Protein AF-0000000078759781 (afdb_homodimer)

Organism: Enterococcus faecium (strain ATCC BAA-472 / TX0016 / DO) (NCBI:txid333849)

Structure (mmCIF, N/CA/C/O backbone):
data_AF-0000000078759781-model_v1
#
loop_
_entity.id
_entity.type
_entity.pdbx_description
1 polymer Metallophosphoesterase
#
loop_
_atom_site.group_PDB
_atom_site.id
_atom_site.type_symbol
_atom_site.label_atom_id
_atom_site.label_alt_id
_atom_site.label_comp_id
_atom_site.label_asym_id
_atom_site.label_entity_id
_atom_site.label_seq_id
_atom_site.pdbx_PDB_ins_code
_atom_site.Cartn_x
_atom_site.Cartn_y
_atom_site.Cartn_z
_atom_site.occupancy
_atom_site.B_iso_or_equiv
_atom_site.auth_seq_id
_atom_site.auth_comp_id
_atom_site.auth_asym_id
_atom_site.auth_atom_id
_atom_site.pdbx_PDB_model_num
ATOM 1 N N . MET A 1 1 ? -5.164 -27.109 3.744 1 97.38 1 MET A N 1
ATOM 2 C CA . MET A 1 1 ? -3.898 -26.891 3.049 1 97.38 1 MET A CA 1
ATOM 3 C C . MET A 1 1 ? -3.252 -25.578 3.5 1 97.38 1 MET A C 1
ATOM 5 O O . MET A 1 1 ? -3.943 -24.578 3.699 1 97.38 1 MET A O 1
ATOM 9 N N . ARG A 1 2 ? -1.979 -25.547 3.719 1 98.38 2 ARG A N 1
ATOM 10 C CA . ARG A 1 2 ? -1.232 -24.344 4.059 1 98.38 2 ARG A CA 1
ATOM 11 C C . ARG A 1 2 ? -0.363 -23.891 2.891 1 98.38 2 ARG A C 1
ATOM 13 O O . ARG A 1 2 ? 0.387 -24.672 2.322 1 98.38 2 ARG A O 1
ATOM 20 N N . VAL A 1 3 ? -0.505 -22.578 2.518 1 98.88 3 VAL A N 1
ATOM 21 C CA . VAL A 1 3 ? 0.229 -22 1.396 1 98.88 3 VAL A CA 1
ATOM 22 C C . VAL A 1 3 ? 1.074 -20.828 1.882 1 98.88 3 VAL A C 1
ATOM 24 O O . VAL A 1 3 ? 0.579 -19.938 2.596 1 98.88 3 VAL A O 1
ATOM 27 N N . LEU A 1 4 ? 2.35 -20.875 1.632 1 98.94 4 LEU A N 1
ATOM 28 C CA . LEU A 1 4 ? 3.25 -19.75 1.868 1 98.94 4 LEU A CA 1
ATOM 29 C C . LEU A 1 4 ? 3.5 -18.984 0.58 1 98.94 4 LEU A C 1
ATOM 31 O O . LEU A 1 4 ? 3.877 -19.562 -0.439 1 98.94 4 LEU A O 1
ATOM 35 N N . PHE A 1 5 ? 3.191 -17.734 0.579 1 98.94 5 PHE A N 1
ATOM 36 C CA . PHE A 1 5 ? 3.457 -16.875 -0.567 1 98.94 5 PHE A CA 1
ATOM 37 C C . PHE A 1 5 ? 4.438 -15.773 -0.196 1 98.94 5 PHE A C 1
ATOM 39 O O . PHE A 1 5 ? 4.215 -15.031 0.761 1 98.94 5 PHE A O 1
ATOM 46 N N . ILE A 1 6 ? 5.539 -15.664 -0.89 1 98.94 6 ILE A N 1
ATOM 47 C CA . ILE A 1 6 ? 6.551 -14.633 -0.684 1 98.94 6 ILE A CA 1
ATOM 48 C C . ILE A 1 6 ? 6.551 -13.672 -1.866 1 98.94 6 ILE A C 1
ATOM 50 O O . ILE A 1 6 ? 6.57 -14.094 -3.023 1 98.94 6 ILE A O 1
ATOM 54 N N . GLY A 1 7 ? 6.527 -12.414 -1.564 1 98.69 7 GLY A N 1
ATOM 55 C CA . GLY A 1 7 ? 6.285 -11.352 -2.535 1 98.69 7 GLY A CA 1
ATOM 56 C C . GLY A 1 7 ? 7.504 -11.031 -3.381 1 98.69 7 GLY A C 1
ATOM 57 O O . GLY A 1 7 ? 8.516 -11.734 -3.316 1 98.69 7 GLY A O 1
ATOM 58 N N . ASP A 1 8 ? 7.52 -10.008 -4.215 1 98.81 8 ASP A N 1
ATOM 59 C CA . ASP A 1 8 ? 8.445 -9.594 -5.262 1 98.81 8 ASP A CA 1
ATOM 60 C C . ASP A 1 8 ? 9.898 -9.742 -4.801 1 98.81 8 ASP A C 1
ATOM 62 O O . ASP A 1 8 ? 10.406 -8.906 -4.051 1 98.81 8 ASP A O 1
ATOM 66 N N . VAL A 1 9 ? 10.547 -10.797 -5.23 1 98.94 9 VAL A N 1
ATOM 67 C CA . VAL A 1 9 ? 11.961 -11.008 -4.953 1 98.94 9 VAL A CA 1
ATOM 68 C C . VAL A 1 9 ? 12.805 -10.094 -5.844 1 98.94 9 VAL A C 1
ATOM 70 O O . VAL A 1 9 ? 12.711 -10.156 -7.07 1 98.94 9 VAL A O 1
ATOM 73 N N . VAL A 1 10 ? 13.68 -9.32 -5.203 1 98.81 10 VAL A N 1
ATOM 74 C CA . VAL A 1 10 ? 14.383 -8.289 -5.969 1 98.81 10 VAL A CA 1
ATOM 75 C C . VAL A 1 10 ? 15.891 -8.516 -5.867 1 98.81 10 VAL A C 1
ATOM 77 O O . VAL A 1 10 ? 16.469 -8.398 -4.785 1 98.81 10 VAL A O 1
ATOM 80 N N . GLY A 1 11 ? 16.484 -8.859 -6.953 1 98.38 11 GLY A N 1
ATOM 81 C CA . GLY A 1 11 ? 17.938 -8.898 -7.055 1 98.38 11 GLY A CA 1
ATOM 82 C C . GLY A 1 11 ? 18.562 -9.984 -6.203 1 98.38 11 GLY A C 1
ATOM 83 O O . GLY A 1 11 ? 17.875 -10.906 -5.758 1 98.38 11 GLY A O 1
ATOM 84 N N . SER A 1 12 ? 19.906 -9.852 -6.043 1 98.38 12 SER A N 1
ATOM 85 C CA . SER A 1 12 ? 20.672 -10.859 -5.328 1 98.38 12 SER A CA 1
ATOM 86 C C . SER A 1 12 ? 20.297 -10.898 -3.85 1 98.38 12 SER A C 1
ATOM 88 O O . SER A 1 12 ? 20.219 -11.977 -3.252 1 98.38 12 SER A O 1
ATOM 90 N N . MET A 1 13 ? 20.047 -9.789 -3.305 1 98.56 13 MET A N 1
ATOM 91 C CA . MET A 1 13 ? 19.672 -9.734 -1.896 1 98.56 13 MET A CA 1
ATOM 92 C C . MET A 1 13 ? 18.359 -10.461 -1.655 1 98.56 13 MET A C 1
ATOM 94 O O . MET A 1 13 ? 18.203 -11.148 -0.645 1 98.56 13 MET A O 1
ATOM 98 N N . GLY A 1 14 ? 17.406 -10.258 -2.562 1 98.75 14 GLY A N 1
ATOM 99 C CA . GLY A 1 14 ? 16.156 -11.008 -2.465 1 98.75 14 GLY A CA 1
ATOM 100 C C . GLY A 1 14 ? 16.359 -12.508 -2.576 1 98.75 14 GLY A C 1
ATOM 101 O O . GLY A 1 14 ? 15.781 -13.273 -1.798 1 98.75 14 GLY A O 1
ATOM 102 N N . ARG A 1 15 ? 17.172 -12.906 -3.525 1 98.81 15 ARG A N 1
ATOM 103 C CA . ARG A 1 15 ? 17.453 -14.328 -3.709 1 98.81 15 ARG A CA 1
ATOM 104 C C . ARG A 1 15 ? 18.125 -14.922 -2.471 1 98.81 15 ARG A C 1
ATOM 106 O O . ARG A 1 15 ? 17.812 -16.047 -2.064 1 98.81 15 ARG A O 1
ATOM 113 N N . GLU A 1 16 ? 18.969 -14.164 -1.903 1 98.62 16 GLU A N 1
ATOM 114 C CA . GLU A 1 16 ? 19.656 -14.609 -0.698 1 98.62 16 GLU A CA 1
ATOM 115 C C . GLU A 1 16 ? 18.688 -14.789 0.464 1 98.62 16 GLU A C 1
ATOM 117 O O . GLU A 1 16 ? 18.812 -15.727 1.254 1 98.62 16 GLU A O 1
ATOM 122 N N . MET A 1 17 ? 17.766 -13.906 0.561 1 98.69 17 MET A N 1
ATOM 123 C CA . MET A 1 17 ? 16.75 -14.023 1.604 1 98.69 17 MET A CA 1
ATOM 124 C C . MET A 1 17 ? 15.945 -15.305 1.439 1 98.69 17 MET A C 1
ATOM 126 O O . MET A 1 17 ? 15.602 -15.961 2.428 1 98.69 17 MET A O 1
ATOM 130 N N . ILE A 1 18 ? 15.602 -15.633 0.215 1 98.81 18 ILE A N 1
ATOM 131 C CA . ILE A 1 18 ? 14.883 -16.875 -0.043 1 98.81 18 ILE A CA 1
ATOM 132 C C . ILE A 1 18 ? 15.727 -18.062 0.41 1 98.81 18 ILE A C 1
ATOM 134 O O . ILE A 1 18 ? 15.242 -18.938 1.137 1 98.81 18 ILE A O 1
ATOM 138 N N . THR A 1 19 ? 16.938 -18.062 -0.002 1 98.69 19 THR A N 1
ATOM 139 C CA . THR A 1 19 ? 17.844 -19.156 0.319 1 98.69 19 THR A CA 1
ATOM 140 C C . THR A 1 19 ? 17.984 -19.312 1.83 1 98.69 19 THR A C 1
ATOM 142 O O . THR A 1 19 ? 18.016 -20.438 2.344 1 98.69 19 THR A O 1
ATOM 145 N N . GLU A 1 20 ? 18.062 -18.25 2.486 1 98.06 20 GLU A N 1
ATOM 146 C CA . GLU A 1 20 ? 18.312 -18.25 3.924 1 98.06 20 GLU A CA 1
ATOM 147 C C . GLU A 1 20 ? 17.047 -18.547 4.715 1 98.06 20 GLU A C 1
ATOM 149 O O . GLU A 1 20 ? 17.062 -19.359 5.641 1 98.06 20 GLU A O 1
ATOM 154 N N . TYR A 1 21 ? 15.945 -17.953 4.34 1 98.31 21 TYR A N 1
ATOM 155 C CA . TYR A 1 21 ? 14.812 -17.922 5.262 1 98.31 21 TYR A CA 1
ATOM 156 C C . TYR A 1 21 ? 13.742 -18.922 4.836 1 98.31 21 TYR A C 1
ATOM 158 O O . TYR A 1 21 ? 12.922 -19.359 5.652 1 98.31 21 TYR A O 1
ATOM 166 N N . LEU A 1 22 ? 13.68 -19.312 3.564 1 98.38 22 LEU A N 1
ATOM 167 C CA . LEU A 1 22 ? 12.602 -20.203 3.139 1 98.38 22 LEU A CA 1
ATOM 168 C C . LEU A 1 22 ? 12.648 -21.516 3.912 1 98.38 22 LEU A C 1
ATOM 170 O O . LEU A 1 22 ? 11.625 -21.969 4.426 1 98.38 22 LEU A O 1
ATOM 174 N N . PRO A 1 23 ? 13.844 -22.141 4.047 1 97.12 23 PRO A N 1
ATOM 175 C CA . PRO A 1 23 ? 13.875 -23.375 4.84 1 97.12 23 PRO A CA 1
ATOM 176 C C . PRO A 1 23 ? 13.406 -23.156 6.277 1 97.12 23 PRO A C 1
ATOM 178 O O . PRO A 1 23 ? 12.719 -24.016 6.836 1 97.12 23 PRO A O 1
ATOM 181 N N . ARG A 1 24 ? 13.75 -22.031 6.859 1 97.5 24 ARG A N 1
ATOM 182 C CA . ARG A 1 24 ? 13.352 -21.719 8.227 1 97.5 24 ARG A CA 1
ATOM 183 C C . ARG A 1 24 ? 11.844 -21.5 8.32 1 97.5 24 ARG A C 1
ATOM 185 O O . ARG A 1 24 ? 11.203 -21.938 9.273 1 97.5 24 ARG A O 1
ATOM 192 N N . LEU A 1 25 ? 11.305 -20.812 7.352 1 98.38 25 LEU A N 1
ATOM 193 C CA . LEU A 1 25 ? 9.859 -20.578 7.297 1 98.38 25 LEU A CA 1
ATOM 194 C C . LEU A 1 25 ? 9.109 -21.891 7.105 1 98.38 25 LEU A C 1
ATOM 196 O O . LEU A 1 25 ? 8.047 -22.094 7.707 1 98.38 25 LEU A O 1
ATOM 200 N N . LYS A 1 26 ? 9.625 -22.766 6.266 1 97.75 26 LYS A N 1
ATOM 201 C CA . LYS A 1 26 ? 9 -24.062 6.035 1 97.75 26 LYS A CA 1
ATOM 202 C C . LYS A 1 26 ? 9.031 -24.922 7.293 1 97.75 26 LYS A C 1
ATOM 204 O O . LYS A 1 26 ? 8.094 -25.672 7.566 1 97.75 26 LYS A O 1
ATOM 209 N N . LYS A 1 27 ? 10.109 -24.812 8.016 1 97.38 27 LYS A N 1
ATOM 210 C CA . LYS A 1 27 ? 10.195 -25.531 9.289 1 97.38 27 LYS A CA 1
ATOM 211 C C . LYS A 1 27 ? 9.148 -25.031 10.281 1 97.38 27 LYS A C 1
ATOM 213 O O . LYS A 1 27 ? 8.484 -25.828 10.945 1 97.38 27 LYS A O 1
ATOM 218 N N . LYS A 1 28 ? 9.016 -23.766 10.367 1 97.38 28 LYS A N 1
ATOM 219 C CA . LYS A 1 28 ? 8.133 -23.156 11.359 1 97.38 28 LYS A CA 1
ATOM 220 C C . LYS A 1 28 ? 6.668 -23.344 10.984 1 97.38 28 LYS A C 1
ATOM 222 O O . LYS A 1 28 ? 5.852 -23.719 11.836 1 97.38 28 LYS A O 1
ATOM 227 N N . TYR A 1 29 ? 6.344 -23.125 9.719 1 97.56 29 TYR A N 1
ATOM 228 C CA . TYR A 1 29 ? 4.938 -23.031 9.344 1 97.56 29 TYR A CA 1
ATOM 229 C C . TYR A 1 29 ? 4.465 -24.297 8.641 1 97.56 29 TYR A C 1
ATOM 231 O O . TYR A 1 29 ? 3.262 -24.531 8.508 1 97.56 29 TYR A O 1
ATOM 239 N N . ARG A 1 30 ? 5.348 -25.078 8.078 1 97.81 30 ARG A N 1
ATOM 240 C CA . ARG A 1 30 ? 5.098 -26.359 7.434 1 97.81 30 ARG A CA 1
ATOM 241 C C . ARG A 1 30 ? 4.086 -26.203 6.301 1 97.81 30 ARG A C 1
ATOM 243 O O . ARG A 1 30 ? 3.096 -26.938 6.242 1 97.81 30 ARG A O 1
ATOM 250 N N . PRO A 1 31 ? 4.336 -25.219 5.441 1 98.56 31 PRO A N 1
ATOM 251 C CA . PRO A 1 31 ? 3.441 -25.109 4.289 1 98.56 31 PRO A CA 1
ATOM 252 C C . PRO A 1 31 ? 3.529 -26.297 3.344 1 98.56 31 PRO A C 1
ATOM 254 O O . PRO A 1 31 ? 4.602 -26.891 3.184 1 98.56 31 PRO A O 1
ATOM 257 N N . GLN A 1 32 ? 2.436 -26.625 2.752 1 98.5 32 GLN A N 1
ATOM 258 C CA . GLN A 1 32 ? 2.418 -27.703 1.757 1 98.5 32 GLN A CA 1
ATOM 259 C C . GLN A 1 32 ? 2.795 -27.172 0.376 1 98.5 32 GLN A C 1
ATOM 261 O O . GLN A 1 32 ? 3.281 -27.922 -0.471 1 98.5 32 GLN A O 1
ATOM 266 N N . VAL A 1 33 ? 2.508 -25.906 0.076 1 98.75 33 VAL A N 1
ATOM 267 C CA . VAL A 1 33 ? 2.889 -25.266 -1.179 1 98.75 33 VAL A CA 1
ATOM 268 C C . VAL A 1 33 ? 3.557 -23.938 -0.891 1 98.75 33 VAL A C 1
ATOM 270 O O . VAL A 1 33 ? 3.08 -23.156 -0.054 1 98.75 33 VAL A O 1
ATOM 273 N N . THR A 1 34 ? 4.648 -23.672 -1.522 1 98.88 34 THR A N 1
ATOM 274 C CA . THR A 1 34 ? 5.367 -22.406 -1.433 1 98.88 34 THR A CA 1
ATOM 275 C C . THR A 1 34 ? 5.395 -21.703 -2.787 1 98.88 34 THR A C 1
ATOM 277 O O . THR A 1 34 ? 5.855 -22.266 -3.777 1 98.88 34 THR A O 1
ATOM 280 N N . ILE A 1 35 ? 4.852 -20.5 -2.832 1 98.94 35 ILE A N 1
ATOM 281 C CA . ILE A 1 35 ? 4.812 -19.672 -4.035 1 98.94 35 ILE A CA 1
ATOM 282 C C . ILE A 1 35 ? 5.695 -18.438 -3.846 1 98.94 35 ILE A C 1
ATOM 284 O O . ILE A 1 35 ? 5.691 -17.828 -2.775 1 98.94 35 ILE A O 1
ATOM 288 N N . VAL A 1 36 ? 6.473 -18.062 -4.824 1 98.94 36 VAL A N 1
ATOM 289 C CA . VAL A 1 36 ? 7.332 -16.875 -4.773 1 98.94 36 VAL A CA 1
ATOM 290 C C . VAL A 1 36 ? 7.156 -16.047 -6.043 1 98.94 36 VAL A C 1
ATOM 292 O O . VAL A 1 36 ? 7.09 -16.609 -7.145 1 98.94 36 VAL A O 1
ATOM 295 N N . ASN A 1 37 ? 7.004 -14.742 -5.91 1 98.94 37 ASN A N 1
ATOM 296 C CA . ASN A 1 37 ? 7.023 -13.883 -7.086 1 98.94 37 ASN A CA 1
ATOM 297 C C . ASN A 1 37 ? 8.445 -13.531 -7.504 1 98.94 37 ASN A C 1
ATOM 299 O O . ASN A 1 37 ? 9.195 -12.945 -6.727 1 98.94 37 ASN A O 1
ATOM 303 N N . GLY A 1 38 ? 8.812 -13.867 -8.695 1 98.88 38 GLY A N 1
ATOM 304 C CA . GLY A 1 38 ? 10.203 -13.758 -9.102 1 98.88 38 GLY A CA 1
ATOM 305 C C . GLY A 1 38 ? 10.43 -12.75 -10.211 1 98.88 38 GLY A C 1
ATOM 306 O O . GLY A 1 38 ? 11.477 -12.758 -10.859 1 98.88 38 GLY A O 1
ATOM 307 N N . GLU A 1 39 ? 9.5 -11.797 -10.445 1 98.31 39 GLU A N 1
ATOM 308 C CA . GLU A 1 39 ? 9.508 -10.977 -11.656 1 98.31 39 GLU A CA 1
ATOM 309 C C . GLU A 1 39 ? 10.648 -9.969 -11.625 1 98.31 39 GLU A C 1
ATOM 311 O O . GLU A 1 39 ? 10.984 -9.367 -12.656 1 98.31 39 GLU A O 1
ATOM 316 N N . ASN A 1 40 ? 11.312 -9.789 -10.438 1 98.5 40 ASN A N 1
ATOM 317 C CA . ASN A 1 40 ? 12.422 -8.852 -10.312 1 98.5 40 ASN A CA 1
ATOM 318 C C . ASN A 1 40 ? 13.703 -9.547 -9.875 1 98.5 40 ASN A C 1
ATOM 320 O O . ASN A 1 40 ? 14.641 -8.906 -9.406 1 98.5 40 ASN A O 1
ATOM 324 N N . ALA A 1 41 ? 13.758 -10.828 -9.977 1 98.38 41 ALA A N 1
ATOM 325 C CA . ALA A 1 41 ? 14.797 -11.625 -9.336 1 98.38 41 ALA A CA 1
ATOM 326 C C . ALA A 1 41 ? 16.156 -11.414 -10.008 1 98.38 41 ALA A C 1
ATOM 328 O O . ALA A 1 41 ? 17.203 -11.539 -9.375 1 98.38 41 ALA A O 1
ATOM 329 N N . ALA A 1 42 ? 16.109 -11.141 -11.336 1 97.69 42 ALA A N 1
ATOM 330 C CA . ALA A 1 42 ? 17.359 -10.953 -12.078 1 97.69 42 ALA A CA 1
ATOM 331 C C . ALA A 1 42 ? 17.75 -9.484 -12.117 1 97.69 42 ALA A C 1
ATOM 333 O O . ALA A 1 42 ? 17.344 -8.75 -13.016 1 97.69 42 ALA A O 1
ATOM 334 N N . SER A 1 43 ? 18.594 -9.031 -11.234 1 94.38 43 SER A N 1
ATOM 335 C CA . SER A 1 43 ? 19.125 -7.672 -11.141 1 94.38 43 SER A CA 1
ATOM 336 C C . SER A 1 43 ? 18 -6.645 -11.172 1 94.38 43 SER A C 1
ATOM 338 O O . SER A 1 43 ? 18.109 -5.613 -11.836 1 94.38 43 SER A O 1
ATOM 340 N N . GLY A 1 44 ? 16.938 -7.047 -10.664 1 94.12 44 GLY A N 1
ATOM 341 C CA . GLY A 1 44 ? 15.844 -6.109 -10.477 1 94.12 44 GLY A CA 1
ATOM 342 C C . GLY A 1 44 ? 14.766 -6.223 -11.539 1 94.12 44 GLY A C 1
ATOM 343 O O . GLY A 1 44 ? 13.68 -5.652 -11.391 1 94.12 44 GLY A O 1
ATOM 344 N N . ARG A 1 45 ? 15.062 -6.914 -12.602 1 95.88 45 ARG A N 1
ATOM 345 C CA . ARG A 1 45 ? 14.062 -7.047 -13.656 1 95.88 45 ARG A CA 1
ATOM 346 C C . ARG A 1 45 ? 14.172 -8.406 -14.352 1 95.88 45 ARG A C 1
ATOM 348 O O . ARG A 1 45 ? 15.242 -8.758 -14.859 1 95.88 45 ARG A O 1
ATOM 355 N N . GLY A 1 46 ? 13.055 -9.07 -14.32 1 97.81 46 GLY A N 1
ATOM 356 C CA . GLY A 1 46 ? 13.016 -10.359 -15 1 97.81 46 GLY A CA 1
ATOM 357 C C . GLY A 1 46 ? 13.617 -11.484 -14.188 1 97.81 46 GLY A C 1
ATOM 358 O O . GLY A 1 46 ? 13.805 -11.352 -12.977 1 97.81 46 GLY A O 1
ATOM 359 N N . ILE A 1 47 ? 13.836 -12.633 -14.867 1 98.56 47 ILE A N 1
ATOM 360 C CA . ILE A 1 47 ? 14.328 -13.859 -14.242 1 98.56 47 ILE A CA 1
ATOM 361 C C . ILE A 1 47 ? 15.156 -14.656 -15.242 1 98.56 47 ILE A C 1
ATOM 363 O O . ILE A 1 47 ? 14.898 -14.602 -16.453 1 98.56 47 ILE A O 1
ATOM 367 N N . THR A 1 48 ? 16.141 -15.328 -14.805 1 98.25 48 THR A N 1
ATOM 368 C CA . THR A 1 48 ? 16.906 -16.25 -15.633 1 98.25 48 THR A CA 1
ATOM 369 C C . THR A 1 48 ? 16.562 -17.703 -15.297 1 98.25 48 THR A C 1
ATOM 371 O O . THR A 1 48 ? 15.969 -17.969 -14.258 1 98.25 48 THR A O 1
ATOM 374 N N . GLU A 1 49 ? 16.953 -18.594 -16.203 1 98.44 49 GLU A N 1
ATOM 375 C CA . GLU A 1 49 ? 16.734 -20.016 -15.938 1 98.44 49 GLU A CA 1
ATOM 376 C C . GLU A 1 49 ? 17.453 -20.469 -14.68 1 98.44 49 GLU A C 1
ATOM 378 O O . GLU A 1 49 ? 16.922 -21.25 -13.891 1 98.44 49 GLU A O 1
ATOM 383 N N . LYS A 1 50 ? 18.656 -19.953 -14.531 1 98.44 50 LYS A N 1
ATOM 384 C CA . LYS A 1 50 ? 19.453 -20.297 -13.359 1 98.44 50 LYS A CA 1
ATOM 385 C C . LYS A 1 50 ? 18.75 -19.891 -12.07 1 98.44 50 LYS A C 1
ATOM 387 O O . LYS A 1 50 ? 18.688 -20.672 -11.117 1 98.44 50 LYS A O 1
ATOM 392 N N . ILE A 1 51 ? 18.234 -18.75 -12 1 98.69 51 ILE A N 1
ATOM 393 C CA . ILE A 1 51 ? 17.516 -18.234 -10.828 1 98.69 51 ILE A CA 1
ATOM 394 C C . ILE A 1 51 ? 16.266 -19.078 -10.586 1 98.69 51 ILE A C 1
ATOM 396 O O . ILE A 1 51 ? 15.984 -19.469 -9.453 1 98.69 51 ILE A O 1
ATOM 400 N N . TYR A 1 52 ? 15.562 -19.359 -11.664 1 98.69 52 TYR A N 1
ATOM 401 C CA . TYR A 1 52 ? 14.359 -20.188 -11.586 1 98.69 52 TYR A CA 1
ATOM 402 C C . TYR A 1 52 ? 14.672 -21.547 -10.969 1 98.69 52 TYR A C 1
ATOM 404 O O . TYR A 1 52 ? 14.008 -21.969 -10.023 1 98.69 52 TYR A O 1
ATOM 412 N N . LYS A 1 53 ? 15.648 -22.172 -11.461 1 98.62 53 LYS A N 1
ATOM 413 C CA . LYS A 1 53 ? 16.047 -23.5 -10.977 1 98.62 53 LYS A CA 1
ATOM 414 C C . LYS A 1 53 ? 16.516 -23.438 -9.523 1 98.62 53 LYS A C 1
ATOM 416 O O . LYS A 1 53 ? 16.234 -24.344 -8.734 1 98.62 53 LYS A O 1
ATOM 421 N N . LYS A 1 54 ? 17.234 -22.359 -9.211 1 98.75 54 LYS A N 1
ATOM 422 C CA . LYS A 1 54 ? 17.688 -22.188 -7.836 1 98.75 54 LYS A CA 1
ATOM 423 C C . LYS A 1 54 ? 16.5 -22.031 -6.887 1 98.75 54 LYS A C 1
ATOM 425 O O . LYS A 1 54 ? 16.516 -22.547 -5.773 1 98.75 54 LYS A O 1
ATOM 430 N N . PHE A 1 55 ? 15.477 -21.25 -7.262 1 98.75 55 PHE A N 1
ATOM 431 C CA . PHE A 1 55 ? 14.266 -21.141 -6.461 1 98.75 55 PHE A CA 1
ATOM 432 C C . PHE A 1 55 ? 13.672 -22.516 -6.176 1 98.75 55 PHE A C 1
ATOM 434 O O . PHE A 1 55 ? 13.328 -22.828 -5.031 1 98.75 55 PHE A O 1
ATOM 441 N N . LEU A 1 56 ? 13.586 -23.359 -7.203 1 98.44 56 LEU A N 1
ATOM 442 C CA . LEU A 1 56 ? 13.031 -24.688 -7.043 1 98.44 56 LEU A CA 1
ATOM 443 C C . LEU A 1 56 ? 13.883 -25.516 -6.09 1 98.44 56 LEU A C 1
ATOM 445 O O . LEU A 1 56 ? 13.352 -26.234 -5.238 1 98.44 56 LEU A O 1
ATOM 449 N N . GLN A 1 57 ? 15.164 -25.359 -6.246 1 98.31 57 GLN A N 1
ATOM 450 C CA . GLN A 1 57 ? 16.094 -26.094 -5.387 1 98.31 57 GLN A CA 1
ATOM 451 C C . GLN A 1 57 ? 15.938 -25.656 -3.93 1 98.31 57 GLN A C 1
ATOM 453 O O . GLN A 1 57 ? 16.109 -26.469 -3.018 1 98.31 57 GLN A O 1
ATOM 458 N N . ASP A 1 58 ? 15.633 -24.375 -3.738 1 98.25 58 ASP A N 1
ATOM 459 C CA . ASP A 1 58 ? 15.477 -23.828 -2.391 1 98.25 58 ASP A CA 1
ATOM 460 C C . ASP A 1 58 ? 14.148 -24.266 -1.775 1 98.25 58 ASP A C 1
ATOM 462 O O . ASP A 1 58 ? 13.898 -24.047 -0.59 1 98.25 58 ASP A O 1
ATOM 466 N N . GLY A 1 59 ? 13.305 -24.844 -2.582 1 97.88 59 GLY A N 1
ATOM 467 C CA . GLY A 1 59 ? 12.07 -25.391 -2.029 1 97.88 59 GLY A CA 1
ATOM 468 C C . GLY A 1 59 ? 10.828 -24.656 -2.51 1 97.88 59 GLY A C 1
ATOM 469 O O . GLY A 1 59 ? 9.742 -24.844 -1.97 1 97.88 59 GLY A O 1
ATOM 470 N N . VAL A 1 60 ? 10.938 -23.828 -3.49 1 98.81 60 VAL A N 1
ATOM 471 C CA . VAL A 1 60 ? 9.797 -23.125 -4.074 1 98.81 60 VAL A CA 1
ATOM 472 C C . VAL A 1 60 ? 9.016 -24.094 -4.973 1 98.81 60 VAL A C 1
ATOM 474 O O . VAL A 1 60 ? 9.609 -24.828 -5.762 1 98.81 60 VAL A O 1
ATOM 477 N N . ASP A 1 61 ? 7.719 -24.078 -4.852 1 98.81 61 ASP A N 1
ATOM 478 C CA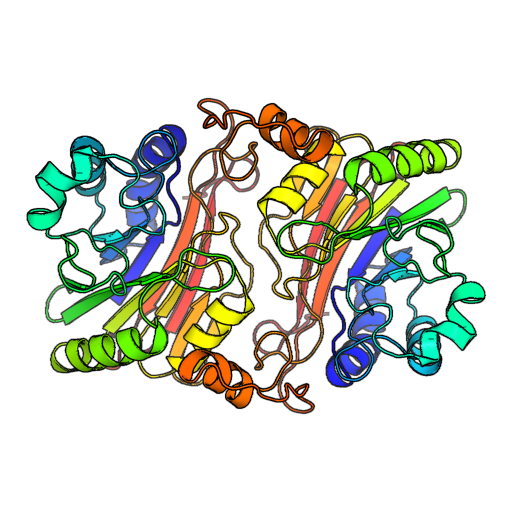 . ASP A 1 61 ? 6.887 -24.969 -5.648 1 98.81 61 ASP A CA 1
ATOM 479 C C . ASP A 1 61 ? 6.395 -24.281 -6.922 1 98.81 61 ASP A C 1
ATOM 481 O O . ASP A 1 61 ? 6.23 -24.922 -7.961 1 98.81 61 ASP A O 1
ATOM 485 N N . VAL A 1 62 ? 6.086 -23 -6.867 1 98.94 62 VAL A N 1
ATOM 486 C CA . VAL A 1 62 ? 5.609 -22.234 -8.016 1 98.94 62 VAL A CA 1
ATOM 487 C C . VAL A 1 62 ? 6.227 -20.828 -7.992 1 98.94 62 VAL A C 1
ATOM 489 O O . VAL A 1 62 ? 6.32 -20.203 -6.934 1 98.94 62 VAL A O 1
ATOM 492 N N . VAL A 1 63 ? 6.652 -20.391 -9.125 1 98.94 63 VAL A N 1
ATOM 493 C CA . VAL A 1 63 ? 7.148 -19.016 -9.297 1 98.94 63 VAL A CA 1
ATOM 494 C C . VAL A 1 63 ? 6.137 -18.203 -10.102 1 98.94 63 VAL A C 1
ATOM 496 O O . VAL A 1 63 ? 5.758 -18.594 -11.211 1 98.94 63 VAL A O 1
ATOM 499 N N . THR A 1 64 ? 5.617 -17.141 -9.539 1 98.94 64 THR A N 1
ATOM 500 C CA . THR A 1 64 ? 4.785 -16.203 -10.289 1 98.94 64 THR A CA 1
ATOM 501 C C . THR A 1 64 ? 5.621 -15.031 -10.789 1 98.94 64 THR A C 1
ATOM 503 O O . THR A 1 64 ? 6.707 -14.766 -10.273 1 98.94 64 THR A O 1
ATOM 506 N N . MET A 1 65 ? 5.117 -14.375 -11.789 1 98.81 65 MET A N 1
ATOM 507 C CA . MET A 1 65 ? 5.828 -13.25 -12.398 1 98.81 65 MET A CA 1
ATOM 508 C C . MET A 1 65 ? 4.977 -11.992 -12.359 1 98.81 65 MET A C 1
ATOM 510 O O . MET A 1 65 ? 4.281 -11.734 -11.375 1 98.81 65 MET A O 1
ATOM 514 N N . GLY A 1 66 ? 5.172 -11.07 -13.266 1 98.5 66 GLY A N 1
ATOM 515 C CA . GLY A 1 66 ? 4.496 -9.781 -13.312 1 98.5 66 GLY A CA 1
ATOM 516 C C . GLY A 1 66 ? 4.855 -8.961 -14.539 1 98.5 66 GLY A C 1
ATOM 517 O O . GLY A 1 66 ? 5.082 -9.508 -15.617 1 98.5 66 GLY A O 1
ATOM 518 N N . ASN A 1 67 ? 4.852 -7.652 -14.375 1 98.31 67 ASN A N 1
ATOM 519 C CA . ASN A 1 67 ? 5.031 -6.77 -15.523 1 98.31 67 ASN A CA 1
ATOM 520 C C . ASN A 1 67 ? 6.457 -6.832 -16.062 1 98.31 67 ASN A C 1
ATOM 522 O O . ASN A 1 67 ? 6.715 -6.426 -17.188 1 98.31 67 ASN A O 1
ATOM 526 N N . HIS A 1 68 ? 7.391 -7.363 -15.336 1 97.94 68 HIS A N 1
ATOM 527 C CA . HIS A 1 68 ? 8.773 -7.441 -15.789 1 97.94 68 HIS A CA 1
ATOM 528 C C . HIS A 1 68 ? 9.109 -8.836 -16.312 1 97.94 68 HIS A C 1
ATOM 530 O O . HIS A 1 68 ? 10.281 -9.211 -16.391 1 97.94 68 HIS A O 1
ATOM 536 N N . THR A 1 69 ? 8.117 -9.609 -16.609 1 98 69 THR A N 1
ATOM 537 C CA . THR A 1 69 ? 8.281 -10.992 -17.031 1 98 69 THR A CA 1
ATOM 538 C C . THR A 1 69 ? 9.289 -11.086 -18.172 1 98 69 THR A C 1
ATOM 540 O O . THR A 1 69 ? 10.164 -11.961 -18.172 1 98 69 THR A O 1
ATOM 543 N N . TRP A 1 70 ? 9.227 -10.148 -19.078 1 97.25 70 TRP A N 1
ATOM 544 C CA . TRP A 1 70 ? 9.953 -10.289 -20.328 1 97.25 70 TRP A CA 1
ATOM 545 C C . TRP A 1 70 ? 11.211 -9.422 -20.344 1 97.25 70 TRP A C 1
ATOM 547 O O . TRP A 1 70 ? 11.859 -9.266 -21.375 1 97.25 70 TRP A O 1
ATOM 557 N N . ASP A 1 71 ? 11.531 -8.852 -19.203 1 96.62 71 ASP A N 1
ATOM 558 C CA . ASP A 1 71 ? 12.586 -7.848 -19.156 1 96.62 71 ASP A CA 1
ATOM 559 C C . ASP A 1 71 ? 13.969 -8.5 -19.25 1 96.62 71 ASP A C 1
ATOM 561 O O . ASP A 1 71 ? 14.969 -7.824 -19.484 1 96.62 71 ASP A O 1
ATOM 565 N N . ASN A 1 72 ? 14.109 -9.789 -18.969 1 96 72 ASN A N 1
ATOM 566 C CA . ASN A 1 72 ? 15.297 -10.586 -19.25 1 96 72 ASN A CA 1
ATOM 567 C C . ASN A 1 72 ? 15.062 -11.547 -20.422 1 96 72 ASN A C 1
ATOM 569 O O . ASN A 1 72 ? 14.297 -12.5 -20.297 1 96 72 ASN A O 1
ATOM 573 N N . ARG A 1 73 ? 15.758 -11.359 -21.469 1 94.94 73 ARG A N 1
ATOM 574 C CA . ARG A 1 73 ? 15.477 -12.039 -22.719 1 94.94 73 ARG A CA 1
ATOM 575 C C . ARG A 1 73 ? 15.734 -13.539 -22.609 1 94.94 73 ARG A C 1
ATOM 577 O O . ARG A 1 73 ? 15.203 -14.32 -23.406 1 94.94 73 ARG A O 1
ATOM 584 N N . GLY A 1 74 ? 16.5 -13.938 -21.672 1 95.69 74 GLY A N 1
ATOM 585 C CA . GLY A 1 74 ? 16.797 -15.352 -21.469 1 95.69 74 GLY A CA 1
ATOM 586 C C . GLY A 1 74 ? 15.555 -16.188 -21.188 1 95.69 74 GLY A C 1
ATOM 587 O O . GLY A 1 74 ? 15.555 -17.391 -21.375 1 95.69 74 GLY A O 1
ATOM 588 N N . ILE A 1 75 ? 14.539 -15.555 -20.75 1 97.19 75 ILE A N 1
ATOM 589 C CA . ILE A 1 75 ? 13.328 -16.266 -20.312 1 97.19 75 ILE A CA 1
ATOM 590 C C . ILE A 1 75 ? 12.711 -16.984 -21.516 1 97.19 75 ILE A C 1
ATOM 592 O O . ILE A 1 75 ? 12.086 -18.031 -21.344 1 97.19 75 ILE A O 1
ATOM 596 N N . PHE A 1 76 ? 12.898 -16.469 -22.734 1 96.88 76 PHE A N 1
ATOM 597 C CA . PHE A 1 76 ? 12.281 -17.031 -23.922 1 96.88 76 PHE A CA 1
ATOM 598 C C . PHE A 1 76 ? 12.859 -18.406 -24.234 1 96.88 76 PHE A C 1
ATOM 600 O O . PHE A 1 76 ? 12.234 -19.219 -24.922 1 96.88 76 PHE A O 1
ATOM 607 N N . GLU A 1 77 ? 13.977 -18.641 -23.672 1 96.88 77 GLU A N 1
ATOM 608 C CA . GLU A 1 77 ? 14.656 -19.906 -23.938 1 96.88 77 GLU A CA 1
ATOM 609 C C . GLU A 1 77 ? 14.078 -21.031 -23.078 1 96.88 77 GLU A C 1
ATOM 611 O O . GLU A 1 77 ? 14.242 -22.219 -23.406 1 96.88 77 GLU A O 1
ATOM 616 N N . PHE A 1 78 ? 13.391 -20.656 -21.984 1 97.94 78 PHE A N 1
ATOM 617 C CA . PHE A 1 78 ? 13.039 -21.75 -21.094 1 97.94 78 PHE A CA 1
ATOM 618 C C . PHE A 1 78 ? 11.602 -21.625 -20.609 1 97.94 78 PHE A C 1
ATOM 620 O O . PHE A 1 78 ? 11.07 -22.547 -19.984 1 97.94 78 PHE A O 1
ATOM 627 N N . VAL A 1 79 ? 10.906 -20.547 -20.859 1 97.94 79 VAL A N 1
ATOM 628 C CA . VAL A 1 79 ? 9.609 -20.25 -20.266 1 97.94 79 VAL A CA 1
ATOM 629 C C . VAL A 1 79 ? 8.609 -21.344 -20.609 1 97.94 79 VAL A C 1
ATOM 631 O O . VAL A 1 79 ? 7.77 -21.719 -19.781 1 97.94 79 VAL A O 1
ATOM 634 N N . ASN A 1 80 ? 8.648 -21.891 -21.812 1 97.44 80 ASN A N 1
ATOM 635 C CA . ASN A 1 80 ? 7.691 -22.906 -22.25 1 97.44 80 ASN A CA 1
ATOM 636 C C . ASN A 1 80 ? 7.941 -24.234 -21.562 1 97.44 80 ASN A C 1
ATOM 638 O O . ASN A 1 80 ? 7.043 -25.078 -21.469 1 97.44 80 ASN A O 1
ATOM 642 N N . GLU A 1 81 ? 9.125 -24.453 -21.047 1 97.12 81 GLU A N 1
ATOM 643 C CA . GLU A 1 81 ? 9.484 -25.688 -20.375 1 97.12 81 GLU A CA 1
ATOM 644 C C . GLU A 1 81 ? 9.367 -25.547 -18.859 1 97.12 81 GLU A C 1
ATOM 646 O O . GLU A 1 81 ? 9.445 -26.531 -18.125 1 97.12 81 GLU A O 1
ATOM 651 N N . ALA A 1 82 ? 9.203 -24.328 -18.391 1 97.44 82 ALA A N 1
ATOM 652 C CA . ALA A 1 82 ? 9.094 -24.062 -16.969 1 97.44 82 ALA A CA 1
ATOM 653 C C . ALA A 1 82 ? 7.703 -24.422 -16.453 1 97.44 82 ALA A C 1
ATOM 655 O O . ALA A 1 82 ? 6.82 -23.562 -16.359 1 97.44 82 ALA A O 1
ATOM 656 N N . LYS A 1 83 ? 7.566 -25.594 -15.977 1 96.88 83 LYS A N 1
ATOM 657 C CA . LYS A 1 83 ? 6.258 -26.141 -15.633 1 96.88 83 LYS A CA 1
ATOM 658 C C . LYS A 1 83 ? 5.758 -25.578 -14.305 1 96.88 83 LYS A C 1
ATOM 660 O O . LYS A 1 83 ? 4.574 -25.703 -13.984 1 96.88 83 LYS A O 1
ATOM 665 N N . LYS A 1 84 ? 6.656 -24.984 -13.531 1 98.5 84 LYS A N 1
ATOM 666 C CA . LYS A 1 84 ? 6.297 -24.469 -12.211 1 98.5 84 LYS A CA 1
ATOM 667 C C . LYS A 1 84 ? 6.379 -22.938 -12.18 1 98.5 84 LYS A C 1
ATOM 669 O O . LYS A 1 84 ? 6.73 -22.344 -11.156 1 98.5 84 LYS A O 1
ATOM 674 N N . MET A 1 85 ? 6.203 -22.297 -13.336 1 98.75 85 MET A N 1
ATOM 675 C CA . MET A 1 85 ? 6.207 -20.844 -13.43 1 98.75 85 MET A CA 1
ATOM 676 C C . MET A 1 85 ? 4.941 -20.344 -14.117 1 98.75 85 MET A C 1
ATOM 678 O O . MET A 1 85 ? 4.496 -20.922 -15.109 1 98.75 85 MET A O 1
ATOM 682 N N . VAL A 1 86 ? 4.355 -19.312 -13.57 1 98.81 86 VAL A N 1
ATOM 683 C CA . VAL A 1 86 ? 3.201 -18.688 -14.195 1 98.81 86 VAL A CA 1
ATOM 684 C C . VAL A 1 86 ? 3.479 -17.203 -14.406 1 98.81 86 VAL A C 1
ATOM 686 O O . VAL A 1 86 ? 4.047 -16.531 -13.539 1 98.81 86 VAL A O 1
ATOM 689 N N . ARG A 1 87 ? 3.174 -16.703 -15.555 1 98.75 87 ARG A N 1
ATOM 690 C CA . ARG A 1 87 ? 3.205 -15.281 -15.898 1 98.75 87 ARG A CA 1
ATOM 691 C C . ARG A 1 87 ? 1.794 -14.727 -16.031 1 98.75 87 ARG A C 1
ATOM 693 O O . ARG A 1 87 ? 0.815 -15.469 -16 1 98.75 87 ARG A O 1
ATOM 700 N N . PRO A 1 88 ? 1.626 -13.406 -16.062 1 98.88 88 PRO A N 1
ATOM 701 C CA . PRO A 1 88 ? 0.261 -12.891 -16.188 1 98.88 88 PRO A CA 1
ATOM 702 C C . PRO A 1 88 ? -0.508 -13.531 -17.344 1 98.88 88 PRO A C 1
ATOM 704 O O . PRO A 1 88 ? -0.039 -13.516 -18.484 1 98.88 88 PRO A O 1
ATOM 707 N N . ALA A 1 89 ? -1.647 -14.023 -16.984 1 98.75 89 ALA A N 1
ATOM 708 C CA . ALA A 1 89 ? -2.426 -14.828 -17.922 1 98.75 89 ALA A CA 1
ATOM 709 C C . ALA A 1 89 ? -3.055 -13.953 -19 1 98.75 89 ALA A C 1
ATOM 711 O O . ALA A 1 89 ? -3.469 -14.453 -20.062 1 98.75 89 ALA A O 1
ATOM 712 N N . ASN A 1 90 ? -3.158 -12.672 -18.703 1 98.62 90 ASN A N 1
ATOM 713 C CA . ASN A 1 90 ? -3.906 -11.82 -19.625 1 98.62 90 ASN A CA 1
ATOM 714 C C . ASN A 1 90 ? -2.99 -11.164 -20.656 1 98.62 90 ASN A C 1
ATOM 716 O O . ASN A 1 90 ? -3.357 -10.164 -21.266 1 98.62 90 ASN A O 1
ATOM 720 N N . PHE A 1 91 ? -1.785 -11.656 -20.828 1 97.62 91 PHE A N 1
ATOM 721 C CA . PHE A 1 91 ? -1.058 -11.344 -22.047 1 97.62 91 PHE A CA 1
ATOM 722 C C . PHE A 1 91 ? -1.812 -11.852 -23.266 1 97.62 91 PHE A C 1
ATOM 724 O O . PHE A 1 91 ? -2.533 -12.844 -23.188 1 97.62 91 PHE A O 1
ATOM 731 N N . PRO A 1 92 ? -1.591 -11.203 -24.312 1 96.19 92 PRO A N 1
ATOM 732 C CA 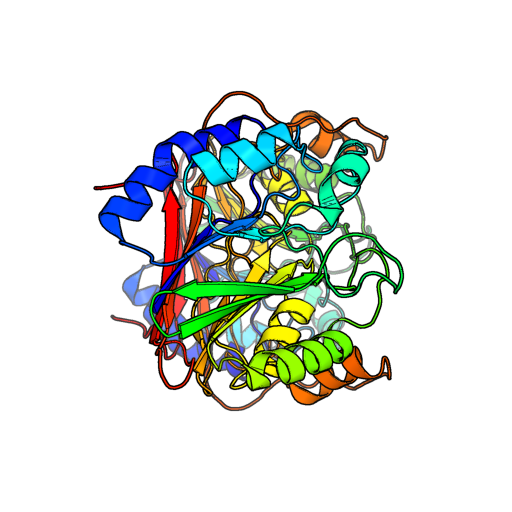. PRO A 1 92 ? -2.34 -11.609 -25.5 1 96.19 92 PRO A CA 1
ATOM 733 C C . PRO A 1 92 ? -2.074 -13.055 -25.906 1 96.19 92 PRO A C 1
ATOM 735 O O . PRO A 1 92 ? -1.036 -13.617 -25.547 1 96.19 92 PRO A O 1
ATOM 738 N N . GLU A 1 93 ? -3.037 -13.594 -26.625 1 94 93 GLU A N 1
ATOM 739 C CA . GLU A 1 93 ? -2.908 -14.961 -27.141 1 94 93 GLU A CA 1
ATOM 740 C C . GLU A 1 93 ? -1.624 -15.125 -27.938 1 94 93 GLU A C 1
ATOM 742 O O . GLU A 1 93 ? -1.251 -14.242 -28.719 1 94 93 GLU A O 1
ATOM 747 N N . GLY A 1 94 ? -0.977 -16.172 -27.812 1 94.69 94 GLY A N 1
ATOM 748 C CA . GLY A 1 94 ? 0.259 -16.438 -28.531 1 94.69 94 GLY A CA 1
ATOM 749 C C . GLY A 1 94 ? 1.501 -16.156 -27.719 1 94.69 94 GLY A C 1
ATOM 750 O O . GLY A 1 94 ? 2.602 -16.578 -28.062 1 94.69 94 GLY A O 1
ATOM 751 N N . THR A 1 95 ? 1.304 -15.453 -26.594 1 96.56 95 THR A N 1
ATOM 752 C CA . THR A 1 95 ? 2.43 -15.164 -25.719 1 96.56 95 THR A CA 1
ATOM 753 C C . THR A 1 95 ? 2.938 -16.453 -25.047 1 96.56 95 THR A C 1
ATOM 755 O O . THR A 1 95 ? 2.146 -17.25 -24.562 1 96.56 95 THR A O 1
ATOM 758 N N . PRO A 1 96 ? 4.23 -16.672 -25.047 1 97.75 96 PRO A N 1
ATOM 759 C CA . PRO A 1 96 ? 4.781 -17.906 -24.484 1 97.75 96 PRO A CA 1
ATOM 760 C C . PRO A 1 96 ? 4.473 -18.047 -22.984 1 97.75 96 PRO A C 1
ATOM 762 O O . PRO A 1 96 ? 4.102 -17.078 -22.328 1 97.75 96 PRO A O 1
ATOM 765 N N . GLY A 1 97 ? 4.645 -19.281 -22.469 1 97.75 97 GLY A N 1
ATOM 766 C CA . GLY A 1 97 ? 4.422 -19.547 -21.047 1 97.75 97 GLY A CA 1
ATOM 767 C C . GLY A 1 97 ? 2.963 -19.812 -20.719 1 97.75 97 GLY A C 1
ATOM 768 O O . GLY A 1 97 ? 2.137 -19.984 -21.625 1 97.75 97 GLY A O 1
ATOM 769 N N . GLN A 1 98 ? 2.715 -19.938 -19.484 1 97.69 98 GLN A N 1
ATOM 770 C CA . GLN A 1 98 ? 1.356 -20.234 -19.047 1 97.69 98 GLN A CA 1
ATOM 771 C C . GLN A 1 98 ? 0.914 -19.281 -17.938 1 97.69 98 GLN A C 1
ATOM 773 O O . GLN A 1 98 ? 1.749 -18.719 -17.219 1 97.69 98 GLN A O 1
ATOM 778 N N . GLY A 1 99 ? -0.399 -19.141 -17.828 1 98.5 99 GLY A N 1
ATOM 779 C CA . GLY A 1 99 ? -0.963 -18.203 -16.859 1 98.5 99 GLY A CA 1
ATOM 780 C C . GLY A 1 99 ? -1.514 -18.906 -15.625 1 98.5 99 GLY A C 1
ATOM 781 O O . GLY A 1 99 ? -1.869 -18.25 -14.648 1 98.5 99 GLY A O 1
ATOM 782 N N . MET A 1 100 ? -1.555 -20.203 -15.664 1 98.81 100 MET A N 1
ATOM 783 C CA . MET A 1 100 ? -2.088 -21.031 -14.586 1 98.81 100 MET A CA 1
ATOM 784 C C . MET A 1 100 ? -1.372 -22.375 -14.523 1 98.81 100 MET A C 1
ATOM 786 O O . MET A 1 100 ? -1.072 -22.969 -15.562 1 98.81 100 MET A O 1
ATOM 790 N N . VAL A 1 101 ? -1.077 -22.828 -13.289 1 98.75 101 VAL A N 1
ATOM 791 C CA . VAL A 1 101 ? -0.542 -24.172 -13.109 1 98.75 101 VAL A CA 1
ATOM 792 C C . VAL A 1 101 ? -1.272 -24.875 -11.961 1 98.75 101 VAL A C 1
ATOM 794 O O . VAL A 1 101 ? -1.912 -24.219 -11.141 1 98.75 101 VAL A O 1
ATOM 797 N N . PHE A 1 102 ? -1.236 -26.188 -11.93 1 98.62 102 PHE A N 1
ATOM 798 C CA . PHE A 1 102 ? -1.807 -27 -10.859 1 98.62 102 PHE A CA 1
ATOM 799 C C . PHE A 1 102 ? -0.709 -27.703 -10.078 1 98.62 102 PHE A C 1
ATOM 801 O O . PHE A 1 102 ? 0.205 -28.297 -10.664 1 98.62 102 PHE A O 1
ATOM 808 N N . VAL A 1 103 ? -0.711 -27.531 -8.797 1 98.38 103 VAL A N 1
ATOM 809 C CA . VAL A 1 103 ? 0.227 -28.219 -7.906 1 98.38 103 VAL A CA 1
ATOM 810 C C . VAL A 1 103 ? -0.501 -29.297 -7.121 1 98.38 103 VAL A C 1
ATOM 812 O O . VAL A 1 103 ? -1.463 -29.016 -6.402 1 98.38 103 VAL A O 1
ATOM 815 N N . LYS A 1 104 ? -0.061 -30.5 -7.234 1 97.38 104 LYS A N 1
ATOM 816 C CA . LYS A 1 104 ? -0.67 -31.609 -6.508 1 97.38 104 LYS A CA 1
ATOM 817 C C . LYS A 1 104 ? -0.163 -31.672 -5.07 1 97.38 104 LYS A C 1
ATOM 819 O O . LYS A 1 104 ? 1.043 -31.594 -4.828 1 97.38 104 LYS A O 1
ATOM 824 N N . VAL A 1 105 ? -1.016 -31.703 -4.098 1 95.62 105 VAL A N 1
ATOM 825 C CA . VAL A 1 105 ? -0.733 -31.906 -2.682 1 95.62 105 VAL A CA 1
ATOM 826 C C . VAL A 1 105 ? -1.569 -33.062 -2.15 1 95.62 105 VAL A C 1
ATOM 828 O O . VAL A 1 105 ? -2.736 -32.906 -1.791 1 95.62 105 VAL A O 1
ATOM 831 N N . ASN A 1 106 ? -0.903 -34.219 -2.004 1 92.94 106 ASN A N 1
ATOM 832 C CA . ASN A 1 106 ? -1.634 -35.438 -1.654 1 92.94 106 ASN A CA 1
ATOM 833 C C . ASN A 1 106 ? -2.777 -35.688 -2.629 1 92.94 106 ASN A C 1
ATOM 835 O O . ASN A 1 106 ? -2.549 -35.875 -3.828 1 92.94 106 ASN A O 1
ATOM 839 N N . GLN A 1 107 ? -4.027 -35.594 -2.141 1 93.31 107 GLN A N 1
ATOM 840 C CA . GLN A 1 107 ? -5.152 -35.969 -2.992 1 93.31 107 GLN A CA 1
ATOM 841 C C . GLN A 1 107 ? -5.844 -34.719 -3.553 1 93.31 107 GLN A C 1
ATOM 843 O O . GLN A 1 107 ? -6.852 -34.844 -4.254 1 93.31 107 GLN A O 1
ATOM 848 N N . VAL A 1 108 ? -5.262 -33.562 -3.213 1 95.38 108 VAL A N 1
ATOM 849 C CA . VAL A 1 108 ? -5.898 -32.344 -3.705 1 95.38 108 VAL A CA 1
ATOM 850 C C . VAL A 1 108 ? -4.906 -31.562 -4.555 1 95.38 108 VAL A C 1
ATOM 852 O O . VAL A 1 108 ? -3.717 -31.875 -4.59 1 95.38 108 VAL A O 1
ATOM 855 N N . GLU A 1 109 ? -5.531 -30.609 -5.34 1 97.94 109 GLU A N 1
ATOM 856 C CA . GLU A 1 109 ? -4.723 -29.734 -6.191 1 97.94 109 GLU A CA 1
ATOM 857 C C . GLU A 1 109 ? -4.941 -28.266 -5.848 1 97.94 109 GLU A C 1
ATOM 859 O O . GLU A 1 109 ? -6.051 -27.859 -5.488 1 97.94 109 GLU A O 1
ATOM 864 N N . LEU A 1 110 ? -3.887 -27.562 -5.926 1 98.75 110 LEU A N 1
ATOM 865 C CA . LEU A 1 110 ? -3.932 -26.094 -5.863 1 98.75 110 LEU A CA 1
ATOM 866 C C . LEU A 1 110 ? -3.719 -25.484 -7.242 1 98.75 110 LEU A C 1
ATOM 868 O O . LEU A 1 110 ? -2.736 -25.797 -7.922 1 98.75 110 LEU A O 1
ATOM 872 N N . ALA A 1 111 ? -4.695 -24.672 -7.695 1 98.88 111 ALA A N 1
ATOM 873 C CA . ALA A 1 111 ? -4.461 -23.875 -8.891 1 98.88 111 ALA A CA 1
ATOM 874 C C . ALA A 1 111 ? -3.803 -22.547 -8.531 1 98.88 111 ALA A C 1
ATOM 876 O O . ALA A 1 111 ? -4.246 -21.844 -7.609 1 98.88 111 ALA A O 1
ATOM 877 N N . VAL A 1 112 ? -2.721 -22.203 -9.18 1 98.94 112 VAL A N 1
ATOM 878 C CA . VAL A 1 112 ? -2.039 -20.922 -9.016 1 98.94 112 VAL A CA 1
ATOM 879 C C . VAL A 1 112 ? -2.164 -20.094 -10.297 1 98.94 112 VAL A C 1
ATOM 881 O O . VAL A 1 112 ? -1.776 -20.547 -11.375 1 98.94 112 VAL A O 1
ATOM 884 N N . ILE A 1 113 ? -2.752 -18.906 -10.188 1 98.94 113 ILE A N 1
ATOM 885 C CA . ILE A 1 113 ? -2.969 -18.016 -11.32 1 98.9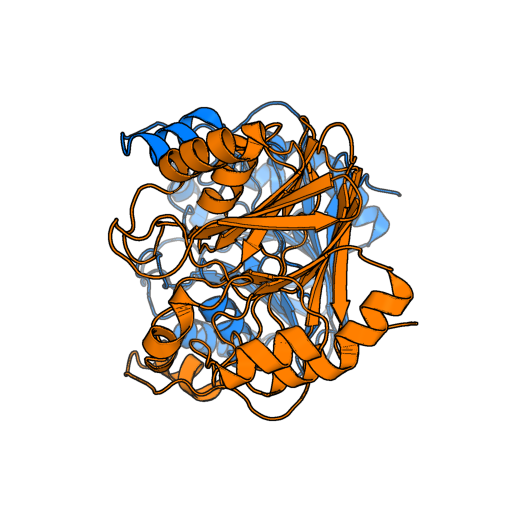4 113 ILE A CA 1
ATOM 886 C C . ILE A 1 113 ? -2.201 -16.719 -11.109 1 98.94 113 ILE A C 1
ATOM 888 O O . ILE A 1 113 ? -2.199 -16.156 -10.008 1 98.94 113 ILE A O 1
ATOM 892 N N . ASN A 1 114 ? -1.501 -16.297 -12.086 1 98.94 114 ASN A N 1
ATOM 893 C CA . ASN A 1 114 ? -0.917 -14.961 -12.141 1 98.94 114 ASN A CA 1
ATOM 894 C C . ASN A 1 114 ? -1.658 -14.062 -13.125 1 98.94 114 ASN A C 1
ATOM 896 O O . ASN A 1 114 ? -2.002 -14.492 -14.227 1 98.94 114 ASN A O 1
ATOM 900 N N . MET A 1 115 ? -2.016 -12.844 -12.742 1 98.94 115 MET A N 1
ATOM 901 C CA . MET A 1 115 ? -2.787 -11.875 -13.508 1 98.94 115 MET A CA 1
ATOM 902 C C . MET A 1 115 ? -2.225 -10.469 -13.328 1 98.94 115 MET A C 1
ATOM 904 O O . MET A 1 115 ? -1.75 -10.117 -12.25 1 98.94 115 MET A O 1
ATOM 908 N N . GLN A 1 116 ? -2.254 -9.641 -14.383 1 98.81 116 GLN A N 1
ATOM 909 C CA . GLN A 1 116 ? -1.756 -8.273 -14.297 1 98.81 116 GLN A CA 1
ATOM 910 C C . GLN A 1 116 ? -2.887 -7.266 -14.477 1 98.81 116 GLN A C 1
ATOM 912 O O . GLN A 1 116 ? -3.715 -7.41 -15.383 1 98.81 116 GLN A O 1
ATOM 917 N N . ALA A 1 117 ? -2.916 -6.297 -13.57 1 98.69 117 ALA A N 1
ATOM 918 C CA . ALA A 1 117 ? -3.865 -5.191 -13.664 1 98.69 117 ALA A CA 1
ATOM 919 C C . ALA A 1 117 ? -3.529 -4.281 -14.844 1 98.69 117 ALA A C 1
ATOM 921 O O . ALA A 1 117 ? -2.529 -4.496 -15.539 1 98.69 117 ALA A O 1
ATOM 922 N N . ARG A 1 118 ? -4.402 -3.248 -15.086 1 97.69 118 ARG A N 1
ATOM 923 C CA . ARG A 1 118 ? -4.203 -2.379 -16.234 1 97.69 118 ARG A CA 1
ATOM 924 C C . ARG A 1 118 ? -4.039 -0.926 -15.812 1 97.69 118 ARG A C 1
ATOM 926 O O . ARG A 1 118 ? -3.438 -0.124 -16.531 1 97.69 118 ARG A O 1
ATOM 933 N N . SER A 1 119 ? -4.598 -0.519 -14.625 1 97.12 119 SER A N 1
ATOM 934 C CA . SER A 1 119 ? -4.547 0.877 -14.203 1 97.12 119 SER A CA 1
ATOM 935 C C . SER A 1 119 ? -3.111 1.339 -13.992 1 97.12 119 SER A C 1
ATOM 937 O O . SER A 1 119 ? -2.414 0.834 -13.109 1 97.12 119 SER A O 1
ATOM 939 N N . PHE A 1 120 ? -2.662 2.363 -14.789 1 96.38 120 PHE A N 1
ATOM 940 C CA . PHE A 1 120 ? -1.328 2.949 -14.766 1 96.38 120 PHE A CA 1
ATOM 941 C C . PHE A 1 120 ? -0.271 1.909 -15.109 1 96.38 120 PHE A C 1
ATOM 943 O O . PHE A 1 120 ? 0.854 1.967 -14.609 1 96.38 120 PHE A O 1
ATOM 950 N N . MET A 1 121 ? -0.646 0.842 -15.852 1 96.81 121 MET A N 1
ATOM 951 C CA . MET A 1 121 ? 0.248 -0.217 -16.312 1 96.81 121 MET A CA 1
ATOM 952 C C . MET A 1 121 ? 0.078 -0.463 -17.797 1 96.81 121 MET A C 1
ATOM 954 O O . MET A 1 121 ? -0.758 0.171 -18.453 1 96.81 121 MET A O 1
ATOM 958 N N . VAL A 1 122 ? 0.94 -1.302 -18.312 1 93 122 VAL A N 1
ATOM 959 C CA . VAL A 1 122 ? 0.828 -1.639 -19.719 1 93 122 VAL A CA 1
ATOM 960 C C . VAL A 1 122 ? -0.55 -2.234 -20 1 93 122 VAL A C 1
ATOM 962 O O . VAL A 1 122 ? -1.074 -3.01 -19.203 1 93 122 VAL A O 1
ATOM 965 N N . ASP A 1 123 ? -1.045 -1.89 -21.125 1 91.06 123 ASP A N 1
ATOM 966 C CA . ASP A 1 123 ? -2.371 -2.371 -21.5 1 91.06 123 ASP A CA 1
ATOM 967 C C . ASP A 1 123 ? -2.324 -3.838 -21.922 1 91.06 123 ASP A C 1
ATOM 969 O O . ASP A 1 123 ? -1.676 -4.18 -22.906 1 91.06 123 ASP A O 1
ATOM 973 N N . LEU A 1 124 ? -2.922 -4.703 -21.219 1 96.88 124 LEU A N 1
ATOM 974 C CA . LEU A 1 124 ? -3.109 -6.117 -21.531 1 96.88 124 LEU A CA 1
ATOM 975 C C . LEU A 1 124 ? -4.59 -6.449 -21.672 1 96.88 124 LEU A C 1
ATOM 977 O O . LEU A 1 124 ? -5.441 -5.562 -21.594 1 96.88 124 LEU A O 1
ATOM 981 N N . ASP A 1 125 ? -4.875 -7.699 -22.062 1 97.31 125 ASP A N 1
ATOM 982 C CA . ASP A 1 125 ? -6.27 -8.125 -22.094 1 97.31 125 ASP A CA 1
ATOM 983 C C . ASP A 1 125 ? -6.949 -7.91 -20.75 1 97.31 125 ASP A C 1
ATOM 985 O O . ASP A 1 125 ? -6.281 -7.805 -19.719 1 97.31 125 ASP A O 1
ATOM 989 N N . ASP A 1 126 ? -8.258 -7.805 -20.75 1 97.19 126 ASP A N 1
ATOM 990 C CA . ASP A 1 126 ? -9.039 -7.523 -19.562 1 97.19 126 ASP A CA 1
ATOM 991 C C . ASP A 1 126 ? -8.797 -8.586 -18.484 1 97.19 126 ASP A C 1
ATOM 993 O O . ASP A 1 126 ? -9.148 -9.75 -18.672 1 97.19 126 ASP A O 1
ATOM 997 N N . PRO A 1 127 ? -8.25 -8.164 -17.391 1 98.31 127 PRO A N 1
ATOM 998 C CA . PRO A 1 127 ? -7.926 -9.156 -16.359 1 98.31 127 PRO A CA 1
ATOM 999 C C . PRO A 1 127 ? -9.164 -9.766 -15.719 1 98.31 127 PRO A C 1
ATOM 1001 O O . PRO A 1 127 ? -9.117 -10.898 -15.227 1 98.31 127 PRO A O 1
ATOM 1004 N N . PHE A 1 128 ? -10.266 -9.086 -15.656 1 98.25 128 PHE A N 1
ATOM 1005 C CA . PHE A 1 128 ? -11.477 -9.602 -15.023 1 98.25 128 PHE A CA 1
ATOM 1006 C C . PHE A 1 128 ? -12.102 -10.703 -15.867 1 98.25 128 PHE A C 1
ATOM 1008 O O . PHE A 1 128 ? -12.445 -11.766 -15.352 1 98.25 128 PHE A O 1
ATOM 1015 N N . ARG A 1 129 ? -12.219 -10.422 -17.141 1 97.38 129 ARG A N 1
ATOM 1016 C CA . ARG A 1 129 ? -12.773 -11.43 -18.031 1 97.38 129 ARG A CA 1
ATOM 1017 C C . ARG A 1 129 ? -11.875 -12.664 -18.109 1 97.38 129 ARG A C 1
ATOM 1019 O O . ARG A 1 129 ? -12.367 -13.797 -18.062 1 97.38 129 ARG A O 1
ATOM 1026 N N . LYS A 1 130 ? -10.633 -12.383 -18.25 1 98.25 130 LYS A N 1
ATOM 1027 C CA . LYS A 1 130 ? -9.688 -13.492 -18.297 1 98.25 130 LYS A CA 1
ATOM 1028 C C . LYS A 1 130 ? -9.727 -14.305 -17.016 1 98.25 130 LYS A C 1
ATOM 1030 O O . LYS A 1 130 ? -9.641 -15.539 -17.047 1 98.25 130 LYS A O 1
ATOM 1035 N N . MET A 1 131 ? -9.828 -13.633 -15.891 1 98.62 131 MET A N 1
ATOM 1036 C CA . MET A 1 131 ? -9.914 -14.305 -14.602 1 98.62 131 MET A CA 1
ATOM 1037 C C . MET A 1 131 ? -11.141 -15.219 -14.539 1 98.62 131 MET A C 1
ATOM 1039 O O . MET A 1 131 ? -11.055 -16.359 -14.078 1 98.62 131 MET A O 1
ATOM 1043 N N . ASN A 1 132 ? -12.242 -14.68 -14.961 1 97.88 132 ASN A N 1
ATOM 1044 C CA . ASN A 1 132 ? -13.453 -15.492 -14.977 1 97.88 132 ASN A CA 1
ATOM 1045 C C . ASN A 1 132 ? -13.25 -16.781 -15.758 1 97.88 132 ASN A C 1
ATOM 1047 O O . ASN A 1 132 ? -13.672 -17.859 -15.312 1 97.88 132 ASN A O 1
ATOM 1051 N N . GLU A 1 133 ? -12.633 -16.672 -16.891 1 98.19 133 GLU A N 1
ATOM 1052 C CA . GLU A 1 133 ? -12.359 -17.828 -17.734 1 98.19 133 GLU A CA 1
ATOM 1053 C C . GLU A 1 133 ? -11.477 -18.844 -17.016 1 98.19 133 GLU A C 1
ATOM 1055 O O . GLU A 1 133 ? -11.789 -20.031 -16.984 1 98.19 133 GLU A O 1
ATOM 1060 N N . LEU A 1 134 ? -10.461 -18.391 -16.422 1 98.75 134 LEU A N 1
ATOM 1061 C CA . LEU A 1 134 ? -9.484 -19.266 -15.797 1 98.75 134 LEU A CA 1
ATOM 1062 C C . LEU A 1 134 ? -10.062 -19.906 -14.547 1 98.75 134 LEU A C 1
ATOM 1064 O O . LEU A 1 134 ? -9.781 -21.078 -14.25 1 98.75 134 LEU A O 1
ATOM 1068 N N . VAL A 1 135 ? -10.812 -19.125 -13.789 1 98.81 135 VAL A N 1
ATOM 1069 C CA . VAL A 1 135 ? -11.422 -19.656 -12.57 1 98.81 135 VAL A CA 1
ATOM 1070 C C . VAL A 1 135 ? -12.406 -20.766 -12.93 1 98.81 135 VAL A C 1
ATOM 1072 O O . VAL A 1 135 ? -12.453 -21.797 -12.258 1 98.81 135 VAL A O 1
ATOM 1075 N N . GLU A 1 136 ? -13.203 -20.516 -13.93 1 98.56 136 GLU A N 1
ATOM 1076 C CA . GLU A 1 136 ? -14.125 -21.547 -14.391 1 98.56 136 GLU A CA 1
ATOM 1077 C C . GLU A 1 136 ? -13.383 -22.828 -14.773 1 98.56 136 GLU A C 1
ATOM 1079 O O . GLU A 1 136 ? -13.82 -23.938 -14.445 1 98.56 136 GLU A O 1
ATOM 1084 N N . GLU A 1 137 ? -12.352 -22.641 -15.453 1 98.62 137 GLU A N 1
ATOM 1085 C CA . GLU A 1 137 ? -11.531 -23.781 -15.852 1 98.62 137 GLU A CA 1
ATOM 1086 C C . GLU A 1 137 ? -10.938 -24.5 -14.641 1 98.62 137 GLU A C 1
ATOM 1088 O O . GLU A 1 137 ? -11 -25.719 -14.547 1 98.62 137 GLU A O 1
ATOM 1093 N N . ALA A 1 138 ? -10.359 -23.781 -13.711 1 98.75 138 ALA A N 1
ATOM 1094 C CA . ALA A 1 138 ? -9.719 -24.344 -12.523 1 98.75 138 ALA A CA 1
ATOM 1095 C C . ALA A 1 138 ? -10.719 -25.094 -11.656 1 98.75 138 ALA A C 1
ATOM 1097 O O . ALA A 1 138 ? -10.406 -26.156 -11.109 1 98.75 138 ALA A O 1
ATOM 1098 N N . ARG A 1 139 ? -11.906 -24.578 -11.555 1 98.06 139 ARG A N 1
ATOM 1099 C CA . ARG A 1 139 ? -12.914 -25.125 -10.656 1 98.06 139 ARG A CA 1
ATOM 1100 C C . ARG A 1 139 ? -13.398 -26.484 -11.133 1 98.06 139 ARG A C 1
ATOM 1102 O O . ARG A 1 139 ? -13.984 -27.25 -10.367 1 98.06 139 ARG A O 1
ATOM 1109 N N . LYS A 1 140 ? -13.172 -26.766 -12.375 1 98 140 LYS A N 1
ATOM 1110 C CA . LYS A 1 140 ? -13.477 -28.109 -12.875 1 98 140 LYS A CA 1
ATOM 1111 C C . LYS A 1 140 ? -12.562 -29.156 -12.234 1 98 140 LYS A C 1
ATOM 1113 O O . LYS A 1 140 ? -12.922 -30.328 -12.156 1 98 140 LYS A O 1
ATOM 1118 N N . ARG A 1 141 ? -11.484 -28.719 -11.727 1 97.38 141 ARG A N 1
ATOM 1119 C CA . ARG A 1 141 ? -10.469 -29.656 -11.234 1 97.38 141 ARG A CA 1
ATOM 1120 C C . ARG A 1 141 ? -10.297 -29.531 -9.727 1 97.38 141 ARG A C 1
ATOM 1122 O O . ARG A 1 141 ? -10.016 -30.516 -9.039 1 97.38 141 ARG A O 1
ATOM 1129 N N . THR A 1 142 ? -10.445 -28.328 -9.18 1 98.44 142 THR A N 1
ATOM 1130 C CA . THR A 1 142 ? -10.156 -28.078 -7.773 1 98.44 142 THR A CA 1
ATOM 1131 C C . THR A 1 142 ? -10.898 -26.844 -7.281 1 98.44 142 THR A C 1
ATOM 1133 O O . THR A 1 142 ? -11.07 -25.875 -8.031 1 98.44 142 THR A O 1
ATOM 1136 N N . PRO A 1 143 ? -11.359 -26.844 -6.02 1 98.31 143 PRO A N 1
ATOM 1137 C CA . PRO A 1 143 ? -11.914 -25.609 -5.43 1 98.31 143 PRO A CA 1
ATOM 1138 C C . PRO A 1 143 ? -10.836 -24.719 -4.809 1 98.31 143 PRO A C 1
ATOM 1140 O O . PRO A 1 143 ? -11.133 -23.609 -4.367 1 98.31 143 PRO A O 1
ATOM 1143 N N . ILE A 1 144 ? -9.562 -25.156 -4.707 1 98.81 144 ILE A N 1
ATOM 1144 C CA . ILE A 1 144 ? -8.477 -24.422 -4.062 1 98.81 144 ILE A CA 1
ATOM 1145 C C . ILE A 1 144 ? -7.699 -23.625 -5.109 1 98.81 144 ILE A C 1
ATOM 1147 O O . ILE A 1 144 ? -6.918 -24.203 -5.875 1 98.81 144 ILE A O 1
ATOM 1151 N N . ILE A 1 145 ? -7.918 -22.312 -5.191 1 98.94 145 ILE A N 1
ATOM 1152 C CA . ILE A 1 145 ? -7.363 -21.453 -6.23 1 98.94 145 ILE A CA 1
ATOM 1153 C C . ILE A 1 145 ? -6.672 -20.25 -5.586 1 98.94 145 ILE A C 1
ATOM 1155 O O . ILE A 1 145 ? -7.285 -19.516 -4.812 1 98.94 145 ILE A O 1
ATOM 1159 N N . PHE A 1 146 ? -5.406 -20.109 -5.816 1 98.94 146 PHE A N 1
ATOM 1160 C CA . PHE A 1 146 ? -4.613 -18.969 -5.383 1 98.94 146 PHE A CA 1
ATOM 1161 C C . PHE A 1 146 ? -4.348 -18.016 -6.547 1 98.94 146 PHE A C 1
ATOM 1163 O O . PHE A 1 146 ? -3.898 -18.438 -7.613 1 98.94 146 PHE A O 1
ATOM 1170 N N . VAL A 1 147 ? -4.582 -16.703 -6.336 1 99 147 VAL A N 1
ATOM 1171 C CA . VAL A 1 147 ? -4.387 -15.695 -7.379 1 99 147 VAL A CA 1
ATOM 1172 C C . VAL A 1 147 ? -3.346 -14.672 -6.922 1 99 147 VAL A C 1
ATOM 1174 O O . VAL A 1 147 ? -3.518 -14.016 -5.895 1 99 147 VAL A O 1
ATOM 1177 N N . ASP A 1 148 ? -2.244 -14.617 -7.617 1 98.94 148 ASP A N 1
ATOM 1178 C CA . ASP A 1 148 ? -1.336 -13.477 -7.547 1 98.94 148 ASP A CA 1
ATOM 1179 C C . ASP A 1 148 ? -1.765 -12.375 -8.516 1 98.94 148 ASP A C 1
ATOM 1181 O O . ASP A 1 148 ? -1.562 -12.492 -9.727 1 98.94 148 ASP A O 1
ATOM 1185 N N . PHE A 1 149 ? -2.375 -11.328 -7.996 1 98.94 149 PHE A N 1
ATOM 1186 C CA . PHE A 1 149 ? -2.846 -10.219 -8.82 1 98.94 149 PHE A CA 1
ATOM 1187 C C . PHE A 1 149 ? -1.854 -9.062 -8.789 1 98.94 149 PHE A C 1
ATOM 1189 O O . PHE A 1 149 ? -1.884 -8.242 -7.875 1 98.94 149 PHE A O 1
ATOM 1196 N N . HIS A 1 150 ? -1.084 -8.945 -9.859 1 98.94 150 HIS A N 1
ATOM 1197 C CA . HIS A 1 150 ? 0.019 -8.008 -10 1 98.94 150 HIS A CA 1
ATOM 1198 C C . HIS A 1 150 ? -0.473 -6.656 -10.516 1 98.94 150 HIS A C 1
ATOM 1200 O O . HIS A 1 150 ? -0.819 -6.523 -11.688 1 98.94 150 HIS A O 1
ATOM 1206 N N . GLY A 1 151 ? -0.514 -5.645 -9.602 1 98.62 151 GLY A N 1
ATOM 1207 C CA . GLY A 1 151 ? -1.108 -4.398 -10.055 1 98.62 151 GLY A CA 1
ATOM 1208 C C . GLY A 1 151 ? -0.655 -3.191 -9.258 1 98.62 151 GLY A C 1
ATOM 1209 O O . GLY A 1 151 ? -0.123 -3.334 -8.156 1 98.62 151 GLY A O 1
ATOM 1210 N N . GLU A 1 152 ? -0.948 -1.997 -9.758 1 98.44 152 GLU A N 1
ATOM 1211 C CA . GLU A 1 152 ? -0.467 -0.735 -9.203 1 98.44 152 GLU A CA 1
ATOM 1212 C C . GLU A 1 152 ? -1.467 -0.155 -8.203 1 98.44 152 GLU A C 1
ATOM 1214 O O . GLU A 1 152 ? -1.115 0.125 -7.059 1 98.44 152 GLU A O 1
ATOM 1219 N N . THR A 1 153 ? -2.713 -0.018 -8.641 1 98.56 153 THR A N 1
ATOM 1220 C CA . THR A 1 153 ? -3.658 0.764 -7.848 1 98.56 153 THR A CA 1
ATOM 1221 C C . THR A 1 153 ? -4.379 -0.122 -6.836 1 98.56 153 THR A C 1
ATOM 1223 O O . THR A 1 153 ? -4.715 -1.27 -7.133 1 98.56 153 THR A O 1
ATOM 1226 N N . THR A 1 154 ? -4.578 0.406 -5.66 1 98.75 154 THR A N 1
ATOM 1227 C CA . THR A 1 154 ? -5.328 -0.304 -4.633 1 98.75 154 THR A CA 1
ATOM 1228 C C . THR A 1 154 ? -6.777 -0.517 -5.066 1 98.75 154 THR A C 1
ATOM 1230 O O . THR A 1 154 ? -7.391 -1.527 -4.723 1 98.75 154 THR A O 1
ATOM 1233 N N . SER A 1 155 ? -7.332 0.37 -5.887 1 98.38 155 SER A N 1
ATOM 1234 C CA . SER A 1 155 ? -8.711 0.256 -6.348 1 98.38 155 SER A CA 1
ATOM 1235 C C . SER A 1 155 ? -8.906 -0.986 -7.211 1 98.38 155 SER A C 1
ATOM 1237 O O . SER A 1 155 ? -9.836 -1.764 -6.988 1 98.38 155 SER A O 1
ATOM 1239 N N . GLU A 1 156 ? -8.047 -1.148 -8.195 1 98.56 156 GLU A N 1
ATOM 1240 C CA . GLU A 1 156 ? -8.18 -2.297 -9.086 1 98.56 156 GLU A CA 1
ATOM 1241 C C . GLU A 1 156 ? -7.926 -3.605 -8.344 1 98.56 156 GLU A C 1
ATOM 1243 O O . GLU A 1 156 ? -8.594 -4.609 -8.602 1 98.56 156 GLU A O 1
ATOM 1248 N N . LYS A 1 157 ? -6.953 -3.631 -7.422 1 98.88 157 LYS A N 1
ATOM 1249 C CA . LYS A 1 157 ? -6.668 -4.816 -6.621 1 98.88 157 LYS A CA 1
ATOM 1250 C C . LYS A 1 157 ? -7.855 -5.184 -5.738 1 98.88 157 LYS A C 1
ATOM 1252 O O . LYS A 1 157 ? -8.258 -6.348 -5.68 1 98.88 157 LYS A O 1
ATOM 1257 N N . GLN A 1 158 ? -8.422 -4.16 -5.09 1 98.88 158 GLN A N 1
ATOM 1258 C CA . GLN A 1 158 ? -9.602 -4.422 -4.27 1 98.88 158 GLN A CA 1
ATOM 1259 C C . GLN A 1 158 ? -10.773 -4.887 -5.125 1 98.88 158 GLN A C 1
ATOM 1261 O O . GLN A 1 158 ? -11.523 -5.785 -4.727 1 98.88 158 GLN A O 1
ATOM 1266 N N . ALA A 1 159 ? -10.938 -4.254 -6.285 1 98.88 159 ALA A N 1
ATOM 1267 C CA . ALA A 1 159 ? -12 -4.66 -7.195 1 98.88 159 ALA A CA 1
ATOM 1268 C C . ALA A 1 159 ? -11.883 -6.137 -7.555 1 98.88 159 ALA A C 1
ATOM 1270 O O . ALA A 1 159 ? -12.883 -6.867 -7.547 1 98.88 159 ALA A O 1
ATOM 1271 N N . MET A 1 160 ? -10.734 -6.566 -7.867 1 98.88 160 MET A N 1
ATOM 1272 C CA . MET A 1 160 ? -10.508 -7.969 -8.195 1 98.88 160 MET A CA 1
ATOM 1273 C C . MET A 1 160 ? -10.82 -8.867 -7.004 1 98.88 160 MET A C 1
ATOM 1275 O O . MET A 1 160 ? -11.422 -9.93 -7.16 1 98.88 160 MET A O 1
ATOM 1279 N N . GLY A 1 161 ? -10.344 -8.445 -5.793 1 98.88 161 GLY A N 1
ATOM 1280 C CA . GLY A 1 161 ? -10.656 -9.195 -4.586 1 98.88 161 GLY A CA 1
ATOM 1281 C C . GLY A 1 161 ? -12.141 -9.422 -4.395 1 98.88 161 GLY A C 1
ATOM 1282 O O . GLY A 1 161 ? -12.57 -10.555 -4.18 1 98.88 161 GLY A O 1
ATOM 1283 N N . TRP A 1 162 ? -12.914 -8.375 -4.5 1 98.81 162 TRP A N 1
ATOM 1284 C CA . TRP A 1 162 ? -14.359 -8.453 -4.305 1 98.81 162 TRP A CA 1
ATOM 1285 C C . TRP A 1 162 ? -15.023 -9.219 -5.441 1 98.81 162 TRP A C 1
ATOM 1287 O O . TRP A 1 162 ? -15.977 -9.969 -5.219 1 98.81 162 TRP A O 1
ATOM 1297 N N . PHE A 1 163 ? -14.539 -9.008 -6.645 1 98.81 163 PHE A N 1
ATOM 1298 C CA . PHE A 1 163 ? -15.047 -9.68 -7.836 1 98.81 163 PHE A CA 1
ATOM 1299 C C . PHE A 1 163 ? -14.945 -11.195 -7.691 1 98.81 163 PHE A C 1
ATOM 1301 O O . PHE A 1 163 ? -15.82 -11.922 -8.164 1 98.81 163 PHE A O 1
ATOM 1308 N N . LEU A 1 164 ? -13.898 -11.648 -7 1 98.88 164 LEU A N 1
ATOM 1309 C CA . LEU A 1 164 ? -13.586 -13.07 -6.941 1 98.88 164 LEU A CA 1
ATOM 1310 C C . LEU A 1 164 ? -14.016 -13.664 -5.598 1 98.88 164 LEU A C 1
ATOM 1312 O O . LEU A 1 164 ? -13.812 -14.852 -5.348 1 98.88 164 LEU A O 1
ATOM 1316 N N . ASP A 1 165 ? -14.555 -12.852 -4.691 1 98.81 165 ASP A N 1
ATOM 1317 C CA . ASP A 1 165 ? -14.938 -13.336 -3.367 1 98.81 165 ASP A CA 1
ATOM 1318 C C . ASP A 1 165 ? -15.891 -14.523 -3.471 1 98.81 165 ASP A C 1
ATOM 1320 O O . ASP A 1 165 ? -16.953 -14.422 -4.098 1 98.81 165 ASP A O 1
ATOM 1324 N N . GLY A 1 166 ? -15.477 -15.609 -2.881 1 98.62 166 GLY A N 1
ATOM 1325 C CA . GLY A 1 166 ? -16.281 -16.812 -2.893 1 98.62 166 GLY A CA 1
ATOM 1326 C C . GLY A 1 166 ? -15.961 -17.734 -4.055 1 98.62 166 GLY A C 1
ATOM 1327 O O . GLY A 1 166 ? -16.391 -18.891 -4.074 1 98.62 166 GLY A O 1
ATOM 1328 N N . LYS A 1 167 ? -15.188 -17.203 -5.012 1 98.62 167 LYS A N 1
ATOM 1329 C CA . LYS A 1 167 ? -14.906 -17.984 -6.219 1 98.62 167 LYS A CA 1
ATOM 1330 C C . LYS A 1 167 ? -13.508 -18.578 -6.168 1 98.62 167 LYS A C 1
ATOM 1332 O O . LYS A 1 167 ? -13.227 -19.578 -6.844 1 98.62 167 LYS A O 1
ATOM 1337 N N . VAL A 1 168 ? -12.641 -17.953 -5.398 1 98.94 168 VAL A N 1
ATOM 1338 C CA . VAL A 1 168 ? -11.266 -18.422 -5.258 1 98.94 168 VAL A CA 1
ATOM 1339 C C . VAL A 1 168 ? -10.875 -18.453 -3.781 1 98.94 168 VAL A C 1
ATOM 1341 O O . VAL A 1 168 ? -11.609 -17.953 -2.93 1 98.94 168 VAL A O 1
ATOM 1344 N N . SER A 1 169 ? -9.75 -19.109 -3.48 1 98.94 169 SER A N 1
ATOM 1345 C CA . SER A 1 169 ? -9.297 -19.234 -2.1 1 98.94 169 SER A CA 1
ATOM 1346 C C . SER A 1 169 ? -8.625 -17.969 -1.609 1 98.94 169 SER A C 1
ATOM 1348 O O . SER A 1 169 ? -8.812 -17.562 -0.461 1 98.94 169 SER A O 1
ATOM 1350 N N . ALA A 1 170 ? -7.871 -17.344 -2.479 1 98.94 170 ALA A N 1
ATOM 1351 C CA . ALA A 1 170 ? -7.109 -16.172 -2.074 1 98.94 170 ALA A CA 1
ATOM 1352 C C . ALA A 1 170 ? -6.777 -15.289 -3.277 1 98.94 170 ALA A C 1
ATOM 1354 O O . ALA A 1 170 ? -6.488 -15.789 -4.363 1 98.94 170 ALA A O 1
ATOM 1355 N N . VAL A 1 171 ? -6.895 -14.008 -3.084 1 99 171 VAL A N 1
ATOM 1356 C CA . VAL A 1 171 ? -6.379 -12.984 -3.986 1 99 171 VAL A CA 1
ATOM 1357 C C . VAL A 1 171 ? -5.34 -12.125 -3.26 1 99 171 VAL A C 1
ATOM 1359 O O . VAL A 1 171 ? -5.68 -11.375 -2.344 1 99 171 VAL A O 1
ATOM 1362 N N . VAL A 1 172 ? -4.094 -12.281 -3.619 1 99 172 VAL A N 1
ATOM 1363 C CA . VAL A 1 172 ? -3 -11.539 -3.002 1 99 172 VAL A CA 1
ATOM 1364 C C . VAL A 1 172 ? -2.297 -10.688 -4.055 1 99 172 VAL A C 1
ATOM 1366 O O . VAL A 1 172 ? -1.893 -11.188 -5.105 1 99 172 VAL A O 1
ATOM 1369 N N . GLY A 1 173 ? -2.225 -9.406 -3.754 1 98.94 173 GLY A N 1
ATOM 1370 C CA . GLY A 1 173 ? -1.622 -8.484 -4.707 1 98.94 173 GLY A CA 1
ATOM 1371 C C . GLY A 1 173 ? -0.112 -8.414 -4.594 1 98.94 173 GLY A C 1
ATOM 1372 O O . GLY A 1 173 ? 0.449 -8.68 -3.527 1 98.94 173 GLY A O 1
ATOM 1373 N N . THR A 1 174 ? 0.589 -8.055 -5.707 1 98.94 174 THR A N 1
ATOM 1374 C CA . THR A 1 174 ? 2.016 -7.77 -5.793 1 98.94 174 THR A CA 1
ATOM 1375 C C . THR A 1 174 ? 2.268 -6.535 -6.656 1 98.94 174 THR A C 1
ATOM 1377 O O . THR A 1 174 ? 1.327 -5.945 -7.191 1 98.94 174 THR A O 1
ATOM 1380 N N . HIS A 1 175 ? 3.488 -6.027 -6.734 1 98.75 175 HIS A N 1
ATOM 1381 C CA . HIS A 1 175 ? 3.934 -5.02 -7.688 1 98.75 175 HIS A CA 1
ATOM 1382 C C . HIS A 1 175 ? 4.43 -3.768 -6.973 1 98.75 175 HIS A C 1
ATOM 1384 O O . HIS A 1 175 ? 5.469 -3.211 -7.34 1 98.75 175 HIS A O 1
ATOM 1390 N N . THR A 1 176 ? 3.734 -3.338 -5.926 1 98.69 176 THR A N 1
ATOM 1391 C CA . THR A 1 176 ? 4.039 -2.029 -5.359 1 98.69 176 THR A CA 1
ATOM 1392 C C . THR A 1 176 ? 5.219 -2.117 -4.395 1 98.69 176 THR A C 1
ATOM 1394 O O . THR A 1 176 ? 5.758 -1.094 -3.973 1 98.69 176 THR A O 1
ATOM 1397 N N . HIS A 1 177 ? 5.629 -3.285 -3.988 1 98.81 177 HIS A N 1
ATOM 1398 C CA . HIS A 1 177 ? 6.84 -3.605 -3.238 1 98.81 177 HIS A CA 1
ATOM 1399 C C . HIS A 1 177 ? 6.703 -3.205 -1.772 1 98.81 177 HIS A C 1
ATOM 1401 O O . HIS A 1 177 ? 7.676 -3.252 -1.018 1 98.81 177 HIS A O 1
ATOM 1407 N N . VAL A 1 178 ? 5.582 -2.744 -1.318 1 98.88 178 VAL A N 1
ATOM 1408 C CA . VAL A 1 178 ? 5.352 -2.404 0.082 1 98.88 178 VAL A CA 1
ATOM 1409 C C . VAL A 1 178 ? 4.172 -3.205 0.621 1 98.88 178 VAL A C 1
ATOM 1411 O O . VAL A 1 178 ? 3.062 -3.127 0.085 1 98.88 178 VAL A O 1
ATOM 1414 N N . GLN A 1 179 ? 4.414 -3.988 1.648 1 98.88 179 GLN A N 1
ATOM 1415 C CA . GLN A 1 179 ? 3.354 -4.805 2.227 1 98.88 179 GLN A CA 1
ATOM 1416 C C . GLN A 1 179 ? 2.242 -3.936 2.809 1 98.88 179 GLN A C 1
ATOM 1418 O O . GLN A 1 179 ? 2.516 -2.926 3.463 1 98.88 179 GLN A O 1
ATOM 1423 N N . THR A 1 180 ? 1.021 -4.289 2.502 1 98.88 180 THR A N 1
ATOM 1424 C CA . THR A 1 180 ? -0.116 -3.592 3.092 1 98.88 180 THR A CA 1
ATOM 1425 C C . THR A 1 180 ? -0.568 -4.281 4.375 1 98.88 180 THR A C 1
ATOM 1427 O O . THR A 1 180 ? -0.129 -5.395 4.676 1 98.88 180 THR A O 1
ATOM 1430 N N . ASN A 1 181 ? -1.354 -3.596 5.129 1 98.56 181 ASN A N 1
ATOM 1431 C CA . ASN A 1 181 ? -1.819 -4.047 6.434 1 98.56 181 ASN A CA 1
ATOM 1432 C C . ASN A 1 181 ? -3.316 -4.34 6.43 1 98.56 181 ASN A C 1
ATOM 1434 O O . ASN A 1 181 ? -4.031 -3.953 7.352 1 98.56 181 ASN A O 1
ATOM 1438 N N . ASP A 1 182 ? -3.834 -4.996 5.32 1 98.56 182 ASP A N 1
ATOM 1439 C CA . ASP A 1 182 ? -5.277 -5.164 5.176 1 98.56 182 ASP A CA 1
ATOM 1440 C C . ASP A 1 182 ? -5.641 -6.629 4.945 1 98.56 182 ASP A C 1
ATOM 1442 O O . ASP A 1 182 ? -6.672 -6.93 4.348 1 98.56 182 ASP A O 1
ATOM 1446 N N . ALA A 1 183 ? -4.758 -7.555 5.398 1 98.75 183 ALA A N 1
ATOM 1447 C CA . ALA A 1 183 ? -5.062 -8.977 5.262 1 98.75 183 ALA A CA 1
ATOM 1448 C C . ALA A 1 183 ? -6.375 -9.32 5.961 1 98.75 183 ALA A C 1
ATOM 1450 O O . ALA A 1 183 ? -6.586 -8.953 7.121 1 98.75 183 ALA A O 1
ATOM 1451 N N . ARG A 1 184 ? -7.25 -10 5.27 1 98.62 184 ARG A N 1
ATOM 1452 C CA . ARG A 1 184 ? -8.523 -10.398 5.863 1 98.62 184 ARG A CA 1
ATOM 1453 C C . ARG A 1 184 ? -9.188 -11.492 5.031 1 98.62 184 ARG A C 1
ATOM 1455 O O . ARG A 1 184 ? -8.766 -11.773 3.908 1 98.62 184 ARG A O 1
ATOM 1462 N N . ILE A 1 185 ? -10.117 -12.188 5.652 1 98.75 185 ILE A N 1
ATOM 1463 C CA . ILE A 1 185 ? -10.992 -13.102 4.926 1 98.75 185 ILE A CA 1
ATOM 1464 C C . ILE A 1 185 ? -12.281 -12.383 4.535 1 98.75 185 ILE A C 1
ATOM 1466 O O . ILE A 1 185 ? -12.992 -11.867 5.395 1 98.75 185 ILE A O 1
ATOM 1470 N N . LEU A 1 186 ? -12.586 -12.266 3.242 1 98.62 186 LEU A N 1
ATOM 1471 C CA . LEU A 1 186 ? -13.805 -11.625 2.754 1 98.62 186 LEU A CA 1
ATOM 1472 C C . LEU A 1 186 ? -15.031 -12.461 3.09 1 98.62 186 LEU A C 1
ATOM 1474 O O . LEU A 1 186 ? -14.906 -13.641 3.428 1 98.62 186 LEU A O 1
ATOM 1478 N N . PRO A 1 187 ? -16.203 -11.945 3.051 1 97.94 187 PRO A N 1
ATOM 1479 C CA . PRO A 1 187 ? -17.406 -12.578 3.602 1 97.94 187 PRO A CA 1
ATOM 1480 C C . PRO A 1 187 ? -17.719 -13.938 2.969 1 97.94 187 PRO A C 1
ATOM 1482 O O . PRO A 1 187 ? -18.297 -14.805 3.619 1 97.94 187 PRO A O 1
ATOM 1485 N N . ARG A 1 188 ? -17.312 -14.125 1.709 1 98.56 188 ARG A N 1
ATOM 1486 C CA . ARG A 1 188 ? -17.656 -15.375 1.05 1 98.56 188 ARG A CA 1
ATOM 1487 C C . ARG A 1 188 ? -16.484 -16.344 1.053 1 98.56 188 ARG A C 1
ATOM 1489 O O . ARG A 1 188 ? -16.484 -17.328 0.307 1 98.56 188 ARG A O 1
ATOM 1496 N N . GLY A 1 189 ? -15.422 -15.984 1.813 1 98.75 189 GLY A N 1
ATOM 1497 C CA . GLY A 1 189 ? -14.445 -17.016 2.148 1 98.75 189 GLY A CA 1
ATOM 1498 C C . GLY A 1 189 ? -13.125 -16.844 1.417 1 98.75 189 GLY A C 1
ATOM 1499 O O . GLY A 1 189 ? -12.25 -17.703 1.495 1 98.75 189 GLY A O 1
ATOM 1500 N N . THR A 1 190 ? -12.938 -15.789 0.678 1 98.94 190 THR A N 1
ATOM 1501 C CA . THR A 1 190 ? -11.688 -15.539 -0.03 1 98.94 190 THR A CA 1
ATOM 1502 C C . THR A 1 190 ? -10.734 -14.719 0.833 1 98.94 190 THR A C 1
ATOM 1504 O O . THR A 1 190 ? -11.117 -13.664 1.351 1 98.94 190 THR A O 1
ATOM 1507 N N . ALA A 1 191 ? -9.508 -15.25 1.047 1 98.94 191 ALA A N 1
ATOM 1508 C CA . ALA A 1 191 ? -8.484 -14.422 1.682 1 98.94 191 ALA A CA 1
ATOM 1509 C C . ALA A 1 191 ? -8.039 -13.297 0.754 1 98.94 191 ALA A C 1
ATOM 1511 O O . ALA A 1 191 ? -7.898 -13.5 -0.454 1 98.94 191 ALA A O 1
ATOM 1512 N N . TYR A 1 192 ? -7.84 -12.164 1.348 1 98.94 192 TYR A N 1
ATOM 1513 C CA . TYR A 1 192 ? -7.461 -11.016 0.539 1 98.94 192 TYR A CA 1
ATOM 1514 C C . TYR A 1 192 ? -6.32 -10.242 1.191 1 98.94 192 TYR A C 1
ATOM 1516 O O . TYR A 1 192 ? -6.289 -10.086 2.414 1 98.94 192 TYR A O 1
ATOM 1524 N N . LEU A 1 193 ? -5.391 -9.781 0.393 1 98.94 193 LEU A N 1
ATOM 1525 C CA . LEU A 1 193 ? -4.32 -8.852 0.725 1 98.94 193 LEU A CA 1
ATOM 1526 C C . LEU A 1 193 ? -3.971 -7.973 -0.472 1 98.94 193 LEU A C 1
ATOM 1528 O O . LEU A 1 193 ? -3.721 -8.477 -1.567 1 98.94 193 LEU A O 1
ATOM 1532 N N . THR A 1 194 ? -3.908 -6.66 -0.267 1 98.94 194 THR A N 1
ATOM 1533 C CA . THR A 1 194 ? -3.725 -5.738 -1.384 1 98.94 194 THR A CA 1
ATOM 1534 C C . THR A 1 194 ? -2.336 -5.902 -1.994 1 98.94 194 THR A C 1
ATOM 1536 O O . THR A 1 194 ? -2.184 -5.883 -3.217 1 98.94 194 THR A O 1
ATOM 1539 N N . ASP A 1 195 ? -1.359 -5.969 -1.148 1 98.94 195 ASP A N 1
ATOM 1540 C CA . ASP A 1 195 ? 0.007 -6.191 -1.61 1 98.94 195 ASP A CA 1
ATOM 1541 C C . ASP A 1 195 ? 0.83 -6.93 -0.557 1 98.94 195 ASP A C 1
ATOM 1543 O O . ASP A 1 195 ? 0.868 -6.52 0.606 1 98.94 195 ASP A O 1
ATOM 1547 N N . VAL A 1 196 ? 1.469 -7.957 -0.997 1 98.94 196 VAL A N 1
ATOM 1548 C CA . VAL A 1 196 ? 2.195 -8.812 -0.063 1 98.94 196 VAL A CA 1
ATOM 1549 C C . VAL A 1 196 ? 3.553 -8.188 0.258 1 98.94 196 VAL A C 1
ATOM 1551 O O . VAL A 1 196 ? 4.141 -8.477 1.305 1 98.94 196 VAL A O 1
ATOM 1554 N N . GLY A 1 197 ? 4.078 -7.324 -0.641 1 98.88 197 GLY A N 1
ATOM 1555 C CA . GLY A 1 197 ? 5.336 -6.633 -0.396 1 98.88 197 GLY A CA 1
ATOM 1556 C C . GLY A 1 197 ? 6.512 -7.258 -1.122 1 98.88 197 GLY A C 1
ATOM 1557 O O . GLY A 1 197 ? 6.336 -8.18 -1.92 1 98.88 197 GLY A O 1
ATOM 1558 N N . MET A 1 198 ? 7.664 -6.773 -0.817 1 98.75 198 MET A N 1
ATOM 1559 C CA . MET A 1 198 ? 8.867 -7.172 -1.541 1 98.75 198 MET A CA 1
ATOM 1560 C C . MET A 1 198 ? 9.82 -7.945 -0.633 1 98.75 198 MET A C 1
ATOM 1562 O O . MET A 1 198 ? 9.766 -7.809 0.591 1 98.75 198 MET A O 1
ATOM 1566 N N . THR A 1 199 ? 10.648 -8.719 -1.215 1 98.88 199 THR A N 1
ATOM 1567 C CA . THR A 1 199 ? 11.789 -9.391 -0.606 1 98.88 199 THR A CA 1
ATOM 1568 C C . THR A 1 199 ? 13.094 -8.961 -1.278 1 98.88 199 THR A C 1
ATOM 1570 O O . THR A 1 199 ? 13.289 -9.195 -2.471 1 98.88 199 THR A O 1
ATOM 1573 N N . GLY A 1 200 ? 13.906 -8.312 -0.603 1 98.62 200 GLY A N 1
ATOM 1574 C CA . GLY A 1 200 ? 15.125 -7.738 -1.151 1 98.62 200 GLY A CA 1
ATOM 1575 C C . GLY A 1 200 ? 15.672 -6.59 -0.322 1 98.62 200 GLY A C 1
ATOM 1576 O O . GLY A 1 200 ? 15.664 -6.648 0.909 1 98.62 200 GLY A O 1
ATOM 1577 N N . PRO A 1 201 ? 16.234 -5.547 -0.958 1 98.5 201 PRO A N 1
ATOM 1578 C CA . PRO A 1 201 ? 16.828 -4.438 -0.212 1 98.5 201 PRO A CA 1
ATOM 1579 C C . PRO A 1 201 ? 15.82 -3.676 0.635 1 98.5 201 PRO A C 1
ATOM 1581 O O . PRO A 1 201 ? 14.781 -3.242 0.124 1 98.5 201 PRO A O 1
ATOM 1584 N N . TYR A 1 202 ? 16.141 -3.498 1.901 1 98 202 TYR A N 1
ATOM 1585 C CA . TYR A 1 202 ? 15.242 -2.865 2.857 1 98 202 TYR A CA 1
ATOM 1586 C C . TYR A 1 202 ? 15.375 -1.347 2.807 1 98 202 TYR A C 1
ATOM 1588 O O . TYR A 1 202 ? 14.406 -0.625 3.049 1 98 202 TYR A O 1
ATOM 1596 N N . ASP A 1 203 ? 16.562 -0.829 2.41 1 97.81 203 ASP A N 1
ATOM 1597 C CA . ASP A 1 203 ? 16.859 0.593 2.559 1 97.81 203 ASP A CA 1
ATOM 1598 C C . ASP A 1 203 ? 16.969 1.278 1.197 1 97.81 203 ASP A C 1
ATOM 1600 O O . ASP A 1 203 ? 17.688 2.268 1.045 1 97.81 203 ASP A O 1
ATOM 1604 N N . GLY A 1 204 ? 16.391 0.747 0.194 1 97.75 204 GLY A N 1
ATOM 1605 C CA . GLY A 1 204 ? 16.25 1.399 -1.099 1 97.75 204 GLY A CA 1
ATOM 1606 C C . GLY A 1 204 ? 14.875 1.966 -1.343 1 97.75 204 GLY A C 1
ATOM 1607 O O . GLY A 1 204 ? 14.039 2.004 -0.432 1 97.75 204 GLY A O 1
ATOM 1608 N N . ILE A 1 205 ? 14.719 2.484 -2.484 1 98.44 205 ILE A N 1
ATOM 1609 C CA . ILE A 1 205 ? 13.391 2.822 -2.986 1 98.44 205 ILE A CA 1
ATOM 1610 C C . ILE A 1 205 ? 12.898 1.72 -3.918 1 98.44 205 ILE A C 1
ATOM 1612 O O . ILE A 1 205 ? 13.352 1.611 -5.059 1 98.44 205 ILE A O 1
ATOM 1616 N N . LEU A 1 206 ? 12.016 0.9 -3.387 1 97.25 206 LEU A N 1
ATOM 1617 C CA . LEU A 1 206 ? 11.477 -0.269 -4.07 1 97.25 206 LEU A CA 1
ATOM 1618 C C . LEU A 1 206 ? 12.594 -1.227 -4.473 1 97.25 206 LEU A C 1
ATOM 1620 O O . LEU A 1 206 ? 12.508 -1.885 -5.512 1 97.25 206 LEU A O 1
ATOM 1624 N N . GLY A 1 207 ? 13.664 -1.191 -3.762 1 97.12 207 GLY A N 1
ATOM 1625 C CA . GLY A 1 207 ? 14.781 -2.09 -4.004 1 97.12 207 GLY A CA 1
ATOM 1626 C C . GLY A 1 207 ? 15.914 -1.442 -4.777 1 97.12 207 GLY A C 1
ATOM 1627 O O . GLY A 1 207 ? 16.984 -2.025 -4.918 1 97.12 207 GLY A O 1
ATOM 1628 N N . MET A 1 208 ? 15.719 -0.242 -5.23 1 97.69 208 MET A N 1
ATOM 1629 C CA . MET A 1 208 ? 16.703 0.473 -6.043 1 97.69 208 MET A CA 1
ATOM 1630 C C . MET A 1 208 ? 17.484 1.465 -5.191 1 97.69 208 MET A C 1
ATOM 1632 O O . MET A 1 208 ? 17.016 1.885 -4.129 1 97.69 208 MET A O 1
ATOM 1636 N N . ARG A 1 209 ? 18.625 1.811 -5.707 1 97.81 209 ARG A N 1
ATOM 1637 C CA . ARG A 1 209 ? 19.391 2.867 -5.055 1 97.81 209 ARG A CA 1
ATOM 1638 C C . ARG A 1 209 ? 18.578 4.148 -4.941 1 97.81 209 ARG A C 1
ATOM 1640 O O . ARG A 1 209 ? 17.859 4.523 -5.879 1 97.81 209 ARG A O 1
ATOM 1647 N N . ARG A 1 210 ? 18.812 4.855 -3.83 1 98 210 ARG A N 1
ATOM 1648 C CA . ARG A 1 210 ? 17.938 5.98 -3.482 1 98 210 ARG A CA 1
ATOM 1649 C C . ARG A 1 210 ? 18.266 7.207 -4.328 1 98 210 ARG A C 1
ATOM 1651 O O . ARG A 1 210 ? 17.375 7.867 -4.852 1 98 210 ARG A O 1
ATOM 1658 N N . GLU A 1 211 ? 19.516 7.422 -4.52 1 97 211 GLU A N 1
ATOM 1659 C CA . GLU A 1 211 ? 19.984 8.703 -5.031 1 97 211 GLU A CA 1
ATOM 1660 C C . GLU A 1 211 ? 19.5 8.945 -6.457 1 97 211 GLU A C 1
ATOM 1662 O O . GLU A 1 211 ? 18.938 10 -6.754 1 97 211 GLU A O 1
ATOM 1667 N N . PRO A 1 212 ? 19.703 7.98 -7.348 1 97 212 PRO A N 1
ATOM 1668 C CA . PRO A 1 212 ? 19.234 8.219 -8.711 1 97 212 PRO A CA 1
ATOM 1669 C C . PRO A 1 212 ? 17.719 8.438 -8.781 1 97 212 PRO A C 1
ATOM 1671 O O . PRO A 1 212 ? 17.25 9.227 -9.594 1 97 212 PRO A O 1
ATOM 1674 N N . VAL A 1 213 ? 16.953 7.738 -7.949 1 96.31 213 VAL A N 1
ATOM 1675 C CA . VAL A 1 213 ? 15.492 7.863 -7.949 1 96.31 213 VAL A CA 1
ATOM 1676 C C . VAL A 1 213 ? 15.094 9.266 -7.492 1 96.31 213 VAL A C 1
ATOM 1678 O O . VAL A 1 213 ? 14.297 9.938 -8.148 1 96.31 213 VAL A O 1
ATOM 1681 N N . ILE A 1 214 ? 15.664 9.734 -6.398 1 97.25 214 ILE A N 1
ATOM 1682 C CA . ILE A 1 214 ? 15.367 11.055 -5.855 1 97.25 214 ILE A CA 1
ATOM 1683 C C . ILE A 1 214 ? 15.781 12.125 -6.859 1 97.25 214 ILE A C 1
ATOM 1685 O O . ILE A 1 214 ? 15.055 13.094 -7.078 1 97.25 214 ILE A O 1
ATOM 1689 N N . GLU A 1 215 ? 16.906 11.891 -7.523 1 96.25 215 GLU A N 1
ATOM 1690 C CA . GLU A 1 215 ? 17.391 12.844 -8.523 1 96.25 215 GLU A CA 1
ATOM 1691 C C . GLU A 1 215 ? 16.422 12.945 -9.695 1 96.25 215 GLU A C 1
ATOM 1693 O O . GLU A 1 215 ? 16.203 14.031 -10.242 1 96.25 215 GLU A O 1
ATOM 1698 N N . LYS A 1 216 ? 15.883 11.836 -10.062 1 95.62 216 LYS A N 1
ATOM 1699 C CA . LYS A 1 216 ? 14.906 11.844 -11.141 1 95.62 216 LYS A CA 1
ATOM 1700 C C . LYS A 1 216 ? 13.688 12.68 -10.773 1 95.62 216 LYS A C 1
ATOM 1702 O O . LYS A 1 216 ? 13.18 13.453 -11.602 1 95.62 216 LYS A O 1
ATOM 1707 N N . PHE A 1 217 ? 13.227 12.586 -9.578 1 94.12 217 PHE A N 1
ATOM 1708 C CA . PHE A 1 217 ? 12.07 13.359 -9.141 1 94.12 217 PHE A CA 1
ATOM 1709 C C . PHE A 1 217 ? 12.406 14.844 -9.055 1 94.12 217 PHE A C 1
ATOM 1711 O O . PHE A 1 217 ? 11.57 15.695 -9.344 1 94.12 217 PHE A O 1
ATOM 1718 N N . LEU A 1 218 ? 13.625 15.164 -8.734 1 94.31 218 LEU A N 1
ATOM 1719 C CA . LEU A 1 218 ? 14.055 16.547 -8.539 1 94.31 218 LEU A CA 1
ATOM 1720 C C . LEU A 1 218 ? 14.305 17.234 -9.875 1 94.31 218 LEU A C 1
ATOM 1722 O O . LEU A 1 218 ? 14.031 18.422 -10.031 1 94.31 218 LEU A O 1
ATOM 1726 N N . THR A 1 219 ? 14.805 16.438 -10.938 1 93.69 219 THR A N 1
ATOM 1727 C CA . THR A 1 219 ? 15.344 17.109 -12.125 1 93.69 219 THR A CA 1
ATOM 1728 C C . THR A 1 219 ? 14.555 16.703 -13.367 1 93.69 219 THR A C 1
ATOM 1730 O O . THR A 1 219 ? 14.68 17.344 -14.414 1 93.69 219 THR A O 1
ATOM 1733 N N . ALA A 1 220 ? 13.812 15.602 -13.211 1 90.44 220 ALA A N 1
ATOM 1734 C CA . ALA A 1 220 ? 13.07 15.023 -14.328 1 90.44 220 ALA A CA 1
ATOM 1735 C C . ALA A 1 220 ? 14.023 14.508 -15.406 1 90.44 220 ALA A C 1
ATOM 1737 O O . ALA A 1 220 ? 13.594 14.195 -16.516 1 90.44 220 ALA A O 1
ATOM 1738 N N . LEU A 1 221 ? 15.281 14.398 -15.102 1 92.12 221 LEU A N 1
ATOM 1739 C CA . LEU A 1 221 ? 16.266 13.859 -16.031 1 92.12 221 LEU A CA 1
ATOM 1740 C C . LEU A 1 221 ? 16.312 12.336 -15.945 1 92.12 221 LEU A C 1
ATOM 1742 O O . LEU A 1 221 ? 16.188 11.773 -14.859 1 92.12 221 LEU A O 1
ATOM 1746 N N . PRO A 1 222 ? 16.422 11.727 -17.141 1 90.44 222 PRO A N 1
ATOM 1747 C CA . PRO A 1 222 ? 16.562 10.266 -17.094 1 90.44 222 PRO A CA 1
ATOM 1748 C C . PRO A 1 222 ? 17.75 9.805 -16.25 1 90.44 222 PRO A C 1
ATOM 1750 O O . PRO A 1 222 ? 18.812 10.438 -16.281 1 90.44 222 PRO A O 1
ATOM 1753 N N . LYS A 1 223 ? 17.484 8.859 -15.406 1 90.06 223 LYS A N 1
ATOM 1754 C CA . LYS A 1 223 ? 18.516 8.227 -14.586 1 90.06 223 LYS A CA 1
ATOM 1755 C C . LYS A 1 223 ? 1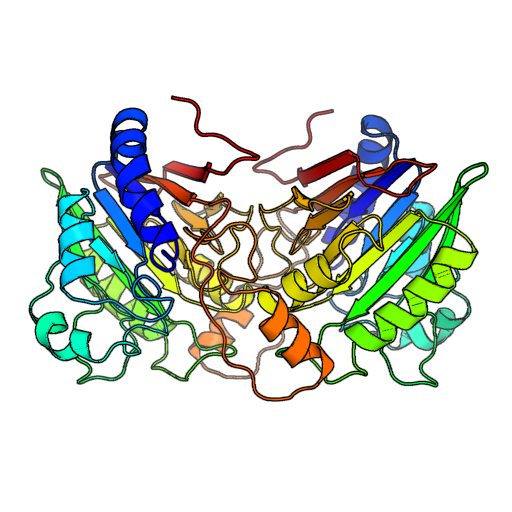8.453 6.707 -14.688 1 90.06 223 LYS A C 1
ATOM 1757 O O . LYS A 1 223 ? 17.375 6.145 -14.93 1 90.06 223 LYS A O 1
ATOM 1762 N N . ARG A 1 224 ? 19.625 6.125 -14.602 1 89.06 224 ARG A N 1
ATOM 1763 C CA . ARG A 1 224 ? 19.656 4.668 -14.539 1 89.06 224 ARG A CA 1
ATOM 1764 C C . ARG A 1 224 ? 19.406 4.172 -13.125 1 89.06 224 ARG A C 1
ATOM 1766 O O . ARG A 1 224 ? 20.094 4.574 -12.188 1 89.06 224 ARG A O 1
ATOM 1773 N N . PHE A 1 225 ? 18.344 3.352 -13.023 1 91.19 225 PHE A N 1
ATOM 1774 C CA . PHE A 1 225 ? 18.047 2.764 -11.719 1 91.19 225 PHE A CA 1
ATOM 1775 C C . PHE A 1 225 ? 18.828 1.466 -11.523 1 91.19 225 PHE A C 1
ATOM 1777 O O . PHE A 1 225 ? 18.844 0.603 -12.406 1 91.19 225 PHE A O 1
ATOM 1784 N N . GLU A 1 226 ? 19.5 1.401 -10.406 1 94.38 226 GLU A N 1
ATOM 1785 C CA . GLU A 1 226 ? 20.281 0.213 -10.062 1 94.38 226 GLU A CA 1
ATOM 1786 C C . GLU A 1 226 ? 19.781 -0.431 -8.781 1 94.38 226 GLU A C 1
ATOM 1788 O O . GLU A 1 226 ? 19.422 0.268 -7.828 1 94.38 226 GLU A O 1
ATOM 1793 N N . VAL A 1 227 ? 19.797 -1.73 -8.82 1 96.5 227 VAL A N 1
ATOM 1794 C CA . VAL A 1 227 ? 19.375 -2.471 -7.633 1 96.5 227 VAL A CA 1
ATOM 1795 C C . VAL A 1 227 ? 20.422 -2.318 -6.535 1 96.5 227 VAL A C 1
ATOM 1797 O O . VAL A 1 227 ? 21.625 -2.33 -6.805 1 96.5 227 VAL A O 1
ATOM 1800 N N . VAL A 1 228 ? 19.984 -2.145 -5.332 1 96.44 228 VAL A N 1
ATOM 1801 C CA . VAL A 1 228 ? 20.875 -2.16 -4.18 1 96.44 228 VAL A CA 1
ATOM 1802 C C . VAL A 1 228 ? 21.453 -3.562 -3.988 1 96.44 228 VAL A C 1
ATOM 1804 O O . VAL A 1 228 ? 20.719 -4.551 -4.023 1 96.44 228 VAL A O 1
ATOM 1807 N N . GLU A 1 229 ? 22.719 -3.691 -3.699 1 96.12 229 GLU A N 1
ATOM 1808 C CA . GLU A 1 229 ? 23.328 -5.012 -3.662 1 96.12 229 GLU A CA 1
ATOM 1809 C C . GLU A 1 229 ? 23.906 -5.312 -2.279 1 96.12 229 GLU A C 1
ATOM 1811 O O . GLU A 1 229 ? 24.375 -6.426 -2.023 1 96.12 229 GLU A O 1
ATOM 1816 N N . GLN A 1 230 ? 23.875 -4.293 -1.44 1 96.38 230 GLN A N 1
ATOM 1817 C CA . GLN A 1 230 ? 24.391 -4.484 -0.086 1 96.38 230 GLN A CA 1
ATOM 1818 C C . GLN A 1 230 ? 23.547 -3.713 0.93 1 96.38 230 GLN A C 1
ATOM 1820 O O . GLN A 1 230 ? 22.906 -2.723 0.584 1 96.38 230 GLN A O 1
ATOM 1825 N N . GLY A 1 231 ? 23.625 -4.199 2.154 1 97.31 231 GLY A N 1
ATOM 1826 C CA . GLY A 1 231 ? 22.891 -3.535 3.221 1 97.31 231 GLY A CA 1
ATOM 1827 C C . GLY A 1 231 ? 21.828 -4.422 3.863 1 97.31 231 GLY A C 1
ATOM 1828 O O . GLY A 1 231 ? 21.969 -5.648 3.861 1 97.31 231 GLY A O 1
ATOM 1829 N N . ARG A 1 232 ? 20.875 -3.787 4.551 1 98.19 232 ARG A N 1
ATOM 1830 C CA . ARG A 1 232 ? 19.828 -4.527 5.25 1 98.19 232 ARG A CA 1
ATOM 1831 C C . ARG A 1 232 ? 18.766 -5.023 4.273 1 98.19 232 ARG A C 1
ATOM 1833 O O . ARG A 1 232 ? 18.516 -4.395 3.24 1 98.19 232 ARG A O 1
ATOM 1840 N N . SER A 1 233 ? 18.094 -6.191 4.609 1 98.56 233 SER A N 1
ATOM 1841 C CA . SER A 1 233 ? 17.125 -6.84 3.732 1 98.56 233 SER A CA 1
ATOM 1842 C C . SER A 1 233 ? 15.758 -6.957 4.41 1 98.56 233 SER A C 1
ATOM 1844 O O . SER A 1 233 ? 15.648 -6.797 5.625 1 98.56 233 SER A O 1
ATOM 1846 N N . ILE A 1 234 ? 14.805 -7.172 3.602 1 98.69 234 ILE A N 1
ATOM 1847 C CA . ILE A 1 234 ? 13.453 -7.426 4.074 1 98.69 234 ILE A CA 1
ATOM 1848 C C . ILE A 1 234 ? 12.859 -8.617 3.326 1 98.69 234 ILE A C 1
ATOM 1850 O O . ILE A 1 234 ? 13.094 -8.781 2.127 1 98.69 234 ILE A O 1
ATOM 1854 N N . LEU A 1 235 ? 12.211 -9.531 3.994 1 98.88 235 LEU A N 1
ATOM 1855 C CA . LEU A 1 235 ? 11.367 -10.57 3.416 1 98.88 235 LEU A CA 1
ATOM 1856 C C . LEU A 1 235 ? 9.898 -10.328 3.75 1 98.88 235 LEU A C 1
ATOM 1858 O O . LEU A 1 235 ? 9.539 -10.188 4.922 1 98.88 235 LEU A O 1
ATOM 1862 N N . SER A 1 236 ? 9.07 -10.172 2.717 1 98.88 236 SER A N 1
ATOM 1863 C CA . SER A 1 236 ? 7.629 -10 2.887 1 98.88 236 SER A CA 1
ATOM 1864 C C . SER A 1 236 ? 6.855 -11.18 2.32 1 98.88 236 SER A C 1
ATOM 1866 O O . SER A 1 236 ? 7.117 -11.625 1.198 1 98.88 236 SER A O 1
ATOM 1868 N N . GLY A 1 237 ? 5.941 -11.68 3.037 1 98.88 237 GLY A N 1
ATOM 1869 C CA . GLY A 1 237 ? 5.117 -12.797 2.609 1 98.88 237 GLY A CA 1
ATOM 1870 C C . GLY A 1 237 ? 3.857 -12.953 3.438 1 98.88 237 GLY A C 1
ATOM 1871 O O . GLY A 1 237 ? 3.49 -12.062 4.199 1 98.88 237 GLY A O 1
ATOM 1872 N N . CYS A 1 238 ? 3.111 -13.992 3.141 1 98.94 238 CYS A N 1
ATOM 1873 C CA . CYS A 1 238 ? 1.953 -14.352 3.947 1 98.94 238 CYS A CA 1
ATOM 1874 C C . CYS A 1 238 ? 1.745 -15.867 3.951 1 98.94 238 CYS A C 1
ATOM 1876 O O . CYS A 1 238 ? 2.215 -16.562 3.051 1 98.94 238 CYS A O 1
ATOM 1878 N N . ILE A 1 239 ? 1.158 -16.344 5 1 98.81 239 ILE A N 1
ATOM 1879 C CA . ILE A 1 239 ? 0.782 -17.75 5.137 1 98.81 239 ILE A CA 1
ATOM 1880 C C . ILE A 1 239 ? -0.74 -17.875 5.141 1 98.81 239 ILE A C 1
ATOM 1882 O O . ILE A 1 239 ? -1.432 -17.109 5.805 1 98.81 239 ILE A O 1
ATOM 1886 N N . LEU A 1 240 ? -1.22 -18.797 4.32 1 98.88 240 LEU A N 1
ATOM 1887 C CA . LEU A 1 240 ? -2.65 -19.047 4.184 1 98.88 240 LEU A CA 1
ATOM 1888 C C . LEU A 1 240 ? -3.01 -20.438 4.707 1 98.88 240 LEU A C 1
ATOM 1890 O O . LEU A 1 240 ? -2.27 -21.391 4.492 1 98.88 240 LEU A O 1
ATOM 1894 N N . GLU A 1 241 ? -4.066 -20.5 5.438 1 98.88 241 GLU A N 1
ATOM 1895 C CA . GLU A 1 241 ? -4.719 -21.781 5.738 1 98.88 241 GLU A CA 1
ATOM 1896 C C . GLU A 1 241 ? -6.027 -21.922 4.965 1 98.88 241 GLU A C 1
ATOM 1898 O O . GLU A 1 241 ? -6.953 -21.125 5.148 1 98.88 241 GLU A O 1
ATOM 1903 N N . LEU A 1 242 ? -6.094 -22.906 4.117 1 98.69 242 LEU A N 1
ATOM 1904 C CA . LEU A 1 242 ? -7.227 -23.094 3.217 1 98.69 242 LEU A CA 1
ATOM 1905 C C . LEU A 1 242 ? -7.957 -24.391 3.516 1 98.69 242 LEU A C 1
ATOM 1907 O O . LEU A 1 242 ? -7.324 -25.406 3.82 1 98.69 242 LEU A O 1
ATOM 1911 N N . ASP A 1 243 ? -9.25 -24.406 3.459 1 98.25 243 ASP A N 1
ATOM 1912 C CA . ASP A 1 243 ? -10.062 -25.609 3.59 1 98.25 243 ASP A CA 1
ATOM 1913 C C . ASP A 1 243 ? -9.945 -26.484 2.35 1 98.25 243 ASP A C 1
ATOM 1915 O O . ASP A 1 243 ? -10.289 -26.062 1.245 1 98.25 243 ASP A O 1
ATOM 1919 N N . ASP A 1 244 ? -9.594 -27.719 2.516 1 96.06 244 ASP A N 1
ATOM 1920 C CA . ASP A 1 244 ? -9.273 -28.609 1.402 1 96.06 244 ASP A CA 1
ATOM 1921 C C . ASP A 1 244 ? -10.531 -29.047 0.66 1 96.06 244 ASP A C 1
ATOM 1923 O O . ASP A 1 244 ? -10.461 -29.516 -0.479 1 96.06 244 ASP A O 1
ATOM 1927 N N . THR A 1 245 ? -11.633 -28.922 1.309 1 96.44 245 THR A N 1
ATOM 1928 C CA . THR A 1 245 ? -12.883 -29.391 0.714 1 96.44 245 THR A CA 1
ATOM 1929 C C . THR A 1 245 ? -13.578 -28.25 -0.032 1 96.44 245 THR A C 1
ATOM 1931 O O . THR A 1 245 ? -13.969 -28.406 -1.192 1 96.44 245 THR A O 1
ATOM 1934 N N . THR A 1 246 ? -13.617 -27.078 0.582 1 97.38 246 THR A N 1
ATOM 1935 C CA . THR A 1 246 ? -14.391 -25.984 0.018 1 97.38 246 THR A CA 1
ATOM 1936 C C . THR A 1 246 ? -13.492 -25.016 -0.748 1 97.38 246 THR A C 1
ATOM 1938 O O . THR A 1 246 ? -13.969 -24.25 -1.58 1 97.38 246 THR A O 1
ATOM 1941 N N . GLY A 1 247 ? -12.242 -24.953 -0.4 1 98.06 247 GLY A N 1
ATOM 1942 C CA . GLY A 1 247 ? -11.312 -23.969 -0.951 1 98.06 247 GLY A CA 1
ATOM 1943 C C . GLY A 1 247 ? -11.344 -22.641 -0.217 1 98.06 247 GLY A C 1
ATOM 1944 O O . GLY A 1 247 ? -10.516 -21.766 -0.485 1 98.06 247 GLY A O 1
ATOM 1945 N N . HIS A 1 248 ? -12.242 -22.5 0.711 1 98.5 248 HIS A N 1
ATOM 1946 C CA . HIS A 1 248 ? -12.344 -21.266 1.459 1 98.5 248 HIS A CA 1
ATOM 1947 C C . HIS A 1 248 ? -11.148 -21.062 2.385 1 98.5 248 HIS A C 1
ATOM 1949 O O . HIS A 1 248 ? -10.602 -22.047 2.91 1 98.5 248 HIS A O 1
ATOM 1955 N N . ALA A 1 249 ? -10.812 -19.844 2.551 1 98.88 249 ALA A N 1
ATOM 1956 C CA . ALA A 1 249 ? -9.703 -19.531 3.449 1 98.88 249 ALA A CA 1
ATOM 1957 C C . ALA A 1 249 ? -10.172 -19.469 4.898 1 98.88 249 ALA A C 1
ATOM 1959 O O . ALA A 1 249 ? -11.266 -18.984 5.188 1 98.88 249 ALA A O 1
ATOM 1960 N N . LYS A 1 250 ? -9.32 -20.016 5.754 1 98.62 250 LYS A N 1
ATOM 1961 C CA . LYS A 1 250 ? -9.578 -19.969 7.188 1 98.62 250 LYS A CA 1
ATOM 1962 C C . LYS A 1 250 ? -8.773 -18.859 7.855 1 98.62 250 LYS A C 1
ATOM 1964 O O . LYS A 1 250 ? -9.242 -18.234 8.812 1 98.62 250 LYS A O 1
ATOM 1969 N N . GLU A 1 251 ? -7.613 -18.688 7.332 1 98.5 251 GLU A N 1
ATOM 1970 C CA . GLU A 1 251 ? -6.707 -17.734 7.949 1 98.5 251 GLU A CA 1
ATOM 1971 C C . GLU A 1 251 ? -5.73 -17.156 6.926 1 98.5 251 GLU A C 1
ATOM 1973 O O . GLU A 1 251 ? -5.398 -17.828 5.938 1 98.5 251 GLU A O 1
ATOM 1978 N N . ILE A 1 252 ? -5.355 -15.945 7.141 1 98.81 252 ILE A N 1
ATOM 1979 C CA . ILE A 1 252 ? -4.23 -15.312 6.461 1 98.81 252 ILE A CA 1
ATOM 1980 C C . ILE A 1 252 ? -3.373 -14.555 7.469 1 98.81 252 ILE A C 1
ATOM 1982 O O . ILE A 1 252 ? -3.891 -13.75 8.25 1 98.81 252 ILE A O 1
ATOM 1986 N N . GLN A 1 253 ? -2.104 -14.82 7.465 1 98.38 253 GLN A N 1
ATOM 1987 C CA . GLN A 1 253 ? -1.157 -14.18 8.367 1 98.38 253 GLN A CA 1
ATOM 1988 C C . GLN A 1 253 ? 0.002 -13.555 7.598 1 98.38 253 GLN A C 1
ATOM 1990 O O . GLN A 1 253 ? 0.57 -14.188 6.703 1 98.38 253 GLN A O 1
ATOM 1995 N N . LEU A 1 254 ? 0.322 -12.352 7.98 1 98.62 254 LEU A N 1
ATOM 1996 C CA . LEU A 1 254 ? 1.425 -11.664 7.32 1 98.62 254 LEU A CA 1
ATOM 1997 C C . LEU A 1 254 ? 2.766 -12.109 7.891 1 98.62 254 LEU A C 1
ATOM 1999 O O . LEU A 1 254 ? 2.861 -12.445 9.078 1 98.62 254 LEU A O 1
ATOM 2003 N N . ILE A 1 255 ? 3.715 -12.125 7.062 1 98.56 255 ILE A N 1
ATOM 2004 C CA . ILE A 1 255 ? 5.105 -12.375 7.43 1 98.56 255 ILE A CA 1
ATOM 2005 C C . ILE A 1 255 ? 5.977 -11.211 6.965 1 98.56 255 ILE A C 1
ATOM 2007 O O . ILE A 1 255 ? 5.914 -10.797 5.805 1 98.56 255 ILE A O 1
ATOM 2011 N N . GLN A 1 256 ? 6.68 -10.68 7.805 1 98.19 256 GLN A N 1
ATOM 2012 C CA . GLN A 1 256 ? 7.676 -9.656 7.5 1 98.19 256 GLN A CA 1
ATOM 2013 C C . GLN A 1 256 ? 8.93 -9.844 8.352 1 98.19 256 GLN A C 1
ATOM 2015 O O . GLN A 1 256 ? 8.859 -9.891 9.578 1 98.19 256 GLN A O 1
ATOM 2020 N N . ILE A 1 257 ? 10.055 -9.992 7.695 1 98.44 257 ILE A N 1
ATOM 2021 C CA . ILE A 1 257 ? 11.32 -10.219 8.375 1 98.44 257 ILE A CA 1
ATOM 2022 C C . ILE A 1 257 ? 12.336 -9.164 7.941 1 98.44 257 ILE A C 1
ATOM 2024 O O . ILE A 1 257 ? 12.586 -8.984 6.746 1 98.44 257 ILE A O 1
ATOM 2028 N N . ASN A 1 258 ? 12.859 -8.469 8.789 1 97.5 258 ASN A N 1
ATOM 2029 C CA . ASN A 1 258 ? 13.961 -7.523 8.602 1 97.5 258 ASN A CA 1
ATOM 2030 C C . ASN A 1 258 ? 14.672 -7.234 9.922 1 97.5 258 ASN A C 1
ATOM 2032 O O . ASN A 1 258 ? 14.367 -7.848 10.945 1 97.5 258 ASN A O 1
ATOM 2036 N N . ASP A 1 259 ? 15.648 -6.309 9.906 1 94.81 259 ASP A N 1
ATOM 2037 C CA . ASP A 1 259 ? 16.438 -6.02 11.094 1 94.81 259 ASP A CA 1
ATOM 2038 C C . ASP A 1 259 ? 15.57 -5.434 12.203 1 94.81 259 ASP A C 1
ATOM 2040 O O . ASP A 1 259 ? 15.836 -5.652 13.391 1 94.81 259 ASP A O 1
ATOM 2044 N N . ASP A 1 260 ? 14.539 -4.73 11.836 1 93.06 260 ASP A N 1
ATOM 2045 C CA . ASP A 1 260 ? 13.641 -4.117 12.812 1 93.06 260 ASP A CA 1
ATOM 2046 C C . ASP A 1 260 ? 12.656 -5.145 13.367 1 93.06 260 ASP A C 1
ATOM 2048 O O . ASP A 1 260 ? 12.109 -4.965 14.461 1 93.06 260 ASP A O 1
ATOM 2052 N N . ARG A 1 261 ? 12.406 -6.152 12.555 1 95 261 ARG A N 1
ATOM 2053 C CA . ARG A 1 261 ? 11.516 -7.258 12.898 1 95 261 ARG A CA 1
ATOM 2054 C C . ARG A 1 261 ? 12.188 -8.602 12.617 1 95 261 ARG A C 1
ATOM 2056 O O . ARG A 1 261 ? 11.781 -9.32 11.703 1 95 261 ARG A O 1
ATOM 2063 N N . PRO A 1 262 ? 13.094 -9.047 13.492 1 95.31 262 PRO A N 1
ATOM 2064 C CA . PRO A 1 262 ? 13.836 -10.281 13.219 1 95.31 262 PRO A CA 1
ATOM 2065 C C . PRO A 1 262 ? 12.961 -11.531 13.32 1 95.31 262 PRO A C 1
ATOM 2067 O O . PRO A 1 262 ? 11.992 -11.555 14.086 1 95.31 262 PRO A O 1
ATOM 2070 N N . PHE A 1 263 ? 13.344 -12.477 12.586 1 94 263 PHE A N 1
ATOM 2071 C CA . PHE A 1 263 ? 12.625 -13.742 12.586 1 94 263 PHE A CA 1
ATOM 2072 C C . PHE A 1 263 ? 12.867 -14.5 13.891 1 94 263 PHE A C 1
ATOM 2074 O O . PHE A 1 263 ? 14.016 -14.719 14.273 1 94 263 PHE A O 1
ATOM 2081 N N . MET A 1 264 ? 11.828 -14.742 14.617 1 86.12 264 MET A N 1
ATOM 2082 C CA . MET A 1 264 ? 11.938 -15.516 15.852 1 86.12 264 MET A CA 1
ATOM 2083 C C . MET A 1 264 ? 11.508 -16.969 15.625 1 86.12 264 MET A C 1
ATOM 2085 O O . MET A 1 264 ? 10.367 -17.219 15.227 1 86.12 264 MET A O 1
ATOM 2089 N N . GLU A 1 265 ? 12.383 -17.922 15.742 1 76.38 265 GLU A N 1
ATOM 2090 C CA . GLU A 1 265 ? 12.125 -19.344 15.516 1 76.38 265 GLU A CA 1
ATOM 2091 C C . GLU A 1 265 ? 11.156 -19.906 16.547 1 76.38 265 GLU A C 1
ATOM 2093 O O . GLU A 1 265 ? 11.133 -19.438 17.703 1 76.38 265 GLU A O 1
ATOM 2098 N N . MET B 1 1 ? 6.836 14.742 22.531 1 97.31 1 MET B N 1
ATOM 2099 C CA . MET B 1 1 ? 5.5 15.07 22.031 1 97.31 1 MET B CA 1
ATOM 2100 C C . MET B 1 1 ? 4.844 13.859 21.375 1 97.31 1 MET B C 1
ATOM 2102 O O . MET B 1 1 ? 5.504 13.094 20.672 1 97.31 1 MET B O 1
ATOM 2106 N N . ARG B 1 2 ? 3.6 13.609 21.609 1 98.31 2 ARG B N 1
ATOM 2107 C CA . ARG B 1 2 ? 2.836 12.539 20.984 1 98.31 2 ARG B CA 1
ATOM 2108 C C . ARG B 1 2 ? 1.84 13.102 19.969 1 98.31 2 ARG B C 1
ATOM 2110 O O . ARG B 1 2 ? 1.077 14.016 20.297 1 98.31 2 ARG B O 1
ATOM 2117 N N . VAL B 1 3 ? 1.881 12.539 18.719 1 98.88 3 VAL B N 1
ATOM 2118 C CA . VAL B 1 3 ? 1.015 12.992 17.641 1 98.88 3 VAL B CA 1
ATOM 2119 C C . VAL B 1 3 ? 0.167 11.828 17.141 1 98.88 3 VAL B C 1
ATOM 2121 O O . VAL B 1 3 ? 0.687 10.742 16.875 1 98.88 3 VAL B O 1
ATOM 2124 N N . LEU B 1 4 ? -1.12 12 17.141 1 98.94 4 LEU B N 1
ATOM 2125 C CA . LEU B 1 4 ? -2.045 11.055 16.531 1 98.94 4 LEU B CA 1
ATOM 2126 C C . LEU B 1 4 ? -2.453 11.531 15.133 1 98.94 4 LEU B C 1
ATOM 2128 O O . LEU B 1 4 ? -2.898 12.664 14.969 1 98.94 4 LEU B O 1
ATOM 2132 N N . PHE B 1 5 ? -2.207 10.742 14.156 1 98.94 5 PHE B N 1
ATOM 2133 C CA . PHE B 1 5 ? -2.621 11.047 12.797 1 98.94 5 PHE B CA 1
ATOM 2134 C C . PHE B 1 5 ? -3.613 10.008 12.281 1 98.94 5 PHE B C 1
ATOM 2136 O O . PHE B 1 5 ? -3.33 8.812 12.305 1 98.94 5 PHE B O 1
ATOM 2143 N N . ILE B 1 6 ? -4.773 10.422 11.867 1 98.94 6 ILE B N 1
ATOM 2144 C CA . ILE B 1 6 ? -5.805 9.555 11.312 1 98.94 6 ILE B CA 1
ATOM 2145 C C . ILE B 1 6 ? -5.969 9.836 9.82 1 98.94 6 ILE B C 1
ATOM 2147 O O . ILE B 1 6 ? -6.086 10.992 9.406 1 98.94 6 ILE B O 1
ATOM 2151 N N . GLY B 1 7 ? -5.977 8.789 9.055 1 98.69 7 GLY B N 1
ATOM 2152 C CA . GLY B 1 7 ? -5.879 8.859 7.605 1 98.69 7 GLY B CA 1
ATOM 2153 C C . GLY B 1 7 ? -7.184 9.242 6.938 1 98.69 7 GLY B C 1
ATOM 2154 O O . GLY B 1 7 ? -8.156 9.602 7.613 1 98.69 7 GLY B O 1
ATOM 2155 N N . ASP B 1 8 ? -7.332 9.219 5.625 1 98.81 8 ASP B N 1
ATOM 2156 C CA . ASP B 1 8 ? -8.375 9.711 4.73 1 98.81 8 ASP B CA 1
ATOM 2157 C C . ASP B 1 8 ? -9.766 9.391 5.277 1 98.81 8 ASP B C 1
ATOM 2159 O O . ASP B 1 8 ? -10.234 8.258 5.164 1 98.81 8 ASP B O 1
ATOM 2163 N N . VAL B 1 9 ? -10.398 10.367 5.871 1 98.94 9 VAL B N 1
ATOM 2164 C CA . VAL B 1 9 ? -11.773 10.227 6.348 1 98.94 9 VAL B CA 1
ATOM 2165 C C . VAL B 1 9 ? -12.742 10.281 5.164 1 98.94 9 VAL B C 1
ATOM 2167 O O . VAL B 1 9 ? -12.766 11.266 4.422 1 98.94 9 VAL B O 1
ATOM 2170 N N . VAL B 1 10 ? -13.578 9.25 5.066 1 98.81 10 VAL B N 1
ATOM 2171 C CA . VAL B 1 10 ? -14.398 9.141 3.863 1 98.81 10 VAL B CA 1
ATOM 2172 C C . VAL B 1 10 ? -15.875 9.141 4.242 1 98.81 10 VAL B C 1
ATOM 2174 O O . VAL B 1 10 ? -16.359 8.211 4.902 1 98.81 10 VAL B O 1
ATOM 2177 N N . GLY B 1 11 ? -16.562 10.164 3.871 1 98.38 11 GLY B N 1
ATOM 2178 C CA . GLY B 1 11 ? -18.016 10.203 3.977 1 98.38 11 GLY B CA 1
ATOM 2179 C C . GLY B 1 11 ? -18.5 10.219 5.41 1 98.38 11 GLY B C 1
ATOM 2180 O O . GLY B 1 11 ? -17.734 10.508 6.332 1 98.38 11 GLY B O 1
ATOM 2181 N N . SER B 1 12 ? -19.828 9.945 5.547 1 98.44 12 SER B N 1
ATOM 2182 C CA . SER B 1 12 ? -20.484 10.016 6.852 1 98.44 12 SER B CA 1
ATOM 2183 C C . SER B 1 12 ? -19.953 8.938 7.785 1 98.44 12 SER B C 1
ATOM 2185 O O . SER B 1 12 ? -19.766 9.18 8.984 1 98.44 12 SER B O 1
ATOM 2187 N N . MET B 1 13 ? -19.703 7.816 7.262 1 98.62 13 MET B N 1
ATOM 2188 C CA . MET B 1 13 ? -19.188 6.723 8.086 1 98.62 13 MET B CA 1
ATOM 2189 C C . MET B 1 13 ? -17.828 7.07 8.664 1 98.62 13 MET B C 1
ATOM 2191 O O . MET B 1 13 ? -17.547 6.75 9.82 1 98.62 13 MET B O 1
ATOM 2195 N N . GLY B 1 14 ? -16.984 7.672 7.832 1 98.75 14 GLY B N 1
ATOM 2196 C CA . GLY B 1 14 ? -15.703 8.133 8.344 1 98.75 14 GLY B CA 1
ATOM 2197 C C . GLY B 1 14 ? -15.836 9.18 9.438 1 98.75 14 GLY B C 1
ATOM 2198 O O . GLY B 1 14 ? -15.156 9.109 10.461 1 98.75 14 GLY B O 1
ATOM 2199 N N . ARG B 1 15 ? -16.719 10.133 9.219 1 98.81 15 ARG B N 1
ATOM 2200 C CA . ARG B 1 15 ? -16.953 11.172 10.211 1 98.81 15 ARG B CA 1
ATOM 2201 C C . ARG B 1 15 ? -17.469 10.578 11.523 1 98.81 15 ARG B C 1
ATOM 2203 O O . ARG B 1 15 ? -17.062 11.008 12.602 1 98.81 15 ARG B O 1
ATOM 2210 N N . GLU B 1 16 ? -18.297 9.617 11.391 1 98.62 16 GLU B N 1
ATOM 2211 C CA . GLU B 1 16 ? -18.844 8.953 12.57 1 98.62 16 GLU B CA 1
ATOM 2212 C C . GLU B 1 16 ? -17.75 8.227 13.352 1 98.62 16 GLU B C 1
ATOM 2214 O O . GLU B 1 16 ? -17.766 8.227 14.586 1 98.62 16 GLU B O 1
ATOM 2219 N N . MET B 1 17 ? -16.875 7.629 12.656 1 98.69 17 MET B N 1
ATOM 2220 C CA . MET B 1 17 ? -15.75 6.957 13.312 1 98.69 17 MET B CA 1
ATOM 2221 C C . MET B 1 17 ? -14.906 7.945 14.109 1 98.69 17 MET B C 1
ATOM 2223 O O . MET B 1 17 ? -14.438 7.633 15.203 1 98.69 17 MET B O 1
ATOM 2227 N N . ILE B 1 18 ? -14.68 9.109 13.531 1 98.81 18 ILE B N 1
ATOM 2228 C CA . ILE B 1 18 ? -13.93 10.141 14.242 1 98.81 18 ILE B CA 1
ATOM 2229 C C . ILE B 1 18 ? -14.672 10.523 15.523 1 98.81 18 ILE B C 1
ATOM 2231 O O . ILE B 1 18 ? -14.078 10.555 16.609 1 98.81 18 ILE B O 1
ATOM 2235 N N . THR B 1 19 ? -15.922 10.773 15.375 1 98.69 19 THR B N 1
ATOM 2236 C CA . THR B 1 19 ? -16.734 11.203 16.516 1 98.69 19 THR B CA 1
ATOM 2237 C C . THR B 1 19 ? -16.734 10.141 17.609 1 98.69 19 THR B C 1
ATOM 2239 O O . THR B 1 19 ? -16.641 10.469 18.797 1 98.69 19 THR B O 1
ATOM 2242 N N . GLU B 1 20 ? -16.766 8.945 17.234 1 98.06 20 GLU B N 1
ATOM 2243 C CA . GLU B 1 20 ? -16.891 7.848 18.172 1 98.06 20 GLU B CA 1
ATOM 2244 C C . GLU B 1 20 ? -15.531 7.492 18.781 1 98.06 20 GLU B C 1
ATOM 2246 O O . GLU B 1 20 ? -15.422 7.309 20 1 98.06 20 GLU B O 1
ATOM 2251 N N . TYR B 1 21 ? -14.508 7.438 17.969 1 98.31 21 TYR B N 1
ATOM 2252 C CA . TYR B 1 21 ? -13.289 6.77 18.438 1 98.31 21 TYR B CA 1
ATOM 2253 C C . TYR B 1 21 ? -12.227 7.789 18.812 1 98.31 21 TYR B C 1
ATOM 2255 O O . TYR B 1 21 ? -11.312 7.48 19.594 1 98.31 21 TYR B O 1
ATOM 2263 N N . LEU B 1 22 ? -12.273 9.008 18.297 1 98.31 22 LEU B N 1
ATOM 2264 C CA . LEU B 1 22 ? -11.203 9.961 18.594 1 98.31 22 LEU B CA 1
ATOM 2265 C C . LEU B 1 22 ? -11.117 10.211 20.094 1 98.31 22 LEU B C 1
ATOM 2267 O O . LEU B 1 22 ? -10.023 10.164 20.672 1 98.31 22 LEU B O 1
ATOM 2271 N N . PRO B 1 23 ? -12.258 10.453 20.766 1 97.12 23 PRO B N 1
ATOM 2272 C CA . PRO B 1 23 ? -12.164 10.641 22.219 1 97.12 23 PRO B CA 1
ATOM 2273 C C . PRO B 1 23 ? -11.562 9.43 22.922 1 97.12 23 PRO B C 1
ATOM 2275 O O . PRO B 1 23 ? -10.789 9.594 23.875 1 97.12 23 PRO B O 1
ATOM 2278 N N . ARG B 1 24 ? -11.906 8.242 22.484 1 97.44 24 ARG B N 1
ATOM 2279 C CA . ARG B 1 24 ? -11.383 7.02 23.078 1 97.44 24 ARG B CA 1
ATOM 2280 C C . ARG B 1 24 ? -9.891 6.879 22.828 1 97.44 24 ARG B C 1
ATOM 2282 O O . ARG B 1 24 ? -9.141 6.461 23.703 1 97.44 24 ARG B O 1
ATOM 2289 N N . LEU B 1 25 ? -9.477 7.199 21.625 1 98.38 25 LEU B N 1
ATOM 2290 C CA . LEU B 1 25 ? -8.062 7.152 21.281 1 98.38 25 LEU B CA 1
ATOM 2291 C C . LEU B 1 25 ? -7.27 8.18 22.078 1 98.38 25 LEU B C 1
ATOM 2293 O O . LEU B 1 25 ? -6.152 7.898 22.516 1 98.38 25 LEU B O 1
ATOM 2297 N N . LYS B 1 26 ? -7.82 9.359 22.266 1 97.75 26 LYS B N 1
ATOM 2298 C CA . LYS B 1 26 ? -7.16 10.398 23.047 1 97.75 26 LYS B CA 1
ATOM 2299 C C . LYS B 1 26 ? -7.035 9.992 24.516 1 97.75 26 LYS B C 1
ATOM 2301 O O . LYS B 1 26 ? -6.039 10.312 25.156 1 97.75 26 LYS B O 1
ATOM 2306 N N . LYS B 1 27 ? -8.039 9.32 25 1 97.38 27 LYS B N 1
ATOM 2307 C CA . LYS B 1 27 ? -7.969 8.805 26.375 1 97.38 27 LYS B CA 1
ATOM 2308 C C . LYS B 1 27 ? -6.855 7.773 26.516 1 97.38 27 LYS B C 1
ATOM 2310 O O . LYS B 1 27 ? -6.09 7.809 27.484 1 97.38 27 LYS B O 1
ATOM 2315 N N . LYS B 1 28 ? -6.766 6.898 25.578 1 97.44 28 LYS B N 1
ATOM 2316 C CA . LYS B 1 28 ? -5.82 5.789 25.656 1 97.44 28 LYS B CA 1
ATOM 2317 C C . LYS B 1 28 ? -4.391 6.266 25.438 1 97.44 28 LYS B C 1
ATOM 2319 O O . LYS B 1 28 ? -3.479 5.887 26.172 1 97.44 28 LYS B O 1
ATOM 2324 N N . TYR B 1 29 ? -4.211 7.109 24.422 1 97.62 29 TYR B N 1
ATOM 2325 C CA . TYR B 1 29 ? -2.854 7.391 23.969 1 97.62 29 TYR B CA 1
ATOM 2326 C C . TYR B 1 29 ? -2.395 8.766 24.438 1 97.62 29 TYR B C 1
ATOM 2328 O O . TYR B 1 29 ? -1.2 9.07 24.422 1 97.62 29 TYR B O 1
ATOM 2336 N N . ARG B 1 30 ? -3.287 9.656 24.766 1 97.88 30 ARG B N 1
ATOM 2337 C CA . ARG B 1 30 ? -3.039 10.992 25.312 1 97.88 30 ARG B CA 1
ATOM 2338 C C . ARG B 1 30 ? -2.148 11.797 24.375 1 97.88 30 ARG B C 1
ATOM 2340 O O . ARG B 1 30 ? -1.135 12.359 24.797 1 97.88 30 ARG B O 1
ATOM 2347 N N . PRO B 1 31 ? -2.529 11.805 23.094 1 98.56 31 PRO B N 1
ATOM 2348 C CA . PRO B 1 31 ? -1.754 12.641 22.172 1 98.56 31 PRO B CA 1
ATOM 2349 C C . PRO B 1 31 ? -1.875 14.133 22.484 1 98.56 31 PRO B C 1
ATOM 2351 O O . PRO B 1 31 ? -2.93 14.586 22.938 1 98.56 31 PRO B O 1
ATOM 2354 N N . GLN B 1 32 ? -0.817 14.852 22.266 1 98.5 32 GLN B N 1
ATOM 2355 C CA . GLN B 1 32 ? -0.846 16.297 22.438 1 98.5 32 GLN B CA 1
ATOM 2356 C C . GLN B 1 32 ? -1.382 17 21.188 1 98.5 32 GLN B C 1
ATOM 2358 O O . GLN B 1 32 ? -1.909 18.109 21.266 1 98.5 32 GLN B O 1
ATOM 2363 N N . VAL B 1 33 ? -1.196 16.438 20 1 98.75 33 VAL B N 1
ATOM 2364 C CA . VAL B 1 33 ? -1.728 16.953 18.75 1 98.75 33 VAL B CA 1
ATOM 2365 C C . VAL B 1 33 ? -2.426 15.844 17.984 1 98.75 33 VAL B C 1
ATOM 2367 O O . VAL B 1 33 ? -1.905 14.727 17.875 1 98.75 33 VAL B O 1
ATOM 2370 N N . THR B 1 34 ? -3.584 16.094 17.484 1 98.88 34 THR B N 1
ATOM 2371 C CA . THR B 1 34 ? -4.344 15.18 16.641 1 98.88 34 THR B CA 1
ATOM 2372 C C . THR B 1 34 ? -4.539 15.766 15.242 1 98.88 34 THR B C 1
ATOM 2374 O O . THR B 1 34 ? -5.062 16.859 15.094 1 98.88 34 THR B O 1
ATOM 2377 N N . ILE B 1 35 ? -4.059 15.055 14.242 1 98.94 35 ILE B N 1
ATOM 2378 C CA . ILE B 1 35 ? -4.176 15.445 12.844 1 98.94 35 ILE B CA 1
ATOM 2379 C C . ILE B 1 35 ? -5.094 14.461 12.109 1 98.94 35 ILE B C 1
ATOM 2381 O O . ILE B 1 35 ? -5.012 13.25 12.32 1 98.94 35 ILE B O 1
ATOM 2385 N N . VAL B 1 36 ? -5.977 14.93 11.273 1 98.94 36 VAL B N 1
ATOM 2386 C CA . VAL B 1 36 ? -6.879 14.094 10.492 1 98.94 36 VAL B CA 1
ATOM 2387 C C . VAL B 1 36 ? -6.871 14.539 9.031 1 98.94 36 VAL B C 1
ATOM 2389 O O . VAL B 1 36 ? -6.891 15.742 8.742 1 98.94 36 VAL B O 1
ATOM 2392 N N . ASN B 1 37 ? -6.77 13.594 8.102 1 98.94 37 ASN B N 1
ATOM 2393 C CA . ASN B 1 37 ? -6.938 13.938 6.695 1 98.94 37 ASN B CA 1
ATOM 2394 C C . ASN B 1 37 ? -8.414 13.961 6.301 1 98.94 37 ASN B C 1
ATOM 2396 O O . ASN B 1 37 ? -9.109 12.961 6.422 1 98.94 37 ASN B O 1
ATOM 2400 N N . GLY B 1 38 ? -8.875 15.078 5.832 1 98.88 38 GLY B N 1
ATOM 2401 C CA . GLY B 1 38 ? -10.305 15.25 5.629 1 98.88 38 GLY B CA 1
ATOM 2402 C C . GLY B 1 38 ? -10.688 15.438 4.172 1 98.88 38 GLY B C 1
ATOM 2403 O O . GLY B 1 38 ? -11.789 15.883 3.863 1 98.88 38 GLY B O 1
ATOM 2404 N N . GLU B 1 39 ? -9.836 15.047 3.201 1 98.31 39 GLU B N 1
ATOM 2405 C CA . GLU B 1 39 ? -10 15.438 1.806 1 98.31 39 GLU B CA 1
ATOM 2406 C C . GLU B 1 39 ? -11.18 14.711 1.167 1 98.31 39 GLU B C 1
ATOM 2408 O O . GLU B 1 39 ? -11.641 15.094 0.09 1 98.31 39 GLU B O 1
ATOM 2413 N N . ASN B 1 40 ? -11.727 13.664 1.849 1 98.5 40 ASN B N 1
ATOM 2414 C CA . ASN B 1 40 ? -12.852 12.906 1.322 1 98.5 40 ASN B CA 1
ATOM 2415 C C . ASN B 1 40 ? -14.055 12.961 2.262 1 98.5 40 ASN B C 1
ATOM 2417 O O . ASN B 1 40 ? -14.969 12.148 2.16 1 98.5 40 ASN B O 1
ATOM 2421 N N . ALA B 1 41 ? -14.062 13.859 3.178 1 98.38 41 ALA B N 1
ATOM 2422 C CA . ALA B 1 41 ? -15 13.836 4.297 1 98.38 41 ALA B CA 1
ATOM 2423 C C . ALA B 1 41 ? -16.422 14.156 3.832 1 98.38 41 ALA B C 1
ATOM 2425 O O . ALA B 1 41 ? -17.391 13.703 4.434 1 98.38 41 ALA B O 1
ATOM 2426 N N . ALA B 1 42 ? -16.516 15.008 2.775 1 97.69 42 ALA B N 1
ATOM 2427 C CA . ALA B 1 42 ? -17.828 15.391 2.281 1 97.69 42 ALA B CA 1
ATOM 2428 C C . ALA B 1 42 ? -18.297 14.461 1.171 1 97.69 42 ALA B C 1
ATOM 2430 O O . ALA B 1 42 ? -18 14.688 -0.005 1 97.69 42 ALA B O 1
ATOM 2431 N N . SER B 1 43 ? -19.078 13.453 1.486 1 94.38 43 SER B N 1
ATOM 2432 C CA . SER B 1 43 ? -19.641 12.484 0.559 1 94.38 43 SER B CA 1
ATOM 2433 C C . SER B 1 43 ? -18.578 11.891 -0.353 1 94.38 43 SER B C 1
ATOM 2435 O O . SER B 1 43 ? -18.797 11.719 -1.554 1 94.38 43 SER B O 1
ATOM 2437 N N . GLY B 1 44 ? -17.453 11.812 0.169 1 94.12 44 GLY B N 1
ATOM 2438 C CA . GLY B 1 44 ? -16.391 11.102 -0.53 1 94.12 44 GLY B CA 1
ATOM 2439 C C . GLY B 1 44 ? -15.422 12.031 -1.23 1 94.12 44 GLY B C 1
ATOM 2440 O O . GLY B 1 44 ? -14.359 11.602 -1.675 1 94.12 44 GLY B O 1
ATOM 2441 N N . ARG B 1 45 ? -15.789 13.281 -1.36 1 95.88 45 ARG B N 1
ATOM 2442 C CA . ARG B 1 45 ? -14.891 14.219 -2.033 1 95.88 45 ARG B CA 1
ATOM 2443 C C . ARG B 1 45 ? -15.016 15.617 -1.434 1 95.88 45 ARG B C 1
ATOM 2445 O O . ARG B 1 45 ? -16.109 16.188 -1.394 1 95.88 45 ARG B O 1
ATOM 2452 N N . GLY B 1 46 ? -13.859 16.078 -1.008 1 97.81 46 GLY B N 1
ATOM 2453 C CA . GLY B 1 46 ? -13.828 17.422 -0.47 1 97.81 46 GLY B CA 1
ATOM 2454 C C . GLY B 1 46 ? -14.297 17.5 0.972 1 97.81 46 GLY B C 1
ATOM 2455 O O . GLY B 1 46 ? -14.367 16.484 1.663 1 97.81 46 GLY B O 1
ATOM 2456 N N . ILE B 1 47 ? -14.523 18.75 1.434 1 98.56 47 ILE B N 1
ATOM 2457 C CA . ILE B 1 47 ? -14.898 19.047 2.814 1 98.56 47 ILE B CA 1
ATOM 2458 C C . ILE B 1 47 ? -15.781 20.297 2.863 1 98.56 47 ILE B C 1
ATOM 2460 O O . ILE B 1 47 ? -15.641 21.188 2.029 1 98.56 47 ILE B O 1
ATOM 2464 N N . THR B 1 48 ? -16.688 20.344 3.76 1 98.31 48 THR B N 1
ATOM 2465 C CA . THR B 1 48 ? -17.484 21.531 4.008 1 98.31 48 THR B CA 1
ATOM 2466 C C . THR B 1 48 ? -17.047 22.234 5.293 1 98.31 48 THR B C 1
ATOM 2468 O O . THR B 1 48 ? -16.328 21.641 6.109 1 98.31 48 THR B O 1
ATOM 2471 N N . GLU B 1 49 ? -17.469 23.484 5.441 1 98.44 49 GLU B N 1
ATOM 2472 C CA . GLU B 1 49 ? -17.156 24.203 6.668 1 98.44 49 GLU B CA 1
ATOM 2473 C C . GLU B 1 49 ? -17.75 23.5 7.891 1 98.44 49 GLU B C 1
ATOM 2475 O O . GLU B 1 49 ? -17.094 23.438 8.938 1 98.44 49 GLU B O 1
ATOM 2480 N N . LYS B 1 50 ? -18.953 23.016 7.715 1 98.44 50 LYS B N 1
ATOM 2481 C CA . LYS B 1 50 ? -19.609 22.297 8.797 1 98.44 50 LYS B CA 1
ATOM 2482 C C . LYS B 1 50 ? -18.797 21.094 9.242 1 98.44 50 LYS B C 1
ATOM 2484 O O . LYS B 1 50 ? -18.625 20.859 10.445 1 98.44 50 LYS B O 1
ATOM 2489 N N . ILE B 1 51 ? -18.328 20.328 8.359 1 98.69 51 ILE B N 1
ATOM 2490 C CA . ILE B 1 51 ? -17.531 19.141 8.656 1 98.69 51 ILE B CA 1
ATOM 2491 C C . ILE B 1 51 ? -16.219 19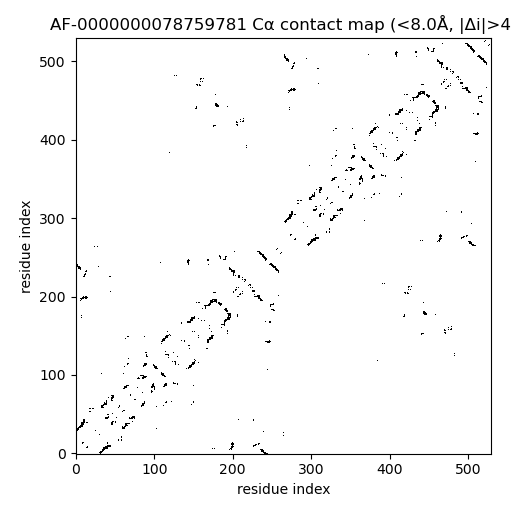.547 9.328 1 98.69 51 ILE B C 1
ATOM 2493 O O . ILE B 1 51 ? -15.82 18.938 10.328 1 98.69 51 ILE B O 1
ATOM 2497 N N . TYR B 1 52 ? -15.609 20.578 8.789 1 98.69 52 TYR B N 1
ATOM 2498 C CA . TYR B 1 52 ? -14.375 21.109 9.344 1 98.69 52 TYR B CA 1
ATOM 2499 C C . TYR B 1 52 ? -14.562 21.5 10.805 1 98.69 52 TYR B C 1
ATOM 2501 O O . TYR B 1 52 ? -13.789 21.078 11.6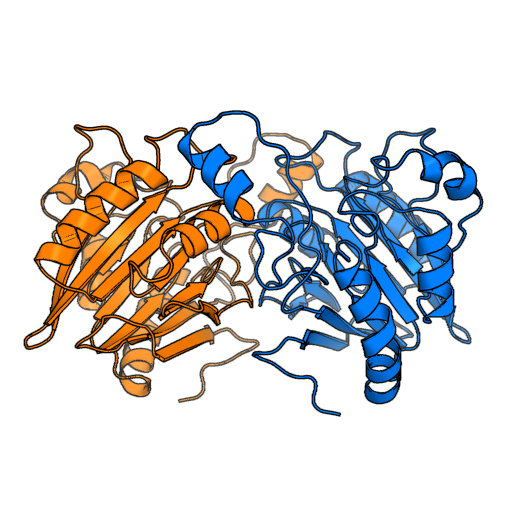72 1 98.69 52 TYR B O 1
ATOM 2509 N N . LYS B 1 53 ? -15.555 22.234 11.078 1 98.62 53 LYS B N 1
ATOM 2510 C CA . LYS B 1 53 ? -15.844 22.688 12.43 1 98.62 53 LYS B CA 1
ATOM 2511 C C . LYS B 1 53 ? -16.156 21.516 13.352 1 98.62 53 LYS B C 1
ATOM 2513 O O . LYS B 1 53 ? -15.773 21.516 14.523 1 98.62 53 LYS B O 1
ATOM 2518 N N . LYS B 1 54 ? -16.906 20.562 12.805 1 98.75 54 LYS B N 1
ATOM 2519 C CA . LYS B 1 54 ? -17.234 19.375 13.594 1 98.75 54 LYS B CA 1
ATOM 2520 C C . LYS B 1 54 ? -15.969 18.609 13.961 1 98.75 54 LYS B C 1
ATOM 2522 O O . LYS B 1 54 ? -15.852 18.094 15.078 1 98.75 54 LYS B O 1
ATOM 2527 N N . PHE B 1 55 ? -15.023 18.438 13.039 1 98.75 55 PHE B N 1
ATOM 2528 C CA . PHE B 1 55 ? -13.742 17.812 13.344 1 98.75 55 PHE B CA 1
ATOM 2529 C C . PHE B 1 55 ? -13.062 18.5 14.516 1 98.75 55 PHE B C 1
ATOM 2531 O O . PHE B 1 55 ? -12.594 17.844 15.445 1 98.75 55 PHE B O 1
ATOM 2538 N N . LEU B 1 56 ? -13.031 19.828 14.484 1 98.44 56 LEU B N 1
ATOM 2539 C CA . LEU B 1 56 ? -12.398 20.594 15.555 1 98.44 56 LEU B CA 1
ATOM 2540 C C . LEU B 1 56 ? -13.117 20.359 16.875 1 98.44 56 LEU B C 1
ATOM 2542 O O . LEU B 1 56 ? -12.469 20.188 17.922 1 98.44 56 LEU B O 1
ATOM 2546 N N . GLN B 1 57 ? -14.414 20.328 16.781 1 98.31 57 GLN B N 1
ATOM 2547 C CA . GLN B 1 57 ? -15.211 20.094 17.984 1 98.31 57 GLN B CA 1
ATOM 2548 C C . GLN B 1 57 ? -14.945 18.719 18.562 1 98.31 57 GLN B C 1
ATOM 2550 O O . GLN B 1 57 ? -14.984 18.531 19.781 1 98.31 57 GLN B O 1
ATOM 2555 N N . ASP B 1 58 ? -14.688 17.75 17.672 1 98.19 58 ASP B N 1
ATOM 2556 C CA . ASP B 1 58 ? -14.43 16.375 18.109 1 98.19 58 ASP B CA 1
ATOM 2557 C C . ASP B 1 58 ? -13.023 16.25 18.703 1 98.19 58 ASP B C 1
ATOM 2559 O O . ASP B 1 58 ? -12.68 15.203 19.266 1 98.19 58 ASP B O 1
ATOM 2563 N N . GLY B 1 59 ? -12.234 17.281 18.547 1 97.88 59 GLY B N 1
ATOM 2564 C CA . GLY B 1 59 ? -10.93 17.266 19.188 1 97.88 59 GLY B CA 1
ATOM 2565 C C . GLY B 1 59 ? -9.781 17.203 18.203 1 97.88 59 GLY B C 1
ATOM 2566 O O . GLY B 1 59 ? -8.633 16.984 18.594 1 97.88 59 GLY B O 1
ATOM 2567 N N . VAL B 1 60 ? -10.031 17.406 16.953 1 98.81 60 VAL B N 1
ATOM 2568 C CA . VAL B 1 60 ? -8.977 17.469 15.938 1 98.81 60 VAL B CA 1
ATOM 2569 C C . VAL B 1 60 ? -8.25 18.812 16.031 1 98.81 60 VAL B C 1
ATOM 2571 O O . VAL B 1 60 ? -8.883 19.859 16.141 1 98.81 60 VAL B O 1
ATOM 2574 N N . ASP B 1 61 ? -6.945 18.781 15.953 1 98.81 61 ASP B N 1
ATOM 2575 C CA . ASP B 1 61 ? -6.156 20 16.047 1 98.81 61 ASP B CA 1
ATOM 2576 C C . ASP B 1 61 ? -5.824 20.547 14.664 1 98.81 61 ASP B C 1
ATOM 2578 O O . ASP B 1 61 ? -5.734 21.766 14.477 1 98.81 61 ASP B O 1
ATOM 2582 N N . VAL B 1 62 ? -5.566 19.688 13.695 1 98.94 62 VAL B N 1
ATOM 2583 C CA . VAL B 1 62 ? -5.242 20.094 12.336 1 98.94 62 VAL B CA 1
ATOM 2584 C C . VAL B 1 62 ? -5.914 19.156 11.344 1 98.94 62 VAL B C 1
ATOM 2586 O O . VAL B 1 62 ? -5.938 17.938 11.547 1 98.94 62 VAL B O 1
ATOM 2589 N N . VAL B 1 63 ? -6.469 19.703 10.312 1 98.94 63 VAL B N 1
ATOM 2590 C CA . VAL B 1 63 ? -7.043 18.938 9.211 1 98.94 63 VAL B CA 1
ATOM 2591 C C . VAL B 1 63 ? -6.152 19.062 7.977 1 98.94 63 VAL B C 1
ATOM 2593 O O . VAL B 1 63 ? -5.863 20.172 7.523 1 98.94 63 VAL B O 1
ATOM 2596 N N . THR B 1 64 ? -5.637 17.969 7.477 1 98.94 64 THR B N 1
ATOM 2597 C CA . THR B 1 64 ? -4.926 17.969 6.199 1 98.94 64 THR B CA 1
ATOM 2598 C C . THR B 1 64 ? -5.859 17.562 5.062 1 98.94 64 THR B C 1
ATOM 2600 O O . THR B 1 64 ? -6.902 16.953 5.297 1 98.94 64 THR B O 1
ATOM 2603 N N . MET B 1 65 ? -5.48 17.922 3.877 1 98.81 65 MET B N 1
ATOM 2604 C CA . MET B 1 65 ? -6.297 17.625 2.701 1 98.81 65 MET B CA 1
ATOM 2605 C C . MET B 1 65 ? -5.504 16.828 1.675 1 98.81 65 MET B C 1
ATOM 2607 O O . MET B 1 65 ? -4.73 15.938 2.039 1 98.81 65 MET B O 1
ATOM 2611 N N . GLY B 1 66 ? -5.832 16.906 0.409 1 98.5 66 GLY B N 1
ATOM 2612 C CA . GLY B 1 66 ? -5.219 16.141 -0.668 1 98.5 66 GLY B CA 1
ATOM 2613 C C . GLY B 1 66 ? -5.734 16.531 -2.041 1 98.5 66 GLY B C 1
ATOM 2614 O O . GLY B 1 66 ? -6.031 17.703 -2.291 1 98.5 66 GLY B O 1
ATOM 2615 N N . ASN B 1 67 ? -5.777 15.57 -2.938 1 98.31 67 ASN B N 1
ATOM 2616 C CA . ASN B 1 67 ? -6.109 15.867 -4.328 1 98.31 67 ASN B CA 1
ATOM 2617 C C . ASN B 1 67 ? -7.578 16.25 -4.484 1 98.31 67 ASN B C 1
ATOM 2619 O O . ASN B 1 67 ? -7.965 16.844 -5.492 1 98.31 67 ASN B O 1
ATOM 2623 N N . HIS B 1 68 ? -8.414 16 -3.529 1 97.94 68 HIS B N 1
ATOM 2624 C CA . HIS B 1 68 ? -9.828 16.328 -3.617 1 97.94 68 HIS B CA 1
ATOM 2625 C C . HIS B 1 68 ? -10.141 17.625 -2.859 1 97.94 68 HIS B C 1
ATOM 2627 O O . HIS B 1 68 ? -11.297 17.875 -2.508 1 97.94 68 HIS B O 1
ATOM 2633 N N . THR B 1 69 ? -9.148 18.375 -2.551 1 98.06 69 THR B N 1
ATOM 2634 C CA . THR B 1 69 ? -9.289 19.594 -1.757 1 98.06 69 THR B CA 1
ATOM 2635 C C . THR B 1 69 ? -10.398 20.484 -2.316 1 98.06 69 THR B C 1
ATOM 2637 O O . THR B 1 69 ? -11.227 21 -1.562 1 98.06 69 THR B O 1
ATOM 2640 N N . TRP B 1 70 ? -10.477 20.578 -3.613 1 97.25 70 TRP B N 1
ATOM 2641 C CA . TRP B 1 70 ? -11.312 21.594 -4.238 1 97.25 70 TRP B CA 1
ATOM 2642 C C . TRP B 1 70 ? -12.602 20.969 -4.77 1 97.25 70 TRP B C 1
ATOM 2644 O O . TRP B 1 70 ? -13.359 21.625 -5.492 1 97.25 70 TRP B O 1
ATOM 2654 N N . ASP B 1 71 ? -12.844 19.719 -4.449 1 96.69 71 ASP B N 1
ATOM 2655 C CA . ASP B 1 71 ? -13.938 19 -5.082 1 96.69 71 ASP B CA 1
ATOM 2656 C C . ASP B 1 71 ? -15.281 19.422 -4.504 1 96.69 71 ASP B C 1
ATOM 2658 O O . ASP B 1 71 ? -16.328 19.125 -5.082 1 96.69 71 ASP B O 1
ATOM 2662 N N . ASN B 1 72 ? -15.336 20.016 -3.312 1 96 72 ASN B N 1
ATOM 2663 C CA . ASN B 1 72 ? -16.516 20.703 -2.777 1 96 72 ASN B CA 1
ATOM 2664 C C . ASN B 1 72 ? -16.344 22.219 -2.818 1 96 72 ASN B C 1
ATOM 2666 O O . ASN B 1 72 ? -15.523 22.781 -2.086 1 96 72 ASN B O 1
ATOM 2670 N N . ARG B 1 73 ? -17.141 22.875 -3.561 1 95.12 73 ARG B N 1
ATOM 2671 C CA . ARG B 1 73 ? -16.953 24.281 -3.883 1 95.12 73 ARG B CA 1
ATOM 2672 C C . ARG B 1 73 ? -17.125 25.156 -2.643 1 95.12 73 ARG B C 1
ATOM 2674 O O . ARG B 1 73 ? -16.641 26.281 -2.6 1 95.12 73 ARG B O 1
ATOM 2681 N N . GLY B 1 74 ? -17.781 24.672 -1.653 1 95.75 74 GLY B N 1
ATOM 2682 C CA . GLY B 1 74 ? -17.984 25.406 -0.421 1 95.75 74 GLY B CA 1
ATOM 2683 C C . GLY B 1 74 ? -16.688 25.781 0.273 1 95.75 74 GLY B C 1
ATOM 2684 O O . GLY B 1 74 ? -16.656 26.719 1.074 1 95.75 74 GLY B O 1
ATOM 2685 N N . ILE B 1 75 ? -15.656 25.094 -0.027 1 97.19 75 ILE B N 1
ATOM 2686 C CA . ILE B 1 75 ? -14.383 25.281 0.662 1 97.19 75 ILE B CA 1
ATOM 2687 C C . ILE B 1 75 ? -13.852 26.688 0.396 1 97.19 75 ILE B C 1
ATOM 2689 O O . ILE B 1 75 ? -13.172 27.266 1.242 1 97.19 75 ILE B O 1
ATOM 2693 N N . PHE B 1 76 ? -14.188 27.266 -0.763 1 96.94 76 PHE B N 1
ATOM 2694 C CA . PHE B 1 76 ? -13.664 28.578 -1.157 1 96.94 76 PHE B CA 1
ATOM 2695 C C . PHE B 1 76 ? -14.211 29.672 -0.251 1 96.94 76 PHE B C 1
ATOM 2697 O O . PHE B 1 76 ? -13.617 30.734 -0.14 1 96.94 76 PHE B O 1
ATOM 2704 N N . GLU B 1 77 ? -15.25 29.344 0.403 1 96.88 77 GLU B N 1
ATOM 2705 C CA . GLU B 1 77 ? -15.898 30.328 1.263 1 96.88 77 GLU B CA 1
ATOM 2706 C C . GLU B 1 77 ? -15.188 30.438 2.609 1 96.88 77 GLU B C 1
ATOM 2708 O O . GLU B 1 77 ? -15.336 31.438 3.318 1 96.88 77 GLU B O 1
ATOM 2713 N N . PHE B 1 78 ? -14.414 29.375 2.955 1 97.94 78 PHE B N 1
ATOM 2714 C CA . PHE B 1 78 ? -13.93 29.422 4.332 1 97.94 78 PHE B CA 1
ATOM 2715 C C . PHE B 1 78 ? -12.453 29.047 4.402 1 97.94 78 PHE B C 1
ATOM 2717 O O . PHE B 1 78 ? -11.82 29.188 5.449 1 97.94 78 PHE B O 1
ATOM 2724 N N . VAL B 1 79 ? -11.828 28.562 3.357 1 97.94 79 VAL B N 1
ATOM 2725 C CA . VAL B 1 79 ? -10.5 27.969 3.383 1 97.94 79 VAL B CA 1
ATOM 2726 C C . VAL B 1 79 ? -9.484 28.984 3.9 1 97.94 79 VAL B C 1
ATOM 2728 O O . VAL B 1 79 ? -8.555 28.625 4.629 1 97.94 79 VAL B O 1
ATOM 2731 N N . ASN B 1 80 ? -9.617 30.25 3.539 1 97.44 80 ASN B N 1
ATOM 2732 C CA . ASN B 1 80 ? -8.664 31.281 3.938 1 97.44 80 ASN B CA 1
ATOM 2733 C C . ASN B 1 80 ? -8.781 31.609 5.422 1 97.44 80 ASN B C 1
ATOM 2735 O O . ASN B 1 80 ? -7.844 32.125 6.023 1 97.44 80 ASN B O 1
ATOM 2739 N N . GLU B 1 81 ? -9.898 31.312 6.035 1 97.12 81 GLU B N 1
ATOM 2740 C CA . GLU B 1 81 ? -10.133 31.578 7.453 1 97.12 81 GLU B CA 1
ATOM 2741 C C . GLU B 1 81 ? -9.883 30.328 8.289 1 97.12 81 GLU B C 1
ATOM 2743 O O . GLU B 1 81 ? -9.852 30.391 9.523 1 97.12 81 GLU B O 1
ATOM 2748 N N . ALA B 1 82 ? -9.727 29.188 7.641 1 97.5 82 ALA B N 1
ATOM 2749 C CA . ALA B 1 82 ? -9.492 27.922 8.344 1 97.5 82 ALA B CA 1
ATOM 2750 C C . ALA B 1 82 ? -8.047 27.828 8.82 1 97.5 82 ALA B C 1
ATOM 2752 O O . ALA B 1 82 ? -7.203 27.234 8.148 1 97.5 82 ALA B O 1
ATOM 2753 N N . LYS B 1 83 ? -7.805 28.25 9.984 1 96.88 83 LYS B N 1
ATOM 2754 C CA . LYS B 1 83 ? -6.445 28.391 10.492 1 96.88 83 LYS B CA 1
ATOM 2755 C C . LYS B 1 83 ? -5.844 27.047 10.867 1 96.88 83 LYS B C 1
ATOM 2757 O O . LYS B 1 83 ? -4.633 26.922 11.047 1 96.88 83 LYS B O 1
ATOM 2762 N N . LYS B 1 84 ? -6.695 26.031 10.992 1 98.5 84 LYS B N 1
ATOM 2763 C CA . LYS B 1 84 ? -6.234 24.703 11.406 1 98.5 84 LYS B CA 1
ATOM 2764 C C . LYS B 1 84 ? -6.375 23.703 10.273 1 98.5 84 LYS B C 1
ATOM 2766 O O . LYS B 1 84 ? -6.637 22.516 10.516 1 98.5 84 LYS B O 1
ATOM 2771 N N . MET B 1 85 ? -6.352 24.156 9.031 1 98.75 85 MET B N 1
ATOM 2772 C CA . MET B 1 85 ? -6.43 23.297 7.859 1 98.75 85 MET B CA 1
ATOM 2773 C C . MET B 1 85 ? -5.258 23.562 6.914 1 98.75 85 MET B C 1
ATOM 2775 O O . MET B 1 85 ? -4.887 24.703 6.68 1 98.75 85 MET B O 1
ATOM 2779 N N . VAL B 1 86 ? -4.676 22.516 6.43 1 98.81 86 VAL B N 1
ATOM 2780 C CA . VAL B 1 86 ? -3.619 22.625 5.434 1 98.81 86 VAL B CA 1
ATOM 2781 C C . VAL B 1 86 ? -3.984 21.828 4.191 1 98.81 86 VAL B C 1
ATOM 2783 O O . VAL B 1 86 ? -4.504 20.703 4.301 1 98.81 86 VAL B O 1
ATOM 2786 N N . ARG B 1 87 ? -3.803 22.375 3.047 1 98.75 87 ARG B N 1
ATOM 2787 C CA . ARG B 1 87 ? -3.934 21.719 1.748 1 98.75 87 ARG B CA 1
ATOM 2788 C C . ARG B 1 87 ? -2.568 21.531 1.096 1 98.75 87 ARG B C 1
ATOM 2790 O O . ARG B 1 87 ? -1.559 22.031 1.593 1 98.75 87 ARG B O 1
ATOM 2797 N N . PRO B 1 88 ? -2.475 20.703 0.059 1 98.88 88 PRO B N 1
ATOM 2798 C CA . PRO B 1 88 ? -1.154 20.531 -0.551 1 98.88 88 PRO B CA 1
ATOM 2799 C C . PRO B 1 88 ? -0.473 21.859 -0.879 1 98.88 88 PRO B C 1
ATOM 2801 O O . PRO B 1 88 ? -1.051 22.703 -1.573 1 98.88 88 PRO B O 1
ATOM 2804 N N . ALA B 1 89 ? 0.721 21.953 -0.38 1 98.75 89 ALA B N 1
ATOM 2805 C CA . ALA B 1 89 ? 1.44 23.234 -0.441 1 98.75 89 ALA B CA 1
ATOM 2806 C C . ALA B 1 89 ? 1.919 23.516 -1.86 1 98.75 89 ALA B C 1
ATOM 2808 O O . ALA B 1 89 ? 2.252 24.656 -2.188 1 98.75 89 ALA B O 1
ATOM 2809 N N . ASN B 1 90 ? 1.985 22.469 -2.656 1 98.62 90 ASN B N 1
ATOM 2810 C CA . ASN B 1 90 ? 2.6 22.656 -3.967 1 98.62 90 ASN B CA 1
ATOM 2811 C C . ASN B 1 90 ? 1.558 22.984 -5.031 1 98.62 90 ASN B C 1
ATOM 2813 O O . ASN B 1 90 ? 1.814 22.812 -6.227 1 98.62 90 ASN B O 1
ATOM 2817 N N . PHE B 1 91 ? 0.363 23.375 -4.648 1 97.62 91 PHE B N 1
ATOM 2818 C CA . PHE B 1 91 ? -0.495 24.078 -5.602 1 97.62 91 PHE B CA 1
ATOM 2819 C C . PHE B 1 91 ? 0.159 25.359 -6.074 1 97.62 91 PHE B C 1
ATOM 2821 O O . PHE B 1 91 ? 0.93 25.984 -5.34 1 97.62 91 PHE B O 1
ATOM 2828 N N . PRO B 1 92 ? -0.196 25.719 -7.219 1 96.12 92 PRO B N 1
ATOM 2829 C CA . PRO B 1 92 ? 0.45 26.922 -7.75 1 96.12 92 PRO B CA 1
ATOM 2830 C C . PRO B 1 92 ? 0.212 28.156 -6.875 1 96.12 92 PRO B C 1
ATOM 2832 O O . PRO B 1 92 ? -0.761 28.203 -6.117 1 96.12 92 PRO B O 1
ATOM 2835 N N . GLU B 1 93 ? 1.134 29.094 -7.031 1 93.94 93 GLU B N 1
ATOM 2836 C CA . GLU B 1 93 ? 1.017 30.359 -6.309 1 93.94 93 GLU B CA 1
ATOM 2837 C C . GLU B 1 93 ? -0.332 31.016 -6.574 1 93.94 93 GLU B C 1
ATOM 2839 O O . GLU B 1 93 ? -0.82 31.016 -7.707 1 93.94 93 GLU B O 1
ATOM 2844 N N . GLY B 1 94 ? -0.921 31.562 -5.625 1 94.56 94 GLY B N 1
ATOM 2845 C CA . GLY B 1 94 ? -2.209 32.219 -5.766 1 94.56 94 GLY B CA 1
ATOM 2846 C C . GLY B 1 94 ? -3.375 31.359 -5.332 1 94.56 94 GLY B C 1
ATOM 2847 O O . GLY B 1 94 ? -4.484 31.859 -5.129 1 94.56 94 GLY B O 1
ATOM 2848 N N . THR B 1 95 ? -3.102 30.062 -5.164 1 96.56 95 THR B N 1
ATOM 2849 C CA . THR B 1 95 ? -4.148 29.156 -4.699 1 96.56 95 THR B CA 1
ATOM 2850 C C . THR B 1 95 ? -4.527 29.469 -3.254 1 96.56 95 THR B C 1
ATOM 2852 O O . THR B 1 95 ? -3.652 29.656 -2.404 1 96.56 95 THR B O 1
ATOM 2855 N N . PRO B 1 96 ? -5.797 29.547 -2.943 1 97.69 96 PRO B N 1
ATOM 2856 C CA . PRO B 1 96 ? -6.227 29.891 -1.583 1 97.69 96 PRO B CA 1
ATOM 2857 C C . PRO B 1 96 ? -5.77 28.859 -0.549 1 97.69 96 PRO B C 1
ATOM 2859 O O . PRO B 1 96 ? -5.379 27.75 -0.91 1 97.69 96 PRO B O 1
ATOM 2862 N N . GLY B 1 97 ? -5.832 29.234 0.737 1 97.75 97 GLY B N 1
ATOM 2863 C CA . GLY B 1 97 ? -5.453 28.359 1.826 1 97.75 97 GLY B CA 1
ATOM 2864 C C . GLY B 1 97 ? -3.959 28.328 2.086 1 97.75 97 GLY B C 1
ATOM 2865 O O . GLY B 1 97 ? -3.221 29.172 1.558 1 97.75 97 GLY B O 1
ATOM 2866 N N . GLN B 1 98 ? -3.586 27.484 2.945 1 97.69 98 GLN B N 1
ATOM 2867 C CA . GLN B 1 98 ? -2.176 27.406 3.316 1 97.69 98 GLN B CA 1
ATOM 2868 C C . GLN B 1 98 ? -1.671 25.969 3.268 1 97.69 98 GLN B C 1
ATOM 2870 O O . GLN B 1 98 ? -2.459 25.031 3.367 1 97.69 98 GLN B O 1
ATOM 2875 N N . GLY B 1 99 ? -0.37 25.844 3.096 1 98.44 99 GLY B N 1
ATOM 2876 C CA . GLY B 1 99 ? 0.243 24.531 2.959 1 98.44 99 GLY B CA 1
ATOM 2877 C C . GLY B 1 99 ? 0.943 24.062 4.223 1 98.44 99 GLY B C 1
ATOM 2878 O O . GLY B 1 99 ? 1.369 22.922 4.312 1 98.44 99 GLY B O 1
ATOM 2879 N N . MET B 1 100 ? 1.038 24.938 5.184 1 98.81 100 MET B N 1
ATOM 2880 C CA . MET B 1 100 ? 1.712 24.672 6.449 1 98.81 100 MET B CA 1
ATOM 2881 C C . MET B 1 100 ? 1.069 25.453 7.586 1 98.81 100 MET B C 1
ATOM 2883 O O . MET B 1 100 ? 0.698 26.609 7.406 1 98.81 100 MET B O 1
ATOM 2887 N N . VAL B 1 101 ? 0.919 24.797 8.758 1 98.75 101 VAL B N 1
ATOM 2888 C CA . VAL B 1 101 ? 0.467 25.5 9.953 1 98.75 101 VAL B CA 1
ATOM 2889 C C . VAL B 1 101 ? 1.336 25.109 11.141 1 98.75 101 VAL B C 1
ATOM 2891 O O . VAL B 1 101 ? 2.027 24.094 11.109 1 98.75 101 VAL B O 1
ATOM 2894 N N . PHE B 1 102 ? 1.36 25.938 12.18 1 98.62 102 PHE B N 1
ATOM 2895 C CA . PHE B 1 102 ? 2.07 25.672 13.422 1 98.62 102 PHE B CA 1
ATOM 2896 C C . PHE B 1 102 ? 1.09 25.469 14.57 1 98.62 102 PHE B C 1
ATOM 2898 O O . PHE B 1 102 ? 0.152 26.266 14.734 1 98.62 102 PHE B O 1
ATOM 2905 N N . VAL B 1 103 ? 1.206 24.391 15.258 1 98.38 103 VAL B N 1
ATOM 2906 C CA . VAL B 1 103 ? 0.393 24.109 16.438 1 98.38 103 VAL B CA 1
ATOM 2907 C C . VAL B 1 103 ? 1.245 24.234 17.688 1 98.38 103 VAL B C 1
ATOM 2909 O O . VAL B 1 103 ? 2.26 23.547 17.844 1 98.38 103 VAL B O 1
ATOM 2912 N N . LYS B 1 104 ? 0.852 25.078 18.578 1 97.31 104 LYS B N 1
ATOM 2913 C CA . LYS B 1 104 ? 1.581 25.266 19.828 1 97.31 104 LYS B CA 1
ATOM 2914 C C . LYS B 1 104 ? 1.222 24.188 20.844 1 97.31 104 LYS B C 1
ATOM 2916 O O . LYS B 1 104 ? 0.043 23.891 21.062 1 97.31 104 LYS B O 1
ATOM 2921 N N . VAL B 1 105 ? 2.168 23.5 21.406 1 95.62 105 VAL B N 1
ATOM 2922 C CA . VAL B 1 105 ? 2.035 22.531 22.484 1 95.62 105 VAL B CA 1
ATOM 2923 C C . VAL B 1 105 ? 2.973 22.922 23.641 1 95.62 105 VAL B C 1
ATOM 2925 O O . VAL B 1 105 ? 4.156 22.578 23.609 1 95.62 105 VAL B O 1
ATOM 2928 N N . ASN B 1 106 ? 2.379 23.516 24.672 1 92.94 106 ASN B N 1
ATOM 2929 C CA . ASN B 1 106 ? 3.195 24.062 25.75 1 92.94 106 ASN B CA 1
ATOM 2930 C C . ASN B 1 106 ? 4.246 25.031 25.219 1 92.94 106 ASN B C 1
ATOM 2932 O O . ASN B 1 106 ? 3.91 26.047 24.625 1 92.94 106 ASN B O 1
ATOM 2936 N N . GLN B 1 107 ? 5.535 24.656 25.328 1 93.25 107 GLN B N 1
ATOM 2937 C CA . GLN B 1 107 ? 6.59 25.594 24.953 1 93.25 107 GLN B CA 1
ATOM 2938 C C . GLN B 1 107 ? 7.168 25.25 23.578 1 93.25 107 GLN B C 1
ATOM 2940 O O . GLN B 1 107 ? 8.109 25.891 23.125 1 93.25 107 GLN B O 1
ATOM 2945 N N . VAL B 1 108 ? 6.559 24.219 22.969 1 95.38 108 VAL B N 1
ATOM 2946 C CA . VAL B 1 108 ? 7.086 23.844 21.656 1 95.38 108 VAL B CA 1
ATOM 2947 C C . VAL B 1 108 ? 5.984 23.922 20.609 1 95.38 108 VAL B C 1
ATOM 2949 O O . VAL B 1 108 ? 4.809 24.109 20.953 1 95.38 108 VAL B O 1
ATOM 2952 N N . GLU B 1 109 ? 6.48 23.953 19.328 1 97.94 109 GLU B N 1
ATOM 2953 C CA . GLU B 1 109 ? 5.551 24 18.203 1 97.94 109 GLU B CA 1
ATOM 2954 C C . GLU B 1 109 ? 5.734 22.797 17.281 1 97.94 109 GLU B C 1
ATOM 2956 O O . GLU B 1 109 ? 6.855 22.328 17.094 1 97.94 109 GLU B O 1
ATOM 2961 N N . LEU B 1 110 ? 4.645 22.359 16.797 1 98.75 110 LEU B N 1
ATOM 2962 C CA . LEU B 1 110 ? 4.629 21.375 15.719 1 98.75 110 LEU B CA 1
ATOM 2963 C C . LEU B 1 110 ? 4.254 22.016 14.391 1 98.75 110 LEU B C 1
ATOM 2965 O O . LEU B 1 110 ? 3.225 22.688 14.289 1 98.75 110 LEU B O 1
ATOM 2969 N N . ALA B 1 111 ? 5.145 21.891 13.391 1 98.88 111 ALA B N 1
ATOM 2970 C CA . ALA B 1 111 ? 4.762 22.266 12.031 1 98.88 111 ALA B CA 1
ATOM 2971 C C . ALA B 1 111 ? 4.078 21.109 11.312 1 98.88 111 ALA B C 1
ATOM 2973 O O . ALA B 1 111 ? 4.574 19.969 11.328 1 98.88 111 ALA B O 1
ATOM 2974 N N . VAL B 1 112 ? 2.926 21.328 10.742 1 98.94 112 VAL B N 1
ATOM 2975 C CA . VAL B 1 112 ? 2.205 20.344 9.938 1 98.94 112 VAL B CA 1
ATOM 2976 C C . VAL B 1 112 ? 2.168 20.797 8.484 1 98.94 112 VAL B C 1
ATOM 2978 O O . VAL B 1 112 ? 1.699 21.891 8.172 1 98.94 112 VAL B O 1
ATOM 2981 N N . ILE B 1 113 ? 2.705 19.984 7.59 1 98.94 113 ILE B N 1
ATOM 2982 C CA . ILE B 1 113 ? 2.768 20.281 6.16 1 98.94 113 ILE B CA 1
ATOM 2983 C C . ILE B 1 113 ? 1.964 19.25 5.379 1 98.94 113 ILE B C 1
ATOM 2985 O O . ILE B 1 113 ? 2.039 18.047 5.664 1 98.94 113 ILE B O 1
ATOM 2989 N N . ASN B 1 114 ? 1.153 19.688 4.5 1 98.94 114 ASN B N 1
ATOM 2990 C CA . ASN B 1 114 ? 0.503 18.844 3.504 1 98.94 114 ASN B CA 1
ATOM 2991 C C . ASN B 1 114 ? 1.104 19.047 2.117 1 98.94 114 ASN B C 1
ATOM 2993 O O . ASN B 1 114 ? 1.357 20.172 1.705 1 98.94 114 ASN B O 1
ATOM 2997 N N . MET B 1 115 ? 1.439 17.984 1.405 1 98.94 115 MET B N 1
ATOM 2998 C CA . MET B 1 115 ? 2.088 17.969 0.097 1 98.94 115 MET B CA 1
ATOM 2999 C C . MET B 1 115 ? 1.482 16.906 -0.805 1 98.94 115 MET B C 1
ATOM 3001 O O . MET B 1 115 ? 1.102 15.836 -0.333 1 98.94 115 MET B O 1
ATOM 3005 N N . GLN B 1 116 ? 1.376 17.172 -2.109 1 98.81 116 GLN B N 1
ATOM 3006 C CA . GLN B 1 116 ? 0.829 16.203 -3.047 1 98.81 116 GLN B CA 1
ATOM 3007 C C . GLN B 1 116 ? 1.889 15.742 -4.043 1 98.81 116 GLN B C 1
ATOM 3009 O O . GLN B 1 116 ? 2.631 16.562 -4.59 1 98.81 116 GLN B O 1
ATOM 3014 N N . ALA B 1 117 ? 1.957 14.43 -4.211 1 98.62 117 ALA B N 1
ATOM 3015 C CA . ALA B 1 117 ? 2.842 13.836 -5.211 1 98.62 117 ALA B CA 1
ATOM 3016 C C . ALA B 1 117 ? 2.352 14.133 -6.625 1 98.62 117 ALA B C 1
ATOM 3018 O O . ALA B 1 117 ? 1.308 14.766 -6.805 1 98.62 117 ALA B O 1
ATOM 3019 N N . ARG B 1 118 ? 3.15 13.688 -7.652 1 97.69 118 ARG B N 1
ATOM 3020 C CA . ARG B 1 118 ? 2.801 14 -9.031 1 97.69 118 ARG B CA 1
ATOM 3021 C C . ARG B 1 118 ? 2.611 12.727 -9.852 1 97.69 118 ARG B C 1
ATOM 3023 O O . ARG B 1 118 ? 1.909 12.727 -10.867 1 97.69 118 ARG B O 1
ATOM 3030 N N . SER B 1 119 ? 3.256 11.578 -9.461 1 97.12 119 SER B N 1
ATOM 3031 C CA . SER B 1 119 ? 3.18 10.352 -10.25 1 97.12 119 SER B CA 1
ATOM 3032 C C . SER B 1 119 ? 1.748 9.828 -10.32 1 97.12 119 SER B C 1
ATOM 3034 O O . SER B 1 119 ? 1.17 9.445 -9.297 1 97.12 119 SER B O 1
ATOM 3036 N N . PHE B 1 120 ? 1.171 9.758 -11.57 1 96.38 120 PHE B N 1
ATOM 3037 C CA . PHE B 1 120 ? -0.181 9.305 -11.859 1 96.38 120 PHE B CA 1
ATOM 3038 C C . PHE B 1 120 ? -1.215 10.195 -11.188 1 96.38 120 PHE B C 1
ATOM 3040 O O . PHE B 1 120 ? -2.279 9.727 -10.781 1 96.38 120 PHE B O 1
ATOM 3047 N N . MET B 1 121 ? -0.864 11.461 -10.898 1 96.81 121 MET B N 1
ATOM 3048 C CA . MET B 1 121 ? -1.745 12.453 -10.289 1 96.81 121 MET B CA 1
ATOM 3049 C C . MET B 1 121 ? -1.709 13.766 -11.07 1 96.81 121 MET B C 1
ATOM 3051 O O . MET B 1 121 ? -0.967 13.891 -12.047 1 96.81 121 MET B O 1
ATOM 3055 N N . VAL B 1 122 ? -2.572 14.656 -10.664 1 93 122 VAL B N 1
ATOM 3056 C CA . VAL B 1 122 ? -2.586 15.961 -11.328 1 93 122 VAL B CA 1
ATOM 3057 C C . VAL B 1 122 ? -1.214 16.609 -11.195 1 93 122 VAL B C 1
ATOM 3059 O O . VAL B 1 122 ? -0.57 16.531 -10.148 1 93 122 VAL B O 1
ATOM 3062 N N . ASP B 1 123 ? -0.857 17.266 -12.219 1 91.12 123 ASP B N 1
ATOM 3063 C CA . ASP B 1 123 ? 0.451 17.922 -12.227 1 91.12 123 ASP B CA 1
ATOM 3064 C C . ASP B 1 123 ? 0.441 19.188 -11.383 1 91.12 123 ASP B C 1
ATOM 3066 O O . ASP B 1 123 ? -0.266 20.141 -11.695 1 91.12 123 ASP B O 1
ATOM 3070 N N . LEU B 1 124 ? 1.129 19.25 -10.328 1 96.94 124 LEU B N 1
ATOM 3071 C CA . LEU B 1 124 ? 1.353 20.406 -9.461 1 96.94 124 LEU B CA 1
ATOM 3072 C C . LEU B 1 124 ? 2.826 20.781 -9.438 1 96.94 124 LEU B C 1
ATOM 3074 O O . LEU B 1 124 ? 3.637 20.203 -10.164 1 96.94 124 LEU B O 1
ATOM 3078 N N . ASP B 1 125 ? 3.139 21.906 -8.75 1 97.38 125 ASP B N 1
ATOM 3079 C CA . ASP B 1 125 ? 4.543 22.266 -8.594 1 97.38 125 ASP B CA 1
ATOM 3080 C C . ASP B 1 125 ? 5.34 21.125 -7.965 1 97.38 125 ASP B C 1
ATOM 3082 O O . ASP B 1 125 ? 4.773 20.25 -7.32 1 97.38 125 ASP B O 1
ATOM 3086 N N . ASP B 1 126 ? 6.637 21.125 -8.172 1 97.19 126 ASP B N 1
ATOM 3087 C CA . ASP B 1 126 ? 7.52 20.062 -7.699 1 97.19 126 ASP B CA 1
ATOM 3088 C C . ASP B 1 126 ? 7.434 19.922 -6.18 1 97.19 126 ASP B C 1
ATOM 3090 O O . ASP B 1 126 ? 7.82 20.828 -5.441 1 97.19 126 ASP B O 1
ATOM 3094 N N . PRO B 1 127 ? 6.977 18.781 -5.754 1 98.31 127 PRO B N 1
ATOM 3095 C CA . PRO B 1 127 ? 6.797 18.625 -4.309 1 98.31 127 PRO B CA 1
ATOM 3096 C C . PRO B 1 127 ? 8.125 18.578 -3.551 1 98.31 127 PRO B C 1
ATOM 3098 O O . PRO B 1 127 ? 8.172 18.938 -2.371 1 98.31 127 PRO B O 1
ATOM 3101 N N . PHE B 1 128 ? 9.188 18.141 -4.137 1 98.25 128 PHE B N 1
ATOM 3102 C CA . PHE B 1 128 ? 10.477 18.047 -3.461 1 98.25 128 PHE B CA 1
ATOM 3103 C C . PHE B 1 128 ? 11.07 19.438 -3.223 1 98.25 128 PHE B C 1
ATOM 3105 O O . PHE B 1 128 ? 11.508 19.734 -2.113 1 98.25 128 PHE B O 1
ATOM 3112 N N . ARG B 1 129 ? 11.055 20.234 -4.254 1 97.38 129 ARG B N 1
ATOM 3113 C CA . ARG B 1 129 ? 11.562 21.594 -4.117 1 97.38 129 ARG B CA 1
ATOM 3114 C C . ARG B 1 129 ? 10.719 22.391 -3.133 1 97.38 129 ARG B C 1
ATOM 3116 O O . ARG B 1 129 ? 11.258 23.109 -2.287 1 97.38 129 ARG B O 1
ATOM 3123 N N . LYS B 1 130 ? 9.445 22.266 -3.324 1 98.25 130 LYS B N 1
ATOM 3124 C CA . LYS B 1 130 ? 8.555 22.984 -2.418 1 98.25 130 LYS B CA 1
ATOM 3125 C C . LYS B 1 130 ? 8.75 22.531 -0.976 1 98.25 130 LYS B C 1
ATOM 3127 O O . LYS B 1 130 ? 8.727 23.344 -0.051 1 98.25 130 LYS B O 1
ATOM 3132 N N . MET B 1 131 ? 8.945 21.234 -0.783 1 98.62 131 MET B N 1
ATOM 3133 C CA . MET B 1 131 ? 9.188 20.688 0.549 1 98.62 131 MET B CA 1
ATOM 3134 C C . MET B 1 131 ? 10.445 21.281 1.159 1 98.62 131 MET B C 1
ATOM 3136 O O . MET B 1 131 ? 10.461 21.656 2.334 1 98.62 131 MET B O 1
ATOM 3140 N N . ASN B 1 132 ? 11.477 21.312 0.373 1 97.88 132 ASN B N 1
ATOM 3141 C CA . ASN B 1 132 ? 12.719 21.891 0.86 1 97.88 132 ASN B CA 1
ATOM 3142 C C . ASN B 1 132 ? 12.508 23.312 1.365 1 97.88 132 ASN B C 1
ATOM 3144 O O . ASN B 1 132 ? 13.016 23.688 2.424 1 97.88 132 ASN B O 1
ATOM 3148 N N . GLU B 1 133 ? 11.781 24.078 0.622 1 98.19 133 GLU B N 1
ATOM 3149 C CA . GLU B 1 133 ? 11.477 25.453 0.994 1 98.19 133 GLU B CA 1
ATOM 3150 C C . GLU B 1 133 ? 10.719 25.516 2.316 1 98.19 133 GLU B C 1
ATOM 3152 O O . GLU B 1 133 ? 11.086 26.281 3.213 1 98.19 133 GLU B O 1
ATOM 3157 N N . LEU B 1 134 ? 9.742 24.734 2.434 1 98.75 134 LEU B N 1
ATOM 3158 C CA . LEU B 1 134 ? 8.875 24.781 3.604 1 98.75 134 LEU B CA 1
ATOM 3159 C C . LEU B 1 134 ? 9.602 24.266 4.84 1 98.75 134 LEU B C 1
ATOM 3161 O O . LEU B 1 134 ? 9.406 24.781 5.945 1 98.75 134 LEU B O 1
ATOM 3165 N N . VAL B 1 135 ? 10.375 23.234 4.652 1 98.81 135 VAL B N 1
ATOM 3166 C CA . VAL B 1 135 ? 11.125 22.656 5.77 1 98.81 135 VAL B CA 1
ATOM 3167 C C . VAL B 1 135 ? 12.125 23.688 6.297 1 98.81 135 VAL B C 1
ATOM 3169 O O . VAL B 1 135 ? 12.289 23.844 7.508 1 98.81 135 VAL B O 1
ATOM 3172 N N . GLU B 1 136 ? 12.805 24.328 5.387 1 98.56 136 GLU B N 1
ATOM 3173 C CA . GLU B 1 136 ? 13.727 25.375 5.793 1 98.56 136 GLU B CA 1
ATOM 3174 C C . GLU B 1 136 ? 13.016 26.469 6.594 1 98.56 136 GLU B C 1
ATOM 3176 O O . GLU B 1 136 ? 13.531 26.938 7.605 1 98.56 136 GLU B O 1
ATOM 3181 N N . GLU B 1 137 ? 11.906 26.828 6.129 1 98.62 137 GLU B N 1
ATOM 3182 C CA . GLU B 1 137 ? 11.109 27.828 6.824 1 98.62 137 GLU B CA 1
ATOM 3183 C C . GLU B 1 137 ? 10.672 27.328 8.203 1 98.62 137 GLU B C 1
ATOM 3185 O O . GLU B 1 137 ? 10.797 28.047 9.195 1 98.62 137 GLU B O 1
ATOM 3190 N N . ALA B 1 138 ? 10.164 26.141 8.305 1 98.75 138 ALA B N 1
ATOM 3191 C CA . ALA B 1 138 ? 9.664 25.562 9.555 1 98.75 138 ALA B CA 1
ATOM 3192 C C . ALA B 1 138 ? 10.781 25.438 10.586 1 98.75 138 ALA B C 1
ATOM 3194 O O . ALA B 1 138 ? 10.57 25.688 11.773 1 98.75 138 ALA B O 1
ATOM 3195 N N . ARG B 1 139 ? 11.938 25.078 10.141 1 98.06 139 ARG B N 1
ATOM 3196 C CA . ARG B 1 139 ? 13.055 24.797 11.031 1 98.06 139 ARG B CA 1
ATOM 3197 C C . ARG B 1 139 ? 13.555 26.062 11.719 1 98.06 139 ARG B C 1
ATOM 3199 O O . ARG B 1 139 ? 14.242 25.984 12.734 1 98.06 139 ARG B O 1
ATOM 3206 N N . LYS B 1 140 ? 13.219 27.172 11.156 1 97.94 140 LYS B N 1
ATOM 3207 C CA . LYS B 1 140 ? 13.539 28.422 11.828 1 97.94 140 LYS B CA 1
ATOM 3208 C C . LYS B 1 140 ? 12.734 28.578 13.117 1 97.94 140 LYS B C 1
ATOM 3210 O O . LYS B 1 140 ? 13.156 29.281 14.031 1 97.94 140 LYS B O 1
ATOM 3215 N N . ARG B 1 141 ? 11.688 27.875 13.227 1 97.38 141 ARG B N 1
ATOM 3216 C CA . ARG B 1 141 ? 10.773 28.047 14.352 1 97.38 141 ARG B CA 1
ATOM 3217 C C . ARG B 1 141 ? 10.734 26.812 15.234 1 97.38 141 ARG B C 1
ATOM 3219 O O . ARG B 1 141 ? 10.57 26.906 16.453 1 97.38 141 ARG B O 1
ATOM 3226 N N . THR B 1 142 ? 10.883 25.625 14.648 1 98.44 142 THR B N 1
ATOM 3227 C CA . THR B 1 142 ? 10.727 24.375 15.391 1 98.44 142 THR B CA 1
ATOM 3228 C C . THR B 1 142 ? 11.453 23.234 14.688 1 98.44 142 THR B C 1
ATOM 3230 O O . THR B 1 142 ? 11.5 23.188 13.453 1 98.44 142 THR B O 1
ATOM 3233 N N . PRO B 1 143 ? 12.031 22.297 15.445 1 98.25 143 PRO B N 1
ATOM 3234 C CA . PRO B 1 143 ? 12.578 21.078 14.836 1 98.25 143 PRO B CA 1
ATOM 3235 C C . PRO B 1 143 ? 11.531 19.984 14.656 1 98.25 143 PRO B C 1
ATOM 3237 O O . PRO B 1 143 ? 11.812 18.953 14.055 1 98.25 143 PRO B O 1
ATOM 3240 N N . ILE B 1 144 ? 10.305 20.125 15.18 1 98.81 144 ILE B N 1
ATOM 3241 C CA . ILE B 1 144 ? 9.25 19.125 15.141 1 98.81 144 ILE B CA 1
ATOM 3242 C C . ILE B 1 144 ? 8.336 19.375 13.945 1 98.81 144 ILE B C 1
ATOM 3244 O O . ILE B 1 144 ? 7.512 20.281 13.961 1 98.81 144 ILE B O 1
ATOM 3248 N N . ILE B 1 145 ? 8.477 18.594 12.875 1 98.94 145 ILE B N 1
ATOM 3249 C CA . ILE B 1 145 ? 7.789 18.812 11.602 1 98.94 145 ILE B CA 1
ATOM 3250 C C . ILE B 1 145 ? 7.105 17.516 11.164 1 98.94 145 ILE B C 1
ATOM 3252 O O . ILE B 1 145 ? 7.758 16.469 11.039 1 98.94 145 ILE B O 1
ATOM 3256 N N . PHE B 1 146 ? 5.82 17.547 11.031 1 98.94 146 PHE B N 1
ATOM 3257 C CA . PHE B 1 146 ? 5.02 16.438 10.516 1 98.94 146 PHE B CA 1
ATOM 3258 C C . PHE B 1 146 ? 4.602 16.703 9.078 1 98.94 146 PHE B C 1
ATOM 3260 O O . PHE B 1 146 ? 4.07 17.766 8.766 1 98.94 146 PHE B O 1
ATOM 3267 N N . VAL B 1 147 ? 4.789 15.703 8.188 1 99 147 VAL B N 1
ATOM 3268 C CA . VAL B 1 147 ? 4.445 15.836 6.773 1 99 147 VAL B CA 1
ATOM 3269 C C . VAL B 1 147 ? 3.408 14.789 6.391 1 99 147 VAL B C 1
ATOM 3271 O O . VAL B 1 147 ? 3.646 13.586 6.535 1 99 147 VAL B O 1
ATOM 3274 N N . ASP B 1 148 ? 2.246 15.234 6.008 1 98.94 148 ASP B N 1
ATOM 3275 C CA . ASP B 1 148 ? 1.296 14.406 5.27 1 98.94 148 ASP B CA 1
ATOM 3276 C C . ASP B 1 148 ? 1.578 14.445 3.771 1 98.94 148 ASP B C 1
ATOM 3278 O O . ASP B 1 148 ? 1.267 15.43 3.104 1 98.94 148 ASP B O 1
ATOM 3282 N N . PHE B 1 149 ? 2.186 13.398 3.246 1 98.94 149 PHE B N 1
ATOM 3283 C CA . PHE B 1 149 ? 2.523 13.336 1.829 1 98.94 149 PHE B CA 1
ATOM 3284 C C . PHE B 1 149 ? 1.491 12.523 1.062 1 98.94 149 PHE B C 1
ATOM 3286 O O . PHE B 1 149 ? 1.573 11.289 1.014 1 98.94 149 PHE B O 1
ATOM 3293 N N . HIS B 1 150 ? 0.624 13.227 0.362 1 98.94 150 HIS B N 1
ATOM 3294 C CA . HIS B 1 150 ? -0.528 12.672 -0.343 1 98.94 150 HIS B CA 1
ATOM 3295 C C . HIS B 1 150 ? -0.147 12.211 -1.746 1 98.94 150 HIS B C 1
ATOM 3297 O O . HIS B 1 150 ? 0.085 13.039 -2.633 1 98.94 150 HIS B O 1
ATOM 3303 N N . GLY B 1 151 ? -0.073 10.875 -1.932 1 98.62 151 GLY B N 1
ATOM 3304 C CA . GLY B 1 151 ? 0.417 10.445 -3.232 1 98.62 151 GLY B CA 1
ATOM 3305 C C . GLY B 1 151 ? -0.015 9.031 -3.596 1 98.62 151 GLY B C 1
ATOM 3306 O O . GLY B 1 151 ? -0.434 8.266 -2.729 1 98.62 151 GLY B O 1
ATOM 3307 N N . GLU B 1 152 ? 0.175 8.648 -4.859 1 98.44 152 GLU B N 1
ATOM 3308 C CA . GLU B 1 152 ? -0.307 7.387 -5.414 1 98.44 152 GLU B CA 1
ATOM 3309 C C . GLU B 1 152 ? 0.759 6.301 -5.32 1 98.44 152 GLU B C 1
ATOM 3311 O O . GLU B 1 152 ? 0.51 5.227 -4.766 1 98.44 152 GLU B O 1
ATOM 3316 N N . THR B 1 153 ? 1.95 6.598 -5.816 1 98.56 153 THR B N 1
ATOM 3317 C CA . THR B 1 153 ? 2.932 5.535 -6 1 98.56 153 THR B CA 1
ATOM 3318 C C . THR B 1 153 ? 3.791 5.367 -4.75 1 98.56 153 THR B C 1
ATOM 3320 O O . THR B 1 153 ? 4.145 6.355 -4.102 1 98.56 153 THR B O 1
ATOM 3323 N N . THR B 1 154 ? 4.078 4.133 -4.426 1 98.75 154 THR B N 1
ATOM 3324 C CA . THR B 1 154 ? 4.961 3.842 -3.301 1 98.75 154 THR B CA 1
ATOM 3325 C C . THR B 1 154 ? 6.367 4.383 -3.562 1 98.75 154 THR B C 1
ATOM 3327 O O . THR B 1 154 ? 7.059 4.797 -2.633 1 98.75 154 THR B O 1
ATOM 3330 N N . SER B 1 155 ? 6.801 4.457 -4.82 1 98.38 155 SER B N 1
ATOM 3331 C CA . SER B 1 155 ? 8.133 4.945 -5.164 1 98.38 155 SER B CA 1
ATOM 3332 C C . SER B 1 155 ? 8.297 6.414 -4.785 1 98.38 155 SER B C 1
ATOM 3334 O O . SER B 1 155 ? 9.273 6.789 -4.141 1 98.38 155 SER B O 1
ATOM 3336 N N . GLU B 1 156 ? 7.352 7.234 -5.199 1 98.56 156 GLU B N 1
ATOM 3337 C CA . GLU B 1 156 ? 7.445 8.656 -4.91 1 98.56 156 GLU B CA 1
ATOM 3338 C C . GLU B 1 156 ? 7.324 8.922 -3.41 1 98.56 156 GLU B C 1
ATOM 3340 O O . GLU B 1 156 ? 8 9.805 -2.873 1 98.56 156 GLU B O 1
ATOM 3345 N N . LYS B 1 157 ? 6.441 8.195 -2.709 1 98.88 157 LYS B N 1
ATOM 3346 C CA . LYS B 1 157 ? 6.289 8.336 -1.264 1 98.88 157 LYS B CA 1
ATOM 3347 C C . LYS B 1 157 ? 7.57 7.953 -0.535 1 98.88 157 LYS B C 1
ATOM 3349 O O . LYS B 1 157 ? 8.031 8.68 0.351 1 98.88 157 LYS B O 1
ATOM 3354 N N . GLN B 1 158 ? 8.156 6.828 -0.954 1 98.88 158 GLN B N 1
ATOM 3355 C CA . GLN B 1 158 ? 9.422 6.422 -0.346 1 98.88 158 GLN B CA 1
ATOM 3356 C C . GLN B 1 158 ? 10.523 7.43 -0.655 1 98.88 158 GLN B C 1
ATOM 3358 O O . GLN B 1 158 ? 11.352 7.738 0.208 1 98.88 158 GLN B O 1
ATOM 3363 N N . ALA B 1 159 ? 10.539 7.914 -1.899 1 98.81 159 ALA B N 1
ATOM 3364 C CA . ALA B 1 159 ? 11.531 8.914 -2.275 1 98.81 159 ALA B CA 1
ATOM 3365 C C . ALA B 1 159 ? 11.453 10.141 -1.366 1 98.81 159 ALA B C 1
ATOM 3367 O O . ALA B 1 159 ? 12.477 10.648 -0.903 1 98.81 159 ALA B O 1
ATOM 3368 N N . MET B 1 160 ? 10.297 10.602 -1.128 1 98.88 160 MET B N 1
ATOM 3369 C CA . MET B 1 160 ? 10.102 11.75 -0.246 1 98.88 160 MET B CA 1
ATOM 3370 C C . MET B 1 160 ? 10.57 11.43 1.171 1 98.88 160 MET B C 1
ATOM 3372 O O . MET B 1 160 ? 11.203 12.266 1.82 1 98.88 160 MET B O 1
ATOM 3376 N N . GLY B 1 161 ? 10.188 10.219 1.666 1 98.88 161 GLY B N 1
ATOM 3377 C CA . GLY B 1 161 ? 10.648 9.789 2.979 1 98.88 161 GLY B CA 1
ATOM 3378 C C . GLY B 1 161 ? 12.156 9.867 3.133 1 98.88 161 GLY B C 1
ATOM 3379 O O . GLY B 1 161 ? 12.656 10.445 4.094 1 98.88 161 GLY B O 1
ATOM 3380 N N . TRP B 1 162 ? 12.867 9.297 2.195 1 98.81 162 TRP B N 1
ATOM 3381 C CA . TRP B 1 162 ? 14.328 9.266 2.236 1 98.81 162 TRP B CA 1
ATOM 3382 C C . TRP B 1 162 ? 14.906 10.656 2.035 1 98.81 162 TRP B C 1
ATOM 3384 O O . TRP B 1 162 ? 15.914 11.008 2.652 1 98.81 162 TRP B O 1
ATOM 3394 N N . PHE B 1 163 ? 14.297 11.414 1.147 1 98.81 163 PHE B N 1
ATOM 3395 C CA . PHE B 1 163 ? 14.719 12.773 0.846 1 98.81 163 PHE B CA 1
ATOM 3396 C C . PHE B 1 163 ? 14.703 13.633 2.104 1 98.81 163 PHE B C 1
ATOM 3398 O O . PHE B 1 163 ? 15.562 14.508 2.277 1 98.81 163 PHE B O 1
ATOM 3405 N N . LEU B 1 164 ? 13.75 13.359 2.996 1 98.88 164 LEU B N 1
ATOM 3406 C CA . LEU B 1 164 ? 13.516 14.219 4.152 1 98.88 164 LEU B CA 1
ATOM 3407 C C . LEU B 1 164 ? 14.094 13.594 5.418 1 98.88 164 LEU B C 1
ATOM 3409 O O . LEU B 1 164 ? 13.969 14.156 6.508 1 98.88 164 LEU B O 1
ATOM 3413 N N . ASP B 1 165 ? 14.695 12.398 5.32 1 98.81 165 ASP B N 1
ATOM 3414 C CA . ASP B 1 165 ? 15.227 11.719 6.5 1 98.81 165 ASP B CA 1
ATOM 3415 C C . ASP B 1 165 ? 16.219 12.609 7.242 1 98.81 165 ASP B C 1
ATOM 3417 O O . ASP B 1 165 ? 17.203 13.078 6.664 1 98.81 165 ASP B O 1
ATOM 3421 N N . GLY B 1 166 ? 15.914 12.836 8.492 1 98.62 166 GLY B N 1
ATOM 3422 C CA . GLY B 1 166 ? 16.766 13.664 9.328 1 98.62 166 GLY B CA 1
ATOM 3423 C C . GLY B 1 166 ? 16.375 15.133 9.312 1 98.62 166 GLY B C 1
ATOM 3424 O O . GLY B 1 166 ? 16.859 15.914 10.141 1 98.62 166 GLY B O 1
ATOM 3425 N N . LYS B 1 167 ? 15.492 15.477 8.375 1 98.62 167 LYS B N 1
ATOM 3426 C CA . LYS B 1 167 ? 15.125 16.875 8.219 1 98.62 167 LYS B CA 1
ATOM 3427 C C . LYS B 1 167 ? 13.773 17.172 8.852 1 98.62 167 LYS B C 1
ATOM 3429 O O . LYS B 1 167 ? 13.477 18.312 9.203 1 98.62 167 LYS B O 1
ATOM 3434 N N . VAL B 1 168 ? 12.953 16.141 8.953 1 98.94 168 VAL B N 1
ATOM 3435 C CA . VAL B 1 168 ? 11.625 16.281 9.539 1 98.94 168 VAL B CA 1
ATOM 3436 C C . VAL B 1 168 ? 11.383 15.156 10.547 1 98.94 168 VAL B C 1
ATOM 3438 O O . VAL B 1 168 ? 12.172 14.219 10.633 1 98.94 168 VAL B O 1
ATOM 3441 N N . SER B 1 169 ? 10.32 15.297 11.344 1 98.94 169 SER B N 1
ATOM 3442 C CA . SER B 1 169 ? 10.016 14.312 12.375 1 98.94 169 SER B CA 1
ATOM 3443 C C . SER B 1 169 ? 9.336 13.086 11.773 1 98.94 169 SER B C 1
ATOM 3445 O O . SER B 1 169 ? 9.609 11.953 12.18 1 98.94 169 SER B O 1
ATOM 3447 N N . ALA B 1 170 ? 8.477 13.312 10.828 1 98.94 170 ALA B N 1
ATOM 3448 C CA . ALA B 1 170 ? 7.703 12.211 10.258 1 98.94 170 ALA B CA 1
ATOM 3449 C C . ALA B 1 170 ? 7.219 12.547 8.852 1 98.94 170 ALA B C 1
ATOM 3451 O O . ALA B 1 170 ? 6.852 13.688 8.57 1 98.94 170 ALA B O 1
ATOM 3452 N N . VAL B 1 171 ? 7.285 11.578 7.984 1 99 171 VAL B N 1
ATOM 3453 C CA . VAL B 1 171 ? 6.637 11.586 6.68 1 99 171 VAL B CA 1
ATOM 3454 C C . VAL B 1 171 ? 5.637 10.438 6.594 1 99 171 VAL B C 1
ATOM 3456 O O . VAL B 1 171 ? 6.027 9.266 6.57 1 99 171 VAL B O 1
ATOM 3459 N N . VAL B 1 172 ? 4.371 10.75 6.609 1 99 172 VAL B N 1
ATOM 3460 C CA . VAL B 1 172 ? 3.307 9.75 6.543 1 99 172 VAL B CA 1
ATOM 3461 C C . VAL B 1 172 ? 2.469 9.969 5.285 1 99 172 VAL B C 1
ATOM 3463 O O . VAL B 1 172 ? 1.987 11.078 5.039 1 99 172 VAL B O 1
ATOM 3466 N N . GLY B 1 173 ? 2.367 8.914 4.508 1 98.94 173 GLY B N 1
ATOM 3467 C CA . GLY B 1 173 ? 1.634 9.023 3.256 1 98.94 173 GLY B CA 1
ATOM 3468 C C . GLY B 1 173 ? 0.14 8.812 3.42 1 98.94 173 GLY B C 1
ATOM 3469 O O . GLY B 1 173 ? -0.3 8.156 4.359 1 98.94 173 GLY B O 1
ATOM 3470 N N . THR B 1 174 ? -0.677 9.406 2.504 1 98.94 174 THR B N 1
ATOM 3471 C CA . THR B 1 174 ? -2.117 9.219 2.367 1 98.94 174 THR B CA 1
ATOM 3472 C C . THR B 1 174 ? -2.504 9.062 0.898 1 98.94 174 THR B C 1
ATOM 3474 O O . THR B 1 174 ? -1.645 9.109 0.016 1 98.94 174 THR B O 1
ATOM 3477 N N . HIS B 1 175 ? -3.764 8.758 0.581 1 98.75 175 HIS B N 1
ATOM 3478 C CA . HIS B 1 175 ? -4.344 8.82 -0.756 1 98.75 175 HIS B CA 1
ATOM 3479 C C . HIS B 1 175 ? -4.82 7.441 -1.207 1 98.75 175 HIS B C 1
ATOM 3481 O O . HIS B 1 175 ? -5.91 7.312 -1.771 1 98.75 175 HIS B O 1
ATOM 3487 N N . THR B 1 176 ? -4.051 6.398 -0.93 1 98.69 176 THR B N 1
ATOM 3488 C CA . THR B 1 176 ? -4.355 5.105 -1.536 1 98.69 176 THR B CA 1
ATOM 3489 C C . THR B 1 176 ? -5.43 4.375 -0.734 1 98.69 176 THR B C 1
ATOM 3491 O O . THR B 1 176 ? -5.961 3.357 -1.185 1 98.69 176 THR B O 1
ATOM 3494 N N . HIS B 1 177 ? -5.746 4.805 0.45 1 98.81 177 HIS B N 1
ATOM 3495 C CA . HIS B 1 177 ? -6.859 4.383 1.293 1 98.81 177 HIS B CA 1
ATOM 3496 C C . HIS B 1 177 ? -6.598 3.01 1.906 1 98.81 177 HIS B C 1
ATOM 3498 O O . HIS B 1 177 ? -7.492 2.414 2.508 1 98.81 177 HIS B O 1
ATOM 3504 N N . VAL B 1 178 ? -5.457 2.422 1.746 1 98.88 178 VAL B N 1
ATOM 3505 C CA . VAL B 1 178 ? -5.105 1.144 2.357 1 98.88 178 VAL B CA 1
ATOM 3506 C C . VAL B 1 178 ? -3.844 1.304 3.201 1 98.88 178 VAL B C 1
ATOM 3508 O O . VAL B 1 178 ? -2.799 1.715 2.691 1 98.88 178 VAL B O 1
ATOM 3511 N N . GLN B 1 179 ? -3.953 1.01 4.48 1 98.88 179 GLN B N 1
ATOM 3512 C CA . GLN B 1 179 ? -2.805 1.145 5.371 1 98.88 179 GLN B CA 1
ATOM 3513 C C . GLN B 1 179 ? -1.685 0.189 4.969 1 98.88 179 GLN B C 1
ATOM 3515 O O . GLN B 1 179 ? -1.938 -0.973 4.648 1 98.88 179 GLN B O 1
ATOM 3520 N N . THR B 1 180 ? -0.486 0.703 4.926 1 98.88 180 THR B N 1
ATOM 3521 C CA . THR B 1 180 ? 0.67 -0.144 4.656 1 98.88 180 THR B CA 1
ATOM 3522 C C . THR B 1 180 ? 1.275 -0.665 5.957 1 98.88 180 THR B C 1
ATOM 3524 O O . THR B 1 180 ? 0.917 -0.203 7.043 1 98.88 180 THR B O 1
ATOM 3527 N N . ASN B 1 181 ? 2.104 -1.641 5.832 1 98.56 181 ASN B N 1
ATOM 3528 C CA . ASN B 1 181 ? 2.713 -2.33 6.965 1 98.56 181 ASN B CA 1
ATOM 3529 C C . ASN B 1 181 ? 4.215 -2.072 7.031 1 98.56 181 ASN B C 1
ATOM 3531 O O . ASN B 1 181 ? 5 -2.998 7.254 1 98.56 181 ASN B O 1
ATOM 3535 N N . ASP B 1 182 ? 4.652 -0.782 6.781 1 98.56 182 ASP B N 1
ATOM 3536 C CA . ASP B 1 182 ? 6.082 -0.502 6.676 1 98.56 182 ASP B CA 1
ATOM 3537 C C . ASP B 1 182 ? 6.488 0.634 7.609 1 98.56 182 ASP B C 1
ATOM 3539 O O . ASP B 1 182 ? 7.473 1.33 7.355 1 98.56 182 ASP B O 1
ATOM 3543 N N . ALA B 1 183 ? 5.699 0.844 8.688 1 98.75 183 ALA B N 1
ATOM 3544 C CA . ALA B 1 183 ? 6.055 1.879 9.656 1 98.75 183 ALA B CA 1
ATOM 3545 C C . ALA B 1 183 ? 7.441 1.631 10.242 1 98.75 183 ALA B C 1
ATOM 3547 O O . ALA B 1 183 ? 7.746 0.521 10.688 1 98.75 183 ALA B O 1
ATOM 3548 N N . ARG B 1 184 ? 8.273 2.637 10.227 1 98.56 184 ARG B N 1
ATOM 3549 C CA . ARG B 1 184 ? 9.617 2.502 10.789 1 98.56 184 ARG B CA 1
ATOM 3550 C C . ARG B 1 184 ? 10.25 3.869 11.031 1 98.56 184 ARG B C 1
ATOM 3552 O O . ARG B 1 184 ? 9.734 4.887 10.562 1 98.56 184 ARG B O 1
ATOM 3559 N N . ILE B 1 185 ? 11.258 3.883 11.867 1 98.75 185 ILE B N 1
ATOM 3560 C CA . ILE B 1 185 ? 12.094 5.066 12.016 1 98.75 185 ILE B CA 1
ATOM 3561 C C . ILE B 1 185 ? 13.305 4.957 11.086 1 98.75 185 ILE B C 1
ATOM 3563 O O . ILE B 1 185 ? 14.078 3.996 11.172 1 98.75 185 ILE B O 1
ATOM 3567 N N . LEU B 1 186 ? 13.484 5.879 10.141 1 98.62 186 LEU B N 1
ATOM 3568 C CA . LEU B 1 186 ? 14.609 5.895 9.219 1 98.62 186 LEU B CA 1
ATOM 3569 C C . LEU B 1 186 ? 15.906 6.23 9.953 1 98.62 186 LEU B C 1
ATOM 3571 O O . LEU B 1 186 ? 15.875 6.734 11.078 1 98.62 186 LEU B O 1
ATOM 3575 N N . PRO B 1 187 ? 17.062 5.977 9.422 1 97.94 187 PRO B N 1
ATOM 3576 C CA . PRO B 1 187 ? 18.344 6.016 10.133 1 97.94 187 PRO B CA 1
ATOM 3577 C C . PRO B 1 187 ? 18.641 7.387 10.734 1 97.94 187 PRO B C 1
ATOM 3579 O O . PRO B 1 187 ? 19.312 7.484 11.75 1 97.94 187 PRO B O 1
ATOM 3582 N N . ARG B 1 188 ? 18.125 8.453 10.109 1 98.56 188 ARG B N 1
ATOM 3583 C CA . ARG B 1 188 ? 18.469 9.781 10.609 1 98.56 188 ARG B CA 1
ATOM 3584 C C . ARG B 1 188 ? 17.344 10.352 11.461 1 98.56 188 ARG B C 1
ATOM 3586 O O . ARG B 1 188 ? 17.312 11.555 11.742 1 98.56 188 ARG B O 1
ATOM 3593 N N . GLY B 1 189 ? 16.344 9.492 11.781 1 98.75 189 GLY B N 1
ATOM 3594 C CA . GLY B 1 189 ? 15.445 9.859 12.867 1 98.75 189 GLY B CA 1
ATOM 3595 C C . GLY B 1 189 ? 14.055 10.242 12.406 1 98.75 189 GLY B C 1
ATOM 3596 O O . GLY B 1 189 ? 13.234 10.695 13.203 1 98.75 189 GLY B O 1
ATOM 3597 N N . THR B 1 190 ? 13.75 10.133 11.156 1 98.94 190 THR B N 1
ATOM 3598 C CA . THR B 1 190 ? 12.43 10.453 10.633 1 98.94 190 THR B CA 1
ATOM 3599 C C . THR B 1 190 ? 11.523 9.227 10.656 1 98.94 190 THR B C 1
ATOM 3601 O O . THR B 1 190 ? 11.898 8.164 10.141 1 98.94 190 THR B O 1
ATOM 3604 N N . ALA B 1 191 ? 10.352 9.352 11.32 1 98.94 191 ALA B N 1
ATOM 3605 C CA . ALA B 1 191 ? 9.359 8.289 11.195 1 98.94 191 ALA B CA 1
ATOM 3606 C C . ALA B 1 191 ? 8.773 8.242 9.789 1 98.94 191 ALA B C 1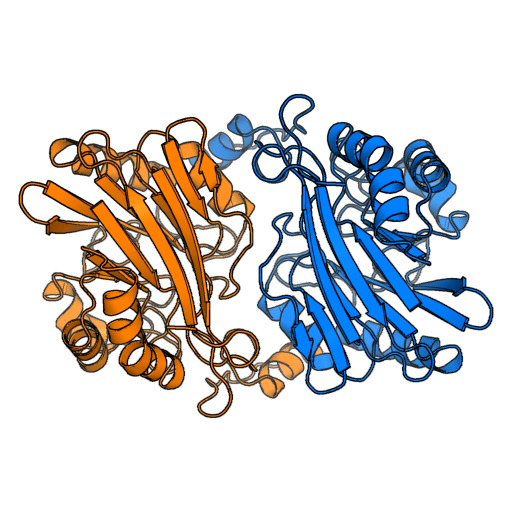
ATOM 3608 O O . ALA B 1 191 ? 8.523 9.289 9.18 1 98.94 191 ALA B O 1
ATOM 3609 N N . TYR B 1 192 ? 8.578 7.062 9.32 1 98.94 192 TYR B N 1
ATOM 3610 C CA . TYR B 1 192 ? 8.07 6.918 7.961 1 98.94 192 TYR B CA 1
ATOM 3611 C C . TYR B 1 192 ? 6.965 5.871 7.902 1 98.94 192 TYR B C 1
ATOM 3613 O O . TYR B 1 192 ? 7.047 4.836 8.562 1 98.94 192 TYR B O 1
ATOM 3621 N N . LEU B 1 193 ? 5.941 6.141 7.137 1 98.94 193 LEU B N 1
ATOM 3622 C CA . LEU B 1 193 ? 4.867 5.238 6.746 1 98.94 193 LEU B CA 1
ATOM 3623 C C . LEU B 1 193 ? 4.363 5.566 5.344 1 98.94 193 LEU B C 1
ATOM 3625 O O . LEU B 1 193 ? 4.031 6.719 5.055 1 98.94 193 LEU B O 1
ATOM 3629 N N . THR B 1 194 ? 4.254 4.562 4.48 1 98.94 194 THR B N 1
ATOM 3630 C CA . THR B 1 194 ? 3.922 4.809 3.084 1 98.94 194 THR B CA 1
ATOM 3631 C C . THR B 1 194 ? 2.488 5.316 2.951 1 98.94 194 THR B C 1
ATOM 3633 O O . THR B 1 194 ? 2.217 6.23 2.168 1 98.94 194 THR B O 1
ATOM 3636 N N . ASP B 1 195 ? 1.611 4.668 3.641 1 98.94 195 ASP B N 1
ATOM 3637 C CA . ASP B 1 195 ? 0.218 5.105 3.646 1 98.94 195 ASP B CA 1
ATOM 3638 C C . ASP B 1 195 ? -0.467 4.738 4.961 1 98.94 195 ASP B C 1
ATOM 3640 O O . ASP B 1 195 ? -0.412 3.584 5.395 1 98.94 195 ASP B O 1
ATOM 3644 N N . VAL B 1 196 ? -1.1 5.711 5.527 1 98.94 196 VAL B N 1
ATOM 3645 C CA . VAL B 1 196 ? -1.693 5.52 6.844 1 98.94 196 VAL B CA 1
ATOM 3646 C C . VAL B 1 196 ? -3.041 4.816 6.707 1 98.94 196 VAL B C 1
ATOM 3648 O O . VAL B 1 196 ? -3.516 4.176 7.648 1 98.94 196 VAL B O 1
ATOM 3651 N N . GLY B 1 197 ? -3.689 4.918 5.52 1 98.88 197 GLY B N 1
ATOM 3652 C CA . GLY B 1 197 ? -4.945 4.23 5.266 1 98.88 197 GLY B CA 1
ATOM 3653 C C . GLY B 1 197 ? -6.156 5.133 5.406 1 98.88 197 GLY B C 1
ATOM 3654 O O . GLY B 1 197 ? -6.02 6.34 5.598 1 98.88 197 GLY B O 1
ATOM 3655 N N . MET B 1 198 ? -7.293 4.543 5.328 1 98.75 198 MET B N 1
ATOM 3656 C CA . MET B 1 198 ? -8.539 5.301 5.293 1 98.75 198 MET B CA 1
ATOM 3657 C C . MET B 1 198 ? -9.359 5.059 6.559 1 98.75 198 MET B C 1
ATOM 3659 O O . MET B 1 198 ? -9.188 4.039 7.227 1 98.75 198 MET B O 1
ATOM 3663 N N . THR B 1 199 ? -10.203 5.965 6.867 1 98.88 199 THR B N 1
ATOM 3664 C CA . THR B 1 199 ? -11.25 5.879 7.879 1 98.88 199 THR B CA 1
ATOM 3665 C C . THR B 1 199 ? -12.625 6.051 7.246 1 98.88 199 THR B C 1
ATOM 3667 O O . THR B 1 199 ? -12.93 7.105 6.684 1 98.88 199 THR B O 1
ATOM 3670 N N . GLY B 1 200 ? -13.414 5.078 7.262 1 98.62 200 GLY B N 1
ATOM 3671 C CA . GLY B 1 200 ? -14.703 5.07 6.59 1 98.62 200 GLY B CA 1
ATOM 3672 C C . GLY B 1 200 ? -15.211 3.67 6.293 1 98.62 200 GLY B C 1
ATOM 3673 O O . GLY B 1 200 ? -15.07 2.766 7.117 1 98.62 200 GLY B O 1
ATOM 3674 N N . PRO B 1 201 ? -15.875 3.471 5.152 1 98.5 201 PRO B N 1
ATOM 3675 C CA . PRO B 1 201 ? -16.453 2.16 4.84 1 98.5 201 PRO B CA 1
ATOM 3676 C C . PRO B 1 201 ? -15.398 1.067 4.695 1 98.5 201 PRO B C 1
ATOM 3678 O O . PRO B 1 201 ? -14.438 1.228 3.939 1 98.5 201 PRO B O 1
ATOM 3681 N N . TYR B 1 202 ? -15.609 -0.036 5.395 1 98 202 TYR B N 1
ATOM 3682 C CA . TYR B 1 202 ? -14.648 -1.135 5.43 1 98 202 TYR B CA 1
ATOM 3683 C C . TYR B 1 202 ? -14.859 -2.08 4.254 1 98 202 TYR B C 1
ATOM 3685 O O . TYR B 1 202 ? -13.906 -2.689 3.762 1 98 202 TYR B O 1
ATOM 3693 N N . ASP B 1 203 ? -16.109 -2.168 3.727 1 97.81 203 ASP B N 1
ATOM 3694 C CA . ASP B 1 203 ? -16.469 -3.211 2.768 1 97.81 203 ASP B CA 1
ATOM 3695 C C . ASP B 1 203 ? -16.719 -2.621 1.384 1 97.81 203 ASP B C 1
ATOM 3697 O O . ASP B 1 203 ? -17.5 -3.174 0.605 1 97.81 203 ASP B O 1
ATOM 3701 N N . GLY B 1 204 ? -16.219 -1.496 1.084 1 97.75 204 GLY B N 1
ATOM 3702 C CA . GLY B 1 204 ? -16.25 -0.926 -0.254 1 97.75 204 GLY B CA 1
ATOM 3703 C C . GLY B 1 204 ? -14.914 -1.04 -0.978 1 97.75 204 GLY B C 1
ATOM 3704 O O . GLY B 1 204 ? -14.008 -1.727 -0.509 1 97.75 204 GLY B O 1
ATOM 3705 N N . ILE B 1 205 ? -14.898 -0.488 -2.115 1 98.44 205 ILE B N 1
ATOM 3706 C CA . ILE B 1 205 ? -13.641 -0.262 -2.824 1 98.44 205 ILE B CA 1
ATOM 3707 C C . ILE B 1 205 ? -13.188 1.184 -2.627 1 98.44 205 ILE B C 1
ATOM 3709 O O . ILE B 1 205 ? -13.75 2.104 -3.227 1 98.44 205 ILE B O 1
ATOM 3713 N N . LEU B 1 206 ? -12.227 1.349 -1.753 1 97.25 206 LEU B N 1
ATOM 3714 C CA . LEU B 1 206 ? -11.703 2.65 -1.351 1 97.25 206 LEU B CA 1
ATOM 3715 C C . LEU B 1 206 ? -12.805 3.521 -0.761 1 97.25 206 LEU B C 1
ATOM 3717 O O . LEU B 1 206 ? -12.797 4.742 -0.927 1 97.25 206 LEU B O 1
ATOM 3721 N N . GLY B 1 207 ? -13.797 2.902 -0.231 1 97.12 207 GLY B N 1
ATOM 3722 C CA . GLY B 1 207 ? -14.891 3.613 0.415 1 97.12 207 GLY B CA 1
ATOM 3723 C C . GLY B 1 207 ? -16.125 3.736 -0.461 1 97.12 207 GLY B C 1
ATOM 3724 O O . GLY B 1 207 ? -17.172 4.18 0 1 97.12 207 GLY B O 1
ATOM 3725 N N . MET B 1 208 ? -16.031 3.316 -1.688 1 97.69 208 MET B N 1
ATOM 3726 C CA . MET B 1 208 ? -17.125 3.432 -2.654 1 97.69 208 MET B CA 1
ATOM 3727 C C . MET B 1 208 ? -17.859 2.107 -2.793 1 97.69 208 MET B C 1
ATOM 3729 O O . MET B 1 208 ? -17.328 1.048 -2.479 1 97.69 208 MET B O 1
ATOM 3733 N N . ARG B 1 209 ? -19.062 2.225 -3.27 1 97.81 209 ARG B N 1
ATOM 3734 C CA . ARG B 1 209 ? -19.812 1.015 -3.586 1 97.81 209 ARG B CA 1
ATOM 3735 C C . ARG B 1 209 ? -19.047 0.138 -4.574 1 97.81 209 ARG B C 1
ATOM 3737 O O . ARG B 1 209 ? -18.438 0.642 -5.523 1 97.81 209 ARG B O 1
ATOM 3744 N N . ARG B 1 210 ? -19.203 -1.178 -4.379 1 98 210 ARG B N 1
ATOM 3745 C CA . ARG B 1 210 ? -18.359 -2.129 -5.098 1 98 210 ARG B CA 1
ATOM 3746 C C . ARG B 1 210 ? -18.828 -2.291 -6.543 1 98 210 ARG B C 1
ATOM 3748 O O . ARG B 1 210 ? -18.016 -2.271 -7.465 1 98 210 ARG B O 1
ATOM 3755 N N . GLU B 1 211 ? -20.094 -2.34 -6.707 1 96.94 211 GLU B N 1
ATOM 3756 C CA . GLU B 1 211 ? -20.672 -2.803 -7.965 1 96.94 211 GLU B CA 1
ATOM 3757 C C . GLU B 1 211 ? -20.328 -1.851 -9.109 1 96.94 211 GLU B C 1
ATOM 3759 O O . GLU B 1 211 ? -19.844 -2.279 -10.156 1 96.94 211 GLU B O 1
ATOM 3764 N N . PRO B 1 212 ? -20.578 -0.556 -8.914 1 97.06 212 PRO B N 1
ATOM 3765 C CA . PRO B 1 212 ? -20.25 0.35 -10.016 1 97.06 212 PRO B CA 1
ATOM 3766 C C . PRO B 1 212 ? -18.766 0.33 -10.375 1 97.06 212 PRO B C 1
ATOM 3768 O O . PRO B 1 212 ? -18.406 0.461 -11.547 1 97.06 212 PRO B O 1
ATOM 3771 N N . VAL B 1 213 ? -17.891 0.189 -9.383 1 96.38 213 VAL B N 1
ATOM 3772 C CA . VAL B 1 213 ? -16.453 0.173 -9.625 1 96.38 213 VAL B CA 1
ATOM 3773 C C . VAL B 1 213 ? -16.078 -1.062 -10.438 1 96.38 213 VAL B C 1
ATOM 3775 O O . VAL B 1 213 ? -15.375 -0.958 -11.445 1 96.38 213 VAL B O 1
ATOM 3778 N N . ILE B 1 214 ? -16.547 -2.221 -10.047 1 97.25 214 ILE B N 1
ATOM 3779 C CA . ILE B 1 214 ? -16.266 -3.475 -10.734 1 97.25 214 ILE B CA 1
ATOM 3780 C C . ILE B 1 214 ? -16.828 -3.42 -12.156 1 97.25 214 ILE B C 1
ATOM 3782 O O . ILE B 1 214 ? -16.156 -3.842 -13.102 1 97.25 214 ILE B O 1
ATOM 3786 N N . GLU B 1 215 ? -18 -2.818 -12.281 1 96.31 215 GLU B N 1
ATOM 3787 C CA . GLU B 1 215 ? -18.609 -2.693 -13.602 1 96.31 215 GLU B CA 1
ATOM 3788 C C . GLU B 1 215 ? -17.766 -1.817 -14.523 1 96.31 215 GLU B C 1
ATOM 3790 O O . GLU B 1 215 ? -17.656 -2.088 -15.719 1 96.31 215 GLU B O 1
ATOM 3795 N N . LYS B 1 216 ? -17.219 -0.794 -13.969 1 95.62 216 LYS B N 1
ATOM 3796 C CA . LYS B 1 216 ? -16.359 0.072 -14.766 1 95.62 216 LYS B CA 1
ATOM 3797 C C . LYS B 1 216 ? -15.148 -0.693 -15.289 1 95.62 216 LYS B C 1
ATOM 3799 O O . LYS B 1 216 ? -14.766 -0.537 -16.453 1 95.62 216 LYS B O 1
ATOM 3804 N N . PHE B 1 217 ? -14.57 -1.532 -14.484 1 94.19 217 PHE B N 1
ATOM 3805 C CA . PHE B 1 217 ? -13.406 -2.314 -14.906 1 94.19 217 PHE B CA 1
ATOM 3806 C C . PHE B 1 217 ? -13.805 -3.352 -15.953 1 94.19 217 PHE B C 1
ATOM 3808 O O . PHE B 1 217 ? -13.039 -3.646 -16.859 1 94.19 217 PHE B O 1
ATOM 3815 N N . LEU B 1 218 ? -15 -3.857 -15.867 1 94.31 218 LEU B N 1
ATOM 3816 C CA . LEU B 1 218 ? -15.469 -4.918 -16.75 1 94.31 218 LEU B CA 1
ATOM 3817 C C . LEU B 1 218 ? -15.875 -4.352 -18.109 1 94.31 218 LEU B C 1
ATOM 3819 O O . LEU B 1 218 ? -15.68 -4.992 -19.141 1 94.31 218 LEU B O 1
ATOM 3823 N N . THR B 1 219 ? -16.422 -3.053 -18.141 1 93.69 219 THR B N 1
ATOM 3824 C CA . THR B 1 219 ? -17.109 -2.602 -19.344 1 93.69 219 THR B CA 1
ATOM 3825 C C . THR B 1 219 ? -16.422 -1.358 -19.922 1 93.69 219 THR B C 1
ATOM 3827 O O . THR B 1 219 ? -16.672 -0.978 -21.062 1 93.69 219 THR B O 1
ATOM 3830 N N . ALA B 1 220 ? -15.625 -0.725 -19.047 1 90.38 220 ALA B N 1
ATOM 3831 C CA . ALA B 1 220 ? -14.977 0.535 -19.391 1 90.38 220 ALA B CA 1
ATOM 3832 C C . ALA B 1 220 ? -16 1.646 -19.594 1 90.38 220 ALA B C 1
ATOM 3834 O O . ALA B 1 220 ? -15.672 2.721 -20.109 1 90.38 220 ALA B O 1
ATOM 3835 N N . LEU B 1 221 ? -17.219 1.426 -19.203 1 92.12 221 LEU B N 1
ATOM 3836 C CA . LEU B 1 221 ? -18.266 2.441 -19.297 1 92.12 221 LEU B CA 1
ATOM 3837 C C . LEU B 1 221 ? -18.25 3.352 -18.078 1 92.12 221 LEU B C 1
ATOM 3839 O O . LEU B 1 221 ? -17.984 2.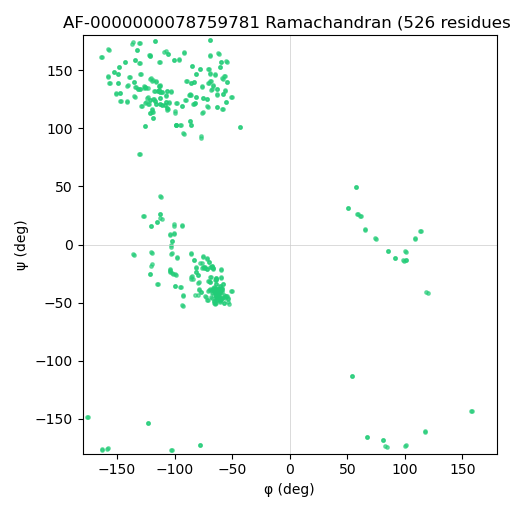895 -16.953 1 92.12 221 LEU B O 1
ATOM 3843 N N . PRO B 1 222 ? -18.438 4.637 -18.359 1 90.38 222 PRO B N 1
ATOM 3844 C CA . PRO B 1 222 ? -18.5 5.539 -17.203 1 90.38 222 PRO B CA 1
ATOM 3845 C C . PRO B 1 222 ? -19.578 5.148 -16.203 1 90.38 222 PRO B C 1
ATOM 3847 O O . PRO B 1 222 ? -20.656 4.711 -16.594 1 90.38 222 PRO B O 1
ATOM 3850 N N . LYS B 1 223 ? -19.203 5.125 -14.953 1 90.19 223 LYS B N 1
ATOM 3851 C CA . LYS B 1 223 ? -20.125 4.859 -13.852 1 90.19 223 LYS B CA 1
ATOM 3852 C C . LYS B 1 223 ? -19.984 5.922 -12.758 1 90.19 223 LYS B C 1
ATOM 3854 O O . LYS B 1 223 ? -18.922 6.516 -12.586 1 90.19 223 LYS B O 1
ATOM 3859 N N . ARG B 1 224 ? -21.125 6.184 -12.148 1 89.19 224 ARG B N 1
ATOM 3860 C CA . ARG B 1 224 ? -21.078 7.078 -10.992 1 89.19 224 ARG B CA 1
ATOM 3861 C C . ARG B 1 224 ? -20.672 6.328 -9.734 1 89.19 224 ARG B C 1
ATOM 3863 O O . ARG B 1 224 ? -21.281 5.324 -9.375 1 89.19 224 ARG B O 1
ATOM 3870 N N . PHE B 1 225 ? -19.578 6.82 -9.148 1 91.25 225 PHE B N 1
ATOM 3871 C CA . PHE B 1 225 ? -19.125 6.219 -7.898 1 91.25 225 PHE B CA 1
ATOM 3872 C C . PHE B 1 225 ? -19.828 6.871 -6.707 1 91.25 225 PHE B C 1
ATOM 3874 O O . PHE B 1 225 ? -19.875 8.102 -6.613 1 91.25 225 PHE B O 1
ATOM 3881 N N . GLU B 1 226 ? -20.375 6.043 -5.871 1 94.44 226 GLU B N 1
ATOM 3882 C CA . GLU B 1 226 ? -21.062 6.516 -4.672 1 94.44 226 GLU B CA 1
ATOM 3883 C C . GLU B 1 226 ? -20.406 5.977 -3.408 1 94.44 226 GLU B C 1
ATOM 3885 O O . GLU B 1 226 ? -19.984 4.816 -3.367 1 94.44 226 GLU B O 1
ATOM 3890 N N . VAL B 1 227 ? -20.359 6.84 -2.447 1 96.56 227 VAL B N 1
ATOM 3891 C CA . VAL B 1 227 ? -19.797 6.434 -1.165 1 96.56 227 VAL B CA 1
ATOM 3892 C C . VAL B 1 227 ? -20.734 5.449 -0.473 1 96.56 227 VAL B C 1
ATOM 3894 O O . VAL B 1 227 ? -21.953 5.605 -0.522 1 96.56 227 VAL B O 1
ATOM 3897 N N . VAL B 1 228 ? -20.203 4.438 0.128 1 96.5 228 VAL B N 1
ATOM 3898 C CA . VAL B 1 228 ? -20.969 3.529 0.966 1 96.5 228 VAL B CA 1
ATOM 3899 C C . VAL B 1 228 ? -21.453 4.266 2.213 1 96.5 228 VAL B C 1
ATOM 3901 O O . VAL B 1 228 ? -20.688 4.965 2.871 1 96.5 228 VAL B O 1
ATOM 3904 N N . GLU B 1 229 ? -22.672 4.082 2.619 1 96.19 229 GLU B N 1
ATOM 3905 C CA . GLU B 1 229 ? -23.219 4.879 3.711 1 96.19 229 GLU B CA 1
ATOM 3906 C C . GLU B 1 229 ? -23.641 3.992 4.883 1 96.19 229 GLU B C 1
ATOM 3908 O O . GLU B 1 229 ? -24.047 4.496 5.934 1 96.19 229 GLU B O 1
ATOM 3913 N N . GLN B 1 230 ? -23.578 2.689 4.637 1 96.44 230 GLN B N 1
ATOM 3914 C CA . GLN B 1 230 ? -23.953 1.758 5.703 1 96.44 230 GLN B CA 1
ATOM 3915 C C . GLN B 1 230 ? -23.047 0.521 5.68 1 96.44 230 GLN B C 1
ATOM 3917 O O . GLN B 1 230 ? -22.484 0.178 4.641 1 96.44 230 GLN B O 1
ATOM 3922 N N . GLY B 1 231 ? -22.984 -0.103 6.84 1 97.31 231 GLY B N 1
ATOM 3923 C CA . GLY B 1 231 ? -22.188 -1.313 6.941 1 97.31 231 GLY B CA 1
ATOM 3924 C C . GLY B 1 231 ? -21.031 -1.188 7.926 1 97.31 231 GLY B C 1
ATOM 3925 O O . GLY B 1 231 ? -21.109 -0.4 8.875 1 97.31 231 GLY B O 1
ATOM 3926 N N . ARG B 1 232 ? -20.031 -2.082 7.793 1 98.25 232 ARG B N 1
ATOM 3927 C CA . ARG B 1 232 ? -18.891 -2.09 8.695 1 98.25 232 ARG B CA 1
ATOM 3928 C C . ARG B 1 232 ? -17.906 -0.983 8.344 1 98.25 232 ARG B C 1
ATOM 3930 O O . ARG B 1 232 ? -17.797 -0.589 7.18 1 98.25 232 ARG B O 1
ATOM 3937 N N . SER B 1 233 ? -17.141 -0.451 9.383 1 98.56 233 SER B N 1
ATOM 3938 C CA . SER B 1 233 ? -16.234 0.678 9.219 1 98.56 233 SER B CA 1
ATOM 3939 C C . SER B 1 233 ? -14.812 0.3 9.609 1 98.56 233 SER B C 1
ATOM 3941 O O . SER B 1 233 ? -14.586 -0.732 10.242 1 98.56 233 SER B O 1
ATOM 3943 N N . ILE B 1 234 ? -13.93 1.096 9.156 1 98.69 234 ILE B N 1
ATOM 3944 C CA . ILE B 1 234 ? -12.523 0.962 9.523 1 98.69 234 ILE B CA 1
ATOM 3945 C C . ILE B 1 234 ? -11.953 2.33 9.898 1 98.69 234 ILE B C 1
ATOM 3947 O O . ILE B 1 234 ? -12.289 3.34 9.273 1 98.69 234 ILE B O 1
ATOM 3951 N N . LEU B 1 235 ? -11.203 2.439 10.953 1 98.88 235 LEU B N 1
ATOM 3952 C CA . LEU B 1 235 ? -10.375 3.59 11.297 1 98.88 235 LEU B CA 1
ATOM 3953 C C . LEU B 1 235 ? -8.891 3.246 11.18 1 98.88 235 LEU B C 1
ATOM 3955 O O . LEU B 1 235 ? -8.43 2.281 11.789 1 98.88 235 LEU B O 1
ATOM 3959 N N . SER B 1 236 ? -8.188 3.967 10.328 1 98.88 236 SER B N 1
ATOM 3960 C CA . SER B 1 236 ? -6.75 3.787 10.156 1 98.88 236 SER B CA 1
ATOM 3961 C C . SER B 1 236 ? -5.98 5.02 10.625 1 98.88 236 SER B C 1
ATOM 3963 O O . SER B 1 236 ? -6.324 6.145 10.266 1 98.88 236 SER B O 1
ATOM 3965 N N . GLY B 1 237 ? -4.977 4.832 11.375 1 98.88 237 GLY B N 1
ATOM 3966 C CA . GLY B 1 237 ? -4.148 5.918 11.875 1 98.88 237 GLY B CA 1
ATOM 3967 C C . GLY B 1 237 ? -2.809 5.449 12.406 1 98.88 237 GLY B C 1
ATOM 3968 O O . GLY B 1 237 ? -2.408 4.305 12.172 1 98.88 237 GLY B O 1
ATOM 3969 N N . CYS B 1 238 ? -2.053 6.371 12.938 1 98.94 238 CYS B N 1
ATOM 3970 C CA . CYS B 1 238 ? -0.803 6.043 13.617 1 98.94 238 CYS B CA 1
ATOM 3971 C C . CYS B 1 238 ? -0.525 7.023 14.75 1 98.94 238 CYS B C 1
ATOM 3973 O O . CYS B 1 238 ? -1.049 8.141 14.75 1 98.94 238 CYS B O 1
ATOM 3975 N N . ILE B 1 239 ? 0.186 6.57 15.719 1 98.81 239 ILE B N 1
ATOM 3976 C CA . ILE B 1 239 ? 0.638 7.387 16.844 1 98.81 239 ILE B CA 1
ATOM 3977 C C . ILE B 1 239 ? 2.156 7.531 16.797 1 98.81 239 ILE B C 1
ATOM 3979 O O . ILE B 1 239 ? 2.873 6.555 16.562 1 98.81 239 ILE B O 1
ATOM 3983 N N . LEU B 1 240 ? 2.598 8.766 16.922 1 98.88 240 LEU B N 1
ATOM 3984 C CA . LEU B 1 240 ? 4.02 9.094 16.875 1 98.88 240 LEU B CA 1
ATOM 3985 C C . LEU B 1 240 ? 4.492 9.609 18.234 1 98.88 240 LEU B C 1
ATOM 3987 O O . LEU B 1 240 ? 3.781 10.359 18.906 1 98.88 240 LEU B O 1
ATOM 3991 N N . GLU B 1 241 ? 5.613 9.148 18.656 1 98.88 241 GLU B N 1
ATOM 3992 C CA . GLU B 1 241 ? 6.352 9.766 19.766 1 98.88 241 GLU B CA 1
ATOM 3993 C C . GLU B 1 241 ? 7.582 10.508 19.25 1 98.88 241 GLU B C 1
ATOM 3995 O O . GLU B 1 241 ? 8.484 9.898 18.672 1 98.88 241 GLU B O 1
ATOM 4000 N N . LEU B 1 242 ? 7.605 11.789 19.453 1 98.69 242 LEU B N 1
ATOM 4001 C CA . LEU B 1 242 ? 8.648 12.641 18.906 1 98.69 242 LEU B CA 1
ATOM 4002 C C . LEU B 1 242 ? 9.469 13.289 20.016 1 98.69 242 LEU B C 1
ATOM 4004 O O . LEU B 1 242 ? 8.922 13.68 21.047 1 98.69 242 LEU B O 1
ATOM 4008 N N . ASP B 1 243 ? 10.75 13.391 19.859 1 98.25 243 ASP B N 1
ATOM 4009 C CA . ASP B 1 243 ? 11.633 14.102 20.781 1 98.25 243 ASP B CA 1
ATOM 4010 C C . ASP B 1 243 ? 11.43 15.617 20.672 1 98.25 243 ASP B C 1
ATOM 4012 O O . ASP B 1 243 ? 11.648 16.203 19.609 1 98.25 243 ASP B O 1
ATOM 4016 N N . ASP B 1 244 ? 11.156 16.266 21.75 1 96 244 ASP B N 1
ATOM 4017 C CA . ASP B 1 244 ? 10.766 17.672 21.75 1 96 244 ASP B CA 1
ATOM 4018 C C . ASP B 1 244 ? 11.969 18.578 21.484 1 96 244 ASP B C 1
ATOM 4020 O O . ASP B 1 244 ? 11.805 19.734 21.125 1 96 244 ASP B O 1
ATOM 4024 N N . THR B 1 245 ? 13.117 18.062 21.703 1 96.38 245 THR B N 1
ATOM 4025 C CA . THR B 1 245 ? 14.32 18.875 21.547 1 96.38 245 THR B CA 1
ATOM 4026 C C . THR B 1 245 ? 14.891 18.734 20.141 1 96.38 245 THR B C 1
ATOM 4028 O O . THR B 1 245 ? 15.164 19.734 19.484 1 96.38 245 THR B O 1
ATOM 4031 N N . THR B 1 246 ? 14.938 17.516 19.641 1 97.31 246 THR B N 1
ATOM 4032 C CA . THR B 1 246 ? 15.609 17.266 18.359 1 97.31 246 THR B CA 1
ATOM 4033 C C . THR B 1 246 ? 14.594 17.188 17.234 1 97.31 246 THR B C 1
ATOM 4035 O O . THR B 1 246 ? 14.945 17.344 16.062 1 97.31 246 THR B O 1
ATOM 4038 N N . GLY B 1 247 ? 13.383 16.828 17.516 1 98 247 GLY B N 1
ATOM 4039 C CA . GLY B 1 247 ? 12.359 16.578 16.516 1 98 247 GLY B CA 1
ATOM 4040 C C . GLY B 1 247 ? 12.391 15.164 15.969 1 98 247 GLY B C 1
ATOM 4041 O O . GLY B 1 247 ? 11.508 14.766 15.211 1 98 247 GLY B O 1
ATOM 4042 N N . HIS B 1 248 ? 13.359 14.406 16.359 1 98.5 248 HIS B N 1
ATOM 4043 C CA . HIS B 1 248 ? 13.484 13.039 15.883 1 98.5 248 HIS B CA 1
ATOM 4044 C C . HIS B 1 248 ? 12.375 12.156 16.453 1 98.5 248 HIS B C 1
ATOM 4046 O O . HIS B 1 248 ? 11.93 12.359 17.578 1 98.5 248 HIS B O 1
ATOM 4052 N N . ALA B 1 249 ? 12 11.219 15.648 1 98.88 249 ALA B N 1
ATOM 4053 C CA . ALA B 1 249 ? 10.969 10.281 16.094 1 98.88 249 ALA B CA 1
ATOM 4054 C C . ALA B 1 249 ? 11.578 9.156 16.938 1 98.88 249 ALA B C 1
ATOM 4056 O O . ALA B 1 249 ? 12.664 8.664 16.641 1 98.88 249 ALA B O 1
ATOM 4057 N N . LYS B 1 250 ? 10.836 8.82 17.984 1 98.62 250 LYS B N 1
ATOM 4058 C CA . LYS B 1 250 ? 11.227 7.711 18.844 1 98.62 250 LYS B CA 1
ATOM 4059 C C . LYS B 1 250 ? 10.445 6.449 18.5 1 98.62 250 LYS B C 1
ATOM 4061 O O . LYS B 1 250 ? 10.977 5.34 18.578 1 98.62 250 LYS B O 1
ATOM 4066 N N . GLU B 1 251 ? 9.234 6.691 18.156 1 98.5 251 GLU B N 1
ATOM 4067 C CA . GLU B 1 251 ? 8.352 5.559 17.906 1 98.5 251 GLU B CA 1
ATOM 4068 C C . GLU B 1 251 ? 7.25 5.926 16.906 1 98.5 251 GLU B C 1
ATOM 4070 O O . GLU B 1 251 ? 6.855 7.09 16.812 1 98.5 251 GLU B O 1
ATOM 4075 N N . ILE B 1 252 ? 6.844 4.957 16.141 1 98.81 252 ILE B N 1
ATOM 4076 C CA . ILE B 1 252 ? 5.629 5.02 15.336 1 98.81 252 ILE B CA 1
ATOM 4077 C C . ILE B 1 252 ? 4.844 3.719 15.484 1 98.81 252 ILE B C 1
ATOM 4079 O O . ILE B 1 252 ? 5.395 2.631 15.312 1 98.81 252 ILE B O 1
ATOM 4083 N N . GLN B 1 253 ? 3.6 3.848 15.82 1 98.38 253 GLN B N 1
ATOM 4084 C CA . GLN B 1 253 ? 2.715 2.701 16 1 98.38 253 GLN B CA 1
ATOM 4085 C C . GLN B 1 253 ? 1.458 2.836 15.148 1 98.38 253 GLN B C 1
ATOM 4087 O O . GLN B 1 253 ? 0.837 3.9 15.109 1 98.38 253 GLN B O 1
ATOM 4092 N N . LEU B 1 254 ? 1.116 1.75 14.508 1 98.62 254 LEU B N 1
ATOM 4093 C CA . LEU B 1 254 ? -0.075 1.759 13.664 1 98.62 254 LEU B CA 1
ATOM 4094 C C . LEU B 1 254 ? -1.333 1.557 14.5 1 98.62 254 LEU B C 1
ATOM 4096 O O . LEU B 1 254 ? -1.3 0.868 15.523 1 98.62 254 LEU B O 1
ATOM 4100 N N . ILE B 1 255 ? -2.352 2.164 14.07 1 98.56 255 ILE B N 1
ATOM 4101 C CA . ILE B 1 255 ? -3.686 1.981 14.633 1 98.56 255 ILE B CA 1
ATOM 4102 C C . ILE B 1 255 ? -4.652 1.542 13.531 1 98.56 255 ILE B C 1
ATOM 4104 O O . ILE B 1 255 ? -4.719 2.166 12.469 1 98.56 255 ILE B O 1
ATOM 4108 N N . GLN B 1 256 ? -5.301 0.527 13.734 1 98.19 256 GLN B N 1
ATOM 4109 C CA . GLN B 1 256 ? -6.367 0.056 12.859 1 98.19 256 GLN B CA 1
ATOM 4110 C C . GLN B 1 256 ? -7.523 -0.525 13.672 1 98.19 256 GLN B C 1
ATOM 4112 O O . GLN B 1 256 ? -7.328 -1.429 14.484 1 98.19 256 GLN B O 1
ATOM 4117 N N . ILE B 1 257 ? -8.688 0.008 13.469 1 98.5 257 ILE B N 1
ATOM 4118 C CA . ILE B 1 257 ? -9.875 -0.414 14.203 1 98.5 257 ILE B CA 1
ATOM 4119 C C . ILE B 1 257 ? -10.977 -0.81 13.227 1 98.5 257 ILE B C 1
ATOM 4121 O O . ILE B 1 257 ? -11.344 -0.025 12.344 1 98.5 257 ILE B O 1
ATOM 4125 N N . ASN B 1 258 ? -11.445 -1.928 13.281 1 97.5 258 ASN B N 1
ATOM 4126 C CA . ASN B 1 258 ? -12.602 -2.447 12.555 1 97.5 258 ASN B CA 1
ATOM 4127 C C . ASN B 1 258 ? -13.195 -3.668 13.25 1 97.5 258 ASN B C 1
ATOM 4129 O O . ASN B 1 258 ? -12.766 -4.039 14.344 1 97.5 258 ASN B O 1
ATOM 4133 N N . ASP B 1 259 ? -14.203 -4.309 12.625 1 94.88 259 ASP B N 1
ATOM 4134 C CA . ASP B 1 259 ? -14.891 -5.438 13.25 1 94.88 259 ASP B CA 1
ATOM 4135 C C . ASP B 1 259 ? -13.945 -6.621 13.43 1 94.88 259 ASP B C 1
ATOM 4137 O O . ASP B 1 259 ? -14.078 -7.395 14.375 1 94.88 259 ASP B O 1
ATOM 4141 N N . ASP B 1 260 ? -12.984 -6.75 12.555 1 93.06 260 ASP B N 1
ATOM 4142 C CA . ASP B 1 260 ? -12.016 -7.844 12.625 1 93.06 260 ASP B CA 1
ATOM 4143 C C . ASP B 1 260 ? -10.938 -7.559 13.664 1 93.06 260 ASP B C 1
ATOM 4145 O O . ASP B 1 260 ? -10.297 -8.484 14.172 1 93.06 260 ASP B O 1
ATOM 4149 N N . ARG B 1 261 ? -10.727 -6.277 13.891 1 95.06 261 ARG B N 1
ATOM 4150 C CA . ARG B 1 261 ? -9.766 -5.785 14.867 1 95.06 261 ARG B CA 1
ATOM 4151 C C . ARG B 1 261 ? -10.398 -4.734 15.773 1 95.06 261 ARG B C 1
ATOM 4153 O O . ARG B 1 261 ? -10.062 -3.551 15.695 1 95.06 261 ARG B O 1
ATOM 4160 N N . PRO B 1 262 ? -11.195 -5.156 16.766 1 95.31 262 PRO B N 1
ATOM 4161 C CA . PRO B 1 262 ? -11.906 -4.188 17.594 1 95.31 262 PRO B CA 1
ATOM 4162 C C . PRO B 1 262 ? -10.977 -3.418 18.531 1 95.31 262 PRO B C 1
ATOM 4164 O O . PRO B 1 262 ? -9.938 -3.943 18.938 1 95.31 262 PRO B O 1
ATOM 4167 N N . PHE B 1 263 ? -11.375 -2.268 18.812 1 94 263 PHE B N 1
ATOM 4168 C CA . PHE B 1 263 ? -10.602 -1.419 19.703 1 94 263 PHE B CA 1
ATOM 4169 C C . PHE B 1 263 ? -10.68 -1.935 21.141 1 94 263 PHE B C 1
ATOM 4171 O O . PHE B 1 263 ? -11.766 -2.143 21.672 1 94 263 PHE B O 1
ATOM 4178 N N . MET B 1 264 ? -9.555 -2.293 21.688 1 85.94 264 MET B N 1
ATOM 4179 C CA . MET B 1 264 ? -9.492 -2.744 23.078 1 85.94 264 MET B CA 1
ATOM 4180 C C . MET B 1 264 ? -9.023 -1.621 23.984 1 85.94 264 MET B C 1
ATOM 4182 O O . MET B 1 264 ? -7.914 -1.106 23.828 1 85.94 264 MET B O 1
ATOM 4186 N N . GLU B 1 265 ? -9.844 -1.121 24.859 1 76.06 265 GLU B N 1
ATOM 4187 C CA . GLU B 1 265 ? -9.539 -0.018 25.781 1 76.06 265 GLU B CA 1
ATOM 4188 C C . GLU B 1 265 ? -8.461 -0.411 26.781 1 76.06 265 GLU B C 1
ATOM 4190 O O . GLU B 1 265 ? -8.359 -1.578 27.156 1 76.06 265 GLU B O 1
#

Solvent-accessible surface area (backbone atoms only — not comparable to full-atom values): 26319 Å² total; per-residue (Å²): 80,34,38,34,40,33,23,42,19,30,12,68,46,10,52,49,46,45,63,64,43,41,55,54,48,41,67,75,68,57,46,78,41,31,36,34,26,36,21,17,36,38,74,50,36,0,38,41,65,68,57,54,52,49,44,43,72,56,60,42,58,32,35,32,41,37,94,32,48,71,65,22,73,60,30,80,78,43,40,78,72,40,78,47,43,19,33,39,47,26,51,58,89,87,55,82,51,41,26,59,42,76,45,78,54,92,95,43,45,38,35,43,34,20,34,42,51,47,66,98,46,70,85,56,46,60,45,64,63,48,45,53,53,51,49,57,58,44,52,76,77,28,50,32,28,41,32,44,41,26,34,71,46,57,55,62,45,42,34,50,39,62,72,38,46,52,71,31,14,29,36,36,15,29,78,60,43,52,28,40,61,61,67,43,67,43,96,58,24,12,27,33,31,65,20,37,6,28,13,11,39,55,82,37,42,80,26,19,45,50,63,47,55,46,46,26,75,72,65,71,46,92,61,78,85,44,57,44,80,76,79,60,46,27,43,16,20,34,41,34,36,31,39,82,81,70,8,33,33,77,45,69,41,82,41,66,34,28,88,92,40,64,81,77,132,82,32,37,32,40,33,23,41,18,30,14,68,46,11,52,48,47,46,63,64,42,42,55,55,49,39,67,74,67,57,48,78,41,31,37,34,26,36,21,17,35,37,73,49,36,0,37,40,66,68,56,54,51,48,42,43,71,55,60,41,60,34,35,32,41,36,96,31,47,72,66,24,72,59,29,77,77,45,40,77,73,39,79,47,44,20,33,37,47,28,50,58,89,87,56,83,51,40,26,59,42,76,47,78,54,90,95,43,46,39,35,43,34,19,35,43,51,48,67,98,47,69,84,56,47,60,44,65,63,48,44,53,54,50,48,58,57,44,52,75,76,29,49,30,30,41,33,43,41,27,35,71,46,57,54,61,45,44,35,50,40,63,73,37,46,53,71,31,14,28,37,36,16,30,78,59,43,53,28,39,60,61,66,44,68,44,95,57,23,12,27,34,30,65,21,36,8,29,14,11,39,54,82,38,43,82,27,18,45,49,64,49,55,43,46,27,72,73,66,70,46,93,60,78,83,46,58,43,80,77,80,59,47,29,43,16,20,35,40,33,36,33,38,82,80,69,9,31,33,78,45,71,42,82,41,66,33,28,88,92,40,64,81,77,132

Foldseek 3Di:
DKEWEWAEQAEPQSLVCLLPCVVVCCVVPVGLAYEYEHQHHHQGGEDAPVSLVVSVVSPHQAYEYAQRNPVDVNCVVCQQVSQRYAYAQQADPPDHHHQWHWDDRPPAIEIEGEHEDDVVGPDTHDRLVSVVVVLVVVVVGAQAYEYEYEYDDLVRQVVSVVSCQLSYAEYEYHHQQQFDDDFDQDPNFYTYGSYQHYWEDPPDRSQWHNVQVVVCVVPVDDDDTGGDDDDWIKITIKMWDADRPNNGTDDIGIDMDIPVRHDDD/DKEWEWAEQAEPQSLVCLLPCVVVCCVVPVGLAYEYEHQHHHQGGEDAPVSLVSSVVSPHQAYEYAQRHPVDVNCVVCQQVSQRYAYAQQADPPDHHHQWHWDDRPPAIEIEGEHEDDVVGPDTHDRLVSVVVVLVVVVVGAQAYEYEYEYDDLVRQVVSQVSCQLSYAEYEYHHQQQFDDDFDQDPNFYTYGSYQHYWEDPPDRSQWHNVQVVVCVVPVDDDDTGGDDDDWIKITIKMWDADRPNNGTDDIGIDMDIPVRHDDD

Radius of gyration: 22.64 Å; Cα contacts (8 Å, |Δi|>4): 1434; chains: 2; bounding box: 48×68×55 Å

Secondary structure (DSSP, 8-state):
-EEEEE-EEBHHHHHHHHHHHHHHHHHHH--SEEEEE-TBTTTTS---HHHHHHHHHHT-SEEE--TTTTSSGGGGGTTTT-TTEE--TTSPTT-SS-SEEEEEETTEEEEEEEEE--TTS---S-HHHHHHHHHHHHHTT-SEEEEEEE-S-HHHHHHHHHHTBTTBSEEEEESS-S-BS--EE-TTS-EEES---EEEESSSBTTB-HHHHHHHHHH-------B--SS-EEEEEEEEEE-TTT--EEEEEEEEEESSS----/-EEEEE-EEBHHHHHHHHHHHHHHHHHHH--SEEEEE-TBTTTTS---HHHHHHHHHHT-SEEE--TTTTSSGGGGGTTTT-TTEE--TTSPTT-SS-SEEEEEETTEEEEEEEEE--TTS---S-HHHHHHHHHHHHHTT-SEEEEEEE-S-HHHHHHHHHHTBTTBSEEEEESS-S-BS--EE-TTS-EEES---EEEESSSBTTB-HHHHHHHHHH-------B--SS-EEEEEEEEEE-TTT--EEEEEEEEEESSS----

InterPro domains:
  IPR005235 Metallophosphoesterase, YmdB-like [PF13277] (4-255)
  IPR005235 Metallophosphoesterase, YmdB-like [PIRSF004789] (1-261)
  IPR005235 Metallophosphoesterase, YmdB-like [PTHR36303] (1-262)
  IPR005235 Metallophosphoesterase, YmdB-like [TIGR00282] (1-264)
  IPR029052 Metallo-dependent phosphatase-like [G3DSA:3.60.21.10] (1-265)
  IPR029052 Metallo-dependent phosphatase-like [SSF56300] (1-257)

Sequence (530 aa):
MRVLFIGDVVGSMGREMITEYLPRLKKKYRPQVTIVNGENAASGRGITEKIYKKFLQDGVDVVTMGNHTWDNRGIFEFVNEAKKMVRPANFPEGTPGQGMVFVKVNQVELAVINMQARSFMVDLDDPFRKMNELVEEARKRTPIIFVDFHGETTSEKQAMGWFLDGKVSAVVGTHTHVQTNDARILPRGTAYLTDVGMTGPYDGILGMRREPVIEKFLTALPKRFEVVEQGRSILSGCILELDDTTGHAKEIQLIQINDDRPFMEMRVLFIGDVVGSMGREMITEYLPRLKKKYRPQVTIVNGENAASGRGITEKIYKKFLQDGVDVVTMGNHTWDNRGIFEFVNEAKKMVRPANFPEGTPGQGMVFVKVNQVELAVINMQARSFMVDLDDPFRKMNELVEEARKRTPIIFVDFHGETTSEKQAMGWFLDGKVSAVVGTHTHVQTNDARILPRGTAYLTDVGMTGPYDGILGMRREPVIEKFLTALPKRFEVVEQGRSILSGCILELDDTTGHAKEIQLIQINDDRPFME

Nearest PDB structures (foldseek):
  4b2o-assembly1_D  TM=9.919E-01  e=1.212E-44  Bacillus subtilis subsp. subtilis str. 168
  1t70-assembly4_H  TM=9.692E-01  e=9.296E-33  Deinococcus radiodurans R1 = ATCC 13939 = DSM 20539
  2cv9-assembly1_A  TM=9.697E-01  e=5.828E-33  Thermus thermophilus HB8
  1t71-assembly1_A  TM=9.486E-01  e=2.181E-29  Mycoplasmoides pneumoniae M129
  3qg5-assembly1_C  TM=5.959E-01  e=1.435E-07  Thermotoga maritima

pLDDT: mean 97.64, std 2.3, range [76.06, 99.0]